Protein AF-0000000087191847 (afdb_homodimer)

Foldseek 3Di:
DPPPPPDDDPLLVLLQVLLVVLCVVQVVVLLVLLVVDPDVLSQLLCCLQQCAPPVRHGGPFDGDSLLLLSLLQLLLVFLPHDSLLSNLVSSLLVLLVSLLVLVVCVLLVPQDDRRHGRSCNVPNPVSSNVSSVRSNVSSLVSQCVSDDQSNVCVNVLVVVLSVLLVVLSVLQSVCLPPLADALVSQLSSQLSNFQSSQLSSSLSSCRSNVHDPLLSVLSSLLRSLLRSLLQLLLVLCLLPADCVPNVDDRVSCLQSSTCHNLNNQLCPQPDPLNVVLSVLSPDPDGDDPVSSVSNSVSSVVSCSNVVSLVSSVVSLVSSLVSLVVSNTDPVSNSNVNSNSCCSNVDRD/DPPPPPPPDPLLVLLQVLLVVLCVVQVVVLLVLLVVDPDVLSQLLCCLQQCAPPVRHGGPFDGDSLLLLSLLQLLLVFLPHDSVLSNLVSSLLVLLVSLLVLVVCVLLVPQDDRRHGRSCNVPNPVSSNVSSVRSNVSSLVSQCVSDDQSNVCVNVLVVVLSVLLVVLSVLQSVCLPPLADALVSQLSSQLSNFQSSQLSSSLSSCRSNVHDPLLSVLSSLLRSLLRSLLQLLLVLCLLPADCVPNVDDRVSCLQSSTCHNLNNQLCPQPDPLNVVLSVLSPDPDGDDPVSSVSNSVSSVVSCSNVVSLVSSVVSLVSSLVSLVVSNTDPVSNSNVNSNSCNSNVDRD

Solvent-accessible surface area (backbone atoms only — not comparable to full-atom values): 33910 Å² total; per-residue (Å²): 129,82,68,72,74,76,72,71,50,71,57,43,48,49,30,51,51,50,31,51,54,42,44,64,66,44,47,63,59,40,52,54,55,48,66,69,43,56,70,74,51,29,50,53,48,32,34,68,58,23,59,20,29,95,84,59,44,78,44,90,53,67,61,79,77,46,59,54,33,38,39,6,33,38,32,6,38,13,68,70,23,59,50,76,58,14,44,38,51,19,39,20,52,48,30,38,51,52,17,50,48,39,45,44,30,63,60,71,64,43,51,63,46,80,90,35,68,18,56,31,67,72,66,31,64,53,50,17,50,46,40,17,52,46,30,42,49,47,20,46,49,40,23,62,66,55,46,72,56,29,35,75,47,37,45,62,51,50,46,51,24,49,50,34,23,45,47,11,49,50,46,54,59,58,42,40,78,40,93,74,53,54,48,69,56,32,50,51,26,40,32,20,44,45,2,27,52,35,10,43,26,18,24,43,6,19,36,32,43,64,47,56,67,68,40,27,50,23,30,22,50,15,20,29,27,40,22,35,13,30,52,48,38,51,54,46,38,41,71,73,35,54,51,85,46,70,80,46,69,69,35,50,51,64,65,66,44,45,53,46,59,45,53,15,42,1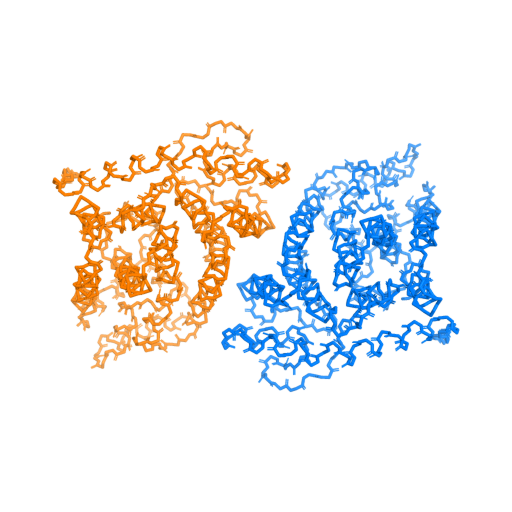6,55,66,38,96,45,73,38,13,53,50,40,45,57,60,69,65,50,89,62,84,69,51,71,66,52,48,53,48,43,53,52,28,30,50,73,55,39,17,58,60,48,46,52,51,51,29,48,50,28,41,53,52,14,51,52,26,46,60,70,36,63,42,40,65,71,34,47,51,49,52,51,30,41,50,48,46,54,53,64,55,82,90,132,81,68,72,77,75,73,71,50,70,59,42,47,50,31,51,50,51,31,49,53,42,44,65,66,45,46,63,59,38,54,55,56,47,66,69,43,57,68,75,50,30,51,52,49,33,33,68,58,23,60,21,29,93,84,60,43,78,43,89,53,67,61,80,76,47,58,54,32,36,39,6,32,37,32,7,39,13,69,69,24,59,50,76,57,13,43,37,52,19,38,21,51,46,30,39,51,51,16,51,48,38,44,44,30,62,61,70,63,44,52,63,46,79,90,34,66,17,57,31,66,73,64,32,64,53,49,16,50,46,40,18,51,46,29,42,49,46,20,46,49,39,22,60,68,55,47,73,57,30,34,74,46,36,45,62,51,50,49,53,24,50,51,35,22,45,45,12,48,50,46,53,59,58,43,40,77,40,92,73,54,56,48,68,58,33,49,52,26,42,32,20,44,45,2,28,53,36,9,42,25,18,23,44,5,18,37,33,43,64,48,56,67,68,39,28,50,23,31,22,48,17,19,30,27,39,24,35,14,31,52,48,37,52,56,45,38,40,72,74,36,54,50,82,46,69,79,47,67,70,34,50,50,63,64,65,44,44,53,46,58,46,52,16,43,15,56,65,38,96,44,74,39,12,52,50,40,46,57,60,70,65,50,89,62,84,68,49,73,68,53,49,53,48,44,52,52,30,29,52,73,56,39,16,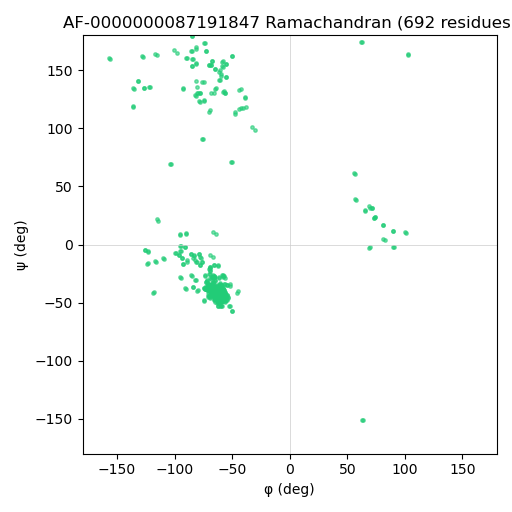57,61,49,45,54,51,50,29,48,50,29,40,53,53,14,52,52,26,46,60,71,37,63,43,41,65,70,32,46,51,50,52,49,28,40,50,46,50,57,53,63,55,80,90

Nearest PDB structures (foldseek):
  3nf2-assembly1_A-2  TM=9.540E-01  e=8.654E-23  Streptomyces coelicolor
  3mzv-assembly1_B  TM=9.055E-01  e=4.100E-15  Rhodobacter capsulatus
  3oyr-assembly1_B  TM=8.962E-01  e=5.807E-15  Caulobacter vibrioides
  5h9d-assembly2_B  TM=8.944E-01  e=5.611E-13  Staphylococcus aureus
  3aqb-assembly2_D  TM=8.766E-01  e=4.137E-13  Micrococcus luteus

Sequence (696 aa):
MDGPAALPSAPQERAQDILEQVGVLVTPSLREAVERLPSRIRHLAGCHFGWWEADGTRPAGKQGKGLRPALVVLSCQGVGGDHMAALPAAVAVELVHNASLLHDDIIDGDRIRRGRPALWAAFGIPAGILAGDALFFLAAEVLLDAGGPLADTGPAELNKAVQNLIEGEYADVVFQDHPVVSVPDTSAMAQSKTGALTATSCALGALAAGAHQARVEHLRAFGAHLGAAFQLTDDLLDVWGHPEATGKPRWSDLAARKKTGPIAYALNTESPAGRALGRLLSSPLPLDQRQLERAVRLMEETGARTWALSEARRLTDTALRHLRAATLRPAAAAALTSLTRLATERDQMDGPAALPSAPQERAQDILEQVGVLVTPSLREAVERLPSRIRHLAGCHFGWWEADGTRPAGKQGKGLRPALVVLSCQGVGGDHMAALPAAVAVELVHNASLLHDDIIDGDRIRRGRPALWAAFGIPAGILAGDALFFLAAEVLLDAGGPLADTGPAELNKAVQNLIEGEYADVVFQDHPVVSVPDTSAMAQSKTGALTATSCALGALAAGAHQARVEHLRAFGAHLGAAFQLTDDLLDVWGHPEATGKPRWSDLAARKKTGPIAYALNTESPAGRALGRLLSSPLPLDQRQLERAVRLMEETGARTWALSEARRLTDTALRHLRAATLRPAAAAALTSLTRLATERDQ

Structure (mmCIF, N/CA/C/O backbone):
data_AF-0000000087191847-model_v1
#
loop_
_entity.id
_entity.type
_entity.pdbx_description
1 polymer 'Polyprenyl synthetase family protein'
#
loop_
_atom_site.group_PDB
_atom_site.id
_atom_site.type_symbol
_atom_site.label_atom_id
_atom_site.label_alt_id
_atom_site.label_comp_id
_atom_site.label_asym_id
_atom_site.label_entity_id
_atom_site.label_seq_id
_atom_site.pdbx_PDB_ins_code
_atom_site.Cartn_x
_atom_site.Cartn_y
_atom_site.Cartn_z
_atom_site.occupancy
_atom_site.B_iso_or_equiv
_atom_site.auth_seq_id
_atom_site.auth_comp_id
_atom_site.auth_asym_id
_atom_site.auth_atom_id
_atom_site.pdbx_PDB_model_num
ATOM 1 N N . MET A 1 1 ? 20.547 -20.062 -37.094 1 28.34 1 MET A N 1
ATOM 2 C CA . MET A 1 1 ? 19.312 -20.594 -37.656 1 28.34 1 MET A CA 1
ATOM 3 C C . MET A 1 1 ? 18.141 -20.422 -36.719 1 28.34 1 MET A C 1
ATOM 5 O O . MET A 1 1 ? 18.078 -21.047 -35.656 1 28.34 1 MET A O 1
ATOM 9 N N . ASP A 1 2 ? 17.656 -19.203 -36.625 1 33.44 2 ASP A N 1
ATOM 10 C CA . ASP A 1 2 ? 16.547 -18.719 -35.812 1 33.44 2 ASP A CA 1
ATOM 11 C C . ASP A 1 2 ? 15.297 -19.578 -36 1 33.44 2 ASP A C 1
ATOM 13 O O . ASP A 1 2 ? 14.773 -19.688 -37.125 1 33.44 2 ASP A O 1
ATOM 17 N N . GLY A 1 3 ? 15.305 -20.766 -35.5 1 34.25 3 GLY A N 1
ATOM 18 C CA . GLY A 1 3 ? 14.133 -21.609 -35.719 1 34.25 3 GLY A CA 1
ATOM 19 C C . GLY A 1 3 ? 12.828 -20.844 -35.625 1 34.25 3 GLY A C 1
ATOM 20 O O . GLY A 1 3 ? 12.719 -19.875 -34.875 1 34.25 3 GLY A O 1
ATOM 21 N N . PRO A 1 4 ? 12.047 -20.938 -36.594 1 39.03 4 PRO A N 1
ATOM 22 C CA . PRO A 1 4 ? 10.766 -20.234 -36.688 1 39.03 4 PRO A CA 1
ATOM 23 C C . PRO A 1 4 ? 9.938 -20.359 -35.406 1 39.03 4 PRO A C 1
ATOM 25 O O . PRO A 1 4 ? 10.086 -21.344 -34.656 1 39.03 4 PRO A O 1
ATOM 28 N N . ALA A 1 5 ? 9.727 -19.359 -34.688 1 47.12 5 ALA A N 1
ATOM 29 C CA . ALA A 1 5 ? 8.719 -19.375 -33.656 1 47.12 5 ALA A CA 1
ATOM 30 C C . ALA A 1 5 ? 7.551 -20.297 -34 1 47.12 5 ALA A C 1
ATOM 32 O O . ALA A 1 5 ? 6.953 -20.141 -35.094 1 47.12 5 ALA A O 1
ATOM 33 N N . ALA A 1 6 ? 7.488 -21.469 -33.531 1 49.03 6 ALA A N 1
ATOM 34 C CA . ALA A 1 6 ? 6.387 -22.391 -33.812 1 49.03 6 ALA A CA 1
ATOM 35 C C . ALA A 1 6 ? 5.043 -21.672 -33.75 1 49.03 6 ALA A C 1
ATOM 37 O O . ALA A 1 6 ? 4.816 -20.828 -32.875 1 49.03 6 ALA A O 1
ATOM 38 N N . LEU A 1 7 ? 4.281 -21.594 -34.844 1 47.31 7 LEU A N 1
ATOM 39 C CA . LEU A 1 7 ? 2.91 -21.109 -34.938 1 47.31 7 LEU A CA 1
ATOM 40 C C . LEU A 1 7 ? 2.078 -21.594 -33.75 1 47.31 7 LEU A C 1
ATOM 42 O O . LEU A 1 7 ? 2.189 -22.75 -33.344 1 47.31 7 LEU A O 1
ATOM 46 N N . PRO A 1 8 ? 1.596 -20.562 -32.969 1 55.38 8 PRO A N 1
ATOM 47 C CA . PRO A 1 8 ? 0.726 -21.031 -31.906 1 55.38 8 PRO A CA 1
ATOM 48 C C . PRO A 1 8 ? -0.248 -22.125 -32.375 1 55.38 8 PRO A C 1
ATOM 50 O O . PRO A 1 8 ? -0.724 -22.078 -33.5 1 55.38 8 PRO A O 1
ATOM 53 N N . SER A 1 9 ? -0.336 -23.172 -31.578 1 63.41 9 SER A N 1
ATOM 54 C CA . SER A 1 9 ? -1.336 -24.219 -31.812 1 63.41 9 SER A CA 1
ATOM 55 C C . SER A 1 9 ? -2.746 -23.641 -31.797 1 63.41 9 SER A C 1
ATOM 57 O O . SER A 1 9 ? -2.951 -22.5 -31.359 1 63.41 9 SER A O 1
ATOM 59 N N . ALA A 1 10 ? -3.654 -24.203 -32.438 1 62.59 10 ALA A N 1
ATOM 60 C CA . ALA A 1 10 ? -5.047 -23.781 -32.5 1 62.59 10 ALA A CA 1
ATOM 61 C C . ALA A 1 10 ? -5.594 -23.438 -31.125 1 62.59 10 ALA A C 1
ATOM 63 O O . ALA A 1 10 ? -6.211 -22.375 -30.938 1 62.59 10 ALA A O 1
ATOM 64 N N . PRO A 1 11 ? -5.238 -24.25 -30.188 1 69.94 11 PRO A N 1
ATOM 65 C CA . PRO A 1 11 ? -5.715 -23.875 -28.844 1 69.94 11 PRO A CA 1
ATOM 66 C C . PRO A 1 11 ? -5.055 -22.609 -28.312 1 69.94 11 PRO A C 1
ATOM 68 O O . PRO A 1 11 ? -5.703 -21.812 -27.625 1 69.94 11 PRO A O 1
ATOM 71 N N . GLN A 1 12 ? -3.887 -22.375 -28.719 1 77.75 12 GLN A N 1
ATOM 72 C CA . GLN A 1 12 ? -3.184 -21.172 -28.281 1 77.75 12 GLN A CA 1
ATOM 73 C C . GLN A 1 12 ? -3.75 -19.922 -28.953 1 77.75 12 GLN A C 1
ATOM 75 O O . GLN A 1 12 ? -3.883 -18.875 -28.312 1 77.75 12 GLN A O 1
ATOM 80 N N . GLU A 1 13 ? -4.078 -20.125 -30.156 1 81.31 13 GLU A N 1
ATOM 81 C CA . GLU A 1 13 ? -4.676 -19.016 -30.906 1 81.31 13 GLU A CA 1
ATOM 82 C C . GLU A 1 13 ? -6.027 -18.625 -30.312 1 81.31 13 GLU A C 1
ATOM 84 O O . GLU A 1 13 ? -6.336 -17.438 -30.188 1 81.31 13 GLU A O 1
ATOM 89 N N . ARG A 1 14 ? -6.719 -19.609 -30 1 87.19 14 ARG A N 1
ATOM 90 C CA . ARG A 1 14 ? -8.016 -19.359 -29.375 1 87.19 14 ARG A CA 1
ATOM 91 C C . ARG A 1 14 ? -7.859 -18.625 -28.047 1 87.19 14 ARG A C 1
ATOM 93 O O . ARG A 1 14 ? -8.609 -17.688 -27.766 1 87.19 14 ARG A O 1
ATOM 100 N N . ALA A 1 15 ? -6.969 -19.078 -27.266 1 91.06 15 ALA A N 1
ATOM 101 C CA . ALA A 1 15 ? -6.715 -18.453 -25.984 1 91.06 15 ALA A CA 1
ATOM 102 C C . ALA A 1 15 ? -6.301 -16.984 -26.156 1 91.06 15 ALA A C 1
ATOM 104 O O . ALA A 1 15 ? -6.766 -16.109 -25.422 1 91.06 15 ALA A O 1
ATOM 105 N N . GLN A 1 16 ? -5.527 -16.75 -27.125 1 90.12 16 GLN A N 1
ATOM 106 C CA . GLN A 1 16 ? -5.078 -15.383 -27.391 1 90.12 16 GLN A CA 1
ATOM 107 C C . GLN A 1 16 ? -6.238 -14.5 -27.844 1 90.12 16 GLN A C 1
ATOM 109 O O . GLN A 1 16 ? -6.324 -13.336 -27.453 1 90.12 16 GLN A O 1
ATOM 114 N N . ASP A 1 17 ? -7.074 -15.102 -28.641 1 92.5 17 ASP A N 1
ATOM 115 C CA . ASP A 1 17 ? -8.258 -14.367 -29.094 1 92.5 17 ASP A CA 1
ATOM 116 C C . ASP A 1 17 ? -9.156 -14 -27.906 1 92.5 17 ASP A C 1
ATOM 118 O O . ASP A 1 17 ? -9.711 -12.898 -27.875 1 92.5 17 ASP A O 1
ATOM 122 N N . ILE A 1 18 ? -9.289 -14.898 -27.047 1 94.25 18 ILE A N 1
ATOM 123 C CA . ILE A 1 18 ? -10.102 -14.68 -25.844 1 94.25 18 ILE A CA 1
ATOM 124 C C . ILE A 1 18 ? -9.523 -13.531 -25.031 1 94.25 18 ILE A C 1
ATOM 126 O O . ILE A 1 18 ? -10.25 -12.641 -24.594 1 94.25 18 ILE A O 1
ATOM 130 N N . LEU A 1 19 ? -8.266 -13.539 -24.859 1 95.06 19 LEU A N 1
ATOM 131 C CA . LEU A 1 19 ? -7.594 -12.492 -24.094 1 95.06 19 LEU A CA 1
ATOM 132 C C . LEU A 1 19 ? -7.758 -11.133 -24.766 1 95.06 19 LEU A C 1
ATOM 134 O O . LEU A 1 19 ? -7.992 -10.125 -24.078 1 95.06 19 LEU A O 1
ATOM 138 N N . GLU A 1 20 ? -7.688 -11.125 -26.031 1 92.75 20 GLU A N 1
ATOM 139 C CA . GLU A 1 20 ? -7.859 -9.883 -26.766 1 92.75 20 GLU A CA 1
ATOM 140 C C . GLU A 1 20 ? -9.281 -9.344 -26.625 1 92.75 20 GLU A C 1
ATOM 142 O O . GLU A 1 20 ? -9.484 -8.148 -26.422 1 92.75 20 GLU A O 1
ATOM 147 N N . GLN A 1 21 ? -10.195 -10.219 -26.75 1 94.12 21 GLN A N 1
ATOM 148 C CA . GLN A 1 21 ? -11.594 -9.82 -26.656 1 94.12 21 GLN A CA 1
ATOM 149 C C . GLN A 1 21 ? -11.914 -9.273 -25.266 1 94.12 21 GLN A C 1
ATOM 151 O O . GLN A 1 21 ? -12.594 -8.25 -25.125 1 94.12 21 GLN A O 1
ATOM 156 N N . VAL A 1 22 ? -11.445 -9.938 -24.281 1 95.38 22 VAL A N 1
ATOM 157 C CA . VAL A 1 22 ? -11.695 -9.492 -22.906 1 95.38 22 VAL A CA 1
ATOM 158 C C . VAL A 1 22 ? -10.961 -8.18 -22.656 1 95.38 22 VAL A C 1
ATOM 160 O O . VAL A 1 22 ? -11.469 -7.297 -21.953 1 95.38 22 VAL A O 1
ATOM 163 N N . GLY A 1 23 ? -9.773 -8.07 -23.234 1 94.69 23 GLY A N 1
ATOM 164 C CA . GLY A 1 23 ? -9.047 -6.816 -23.141 1 94.69 23 GLY A CA 1
ATOM 165 C C . GLY A 1 23 ? -9.828 -5.629 -23.656 1 94.69 23 GLY A C 1
ATOM 166 O O . GLY A 1 23 ? -9.875 -4.578 -23.031 1 94.69 23 GLY A O 1
ATOM 167 N N . VAL A 1 24 ? -10.406 -5.82 -24.766 1 94.06 24 VAL A N 1
ATOM 168 C CA . VAL A 1 24 ? -11.211 -4.773 -25.391 1 94.06 24 VAL A CA 1
ATOM 169 C C . VAL A 1 24 ? -12.391 -4.426 -24.5 1 94.06 24 VAL A C 1
ATOM 171 O O . VAL A 1 24 ? -12.773 -3.258 -24.375 1 94.06 24 VAL A O 1
ATOM 174 N N . LEU A 1 25 ? -12.914 -5.387 -23.891 1 95.56 25 LEU A N 1
ATOM 175 C CA . LEU A 1 25 ? -14.086 -5.227 -23.031 1 95.56 25 LEU A CA 1
ATOM 176 C C . LEU A 1 25 ? -13.727 -4.492 -21.75 1 95.56 25 LEU A C 1
ATOM 178 O O . LEU A 1 25 ? -14.477 -3.635 -21.281 1 95.56 25 LEU A O 1
ATOM 182 N N . VAL A 1 26 ? -12.617 -4.73 -21.172 1 96.81 26 VAL A N 1
ATOM 183 C CA . VAL A 1 26 ? -12.281 -4.312 -19.812 1 96.81 26 VAL A CA 1
ATOM 184 C C . VAL A 1 26 ? -11.531 -2.984 -19.844 1 96.81 26 VAL A C 1
ATOM 186 O O . VAL A 1 26 ? -11.664 -2.164 -18.938 1 96.81 26 VAL A O 1
ATOM 189 N N . THR A 1 27 ? -10.805 -2.67 -20.891 1 95.31 27 THR A N 1
ATOM 190 C CA . THR A 1 27 ? -9.852 -1.565 -20.953 1 95.31 27 THR A CA 1
ATOM 191 C C . THR A 1 27 ? -10.562 -0.229 -20.75 1 95.31 27 THR A C 1
ATOM 193 O O . THR A 1 27 ? -10.078 0.627 -20 1 95.31 27 THR A O 1
ATOM 196 N N . PRO A 1 28 ? -11.719 0.013 -21.391 1 96.5 28 PRO A N 1
ATOM 197 C CA . PRO A 1 28 ? -12.383 1.3 -21.156 1 96.5 28 PRO A CA 1
ATOM 198 C C . PRO A 1 28 ? -12.727 1.54 -19.688 1 96.5 28 PRO A C 1
ATOM 200 O O . PRO A 1 28 ? -12.539 2.648 -19.188 1 96.5 28 PRO A O 1
ATOM 203 N N . SER A 1 29 ? -13.188 0.5 -19.016 1 97.56 29 SER A N 1
ATOM 204 C CA . SER A 1 29 ? -13.523 0.627 -17.594 1 97.56 29 SER A CA 1
ATOM 205 C C . SER A 1 29 ? -12.266 0.81 -16.75 1 97.56 29 SER A C 1
ATOM 207 O O . SER A 1 29 ? -12.289 1.524 -15.742 1 97.56 29 SER A O 1
ATOM 209 N N . LEU A 1 30 ? -11.242 0.16 -17.141 1 97.44 30 LEU A N 1
ATOM 210 C CA . LEU A 1 30 ? -9.969 0.327 -16.453 1 97.44 30 LEU A CA 1
ATOM 211 C C . LEU A 1 30 ? -9.461 1.758 -16.578 1 97.44 30 LEU A C 1
ATOM 213 O O . LEU A 1 30 ? -9.016 2.359 -15.602 1 97.44 30 LEU A O 1
ATOM 217 N N . ARG A 1 31 ? -9.516 2.311 -17.734 1 96.56 31 ARG A N 1
ATOM 218 C CA . ARG A 1 31 ? -9.094 3.684 -17.984 1 96.56 31 ARG A CA 1
ATOM 219 C C . ARG A 1 31 ? -9.953 4.672 -17.203 1 96.56 31 ARG A C 1
ATOM 221 O O . ARG A 1 31 ? -9.438 5.641 -16.625 1 96.56 31 ARG A O 1
ATOM 228 N N . GLU A 1 32 ? -11.188 4.402 -17.188 1 97.88 32 GLU A N 1
ATOM 229 C CA . GLU A 1 32 ? -12.102 5.25 -16.438 1 97.88 32 GLU A CA 1
ATOM 230 C C . GLU A 1 32 ? -11.758 5.234 -14.945 1 97.88 32 GLU A C 1
ATOM 232 O O . GLU A 1 32 ? -11.797 6.273 -14.281 1 97.88 32 GLU A O 1
ATOM 237 N N . ALA A 1 33 ? -11.477 4.098 -14.438 1 98.19 33 ALA A N 1
ATOM 238 C CA . ALA A 1 33 ? -11.086 3.996 -13.031 1 98.19 33 ALA A CA 1
ATOM 239 C C . ALA A 1 33 ? -9.82 4.801 -12.75 1 98.19 33 ALA A C 1
ATOM 241 O O . ALA A 1 33 ? -9.758 5.559 -11.781 1 98.19 33 ALA A O 1
ATOM 242 N N . VAL A 1 34 ? -8.836 4.711 -13.586 1 97.88 34 VAL A N 1
ATOM 243 C CA . VAL A 1 34 ? -7.547 5.363 -13.391 1 97.88 34 VAL A CA 1
ATOM 244 C C . VAL A 1 34 ? -7.723 6.879 -13.453 1 97.88 34 VAL A C 1
ATOM 246 O O . VAL A 1 34 ? -7.004 7.621 -12.781 1 97.88 34 VAL A O 1
ATOM 249 N N . GLU A 1 35 ? -8.695 7.336 -14.156 1 97.12 35 GLU A N 1
ATOM 250 C CA . GLU A 1 35 ? -8.984 8.766 -14.266 1 97.12 35 GLU A CA 1
ATOM 251 C C . GLU A 1 35 ? -9.422 9.336 -12.922 1 97.12 35 GLU A C 1
ATOM 253 O O . GLU A 1 35 ? -9.391 10.555 -12.719 1 97.12 35 GLU A O 1
ATOM 258 N N . ARG A 1 36 ? -9.797 8.469 -12.062 1 97.12 36 ARG A N 1
ATOM 259 C CA . ARG A 1 36 ? -10.258 8.914 -10.75 1 97.12 36 ARG A CA 1
ATOM 260 C C . ARG A 1 36 ? -9.078 9.281 -9.859 1 97.12 36 ARG A C 1
ATOM 262 O O . ARG A 1 36 ? -9.258 9.922 -8.82 1 97.12 36 ARG A O 1
ATOM 269 N N . LEU A 1 37 ? -7.91 8.852 -10.172 1 98.06 37 LEU A N 1
ATOM 270 C CA . LEU A 1 37 ? -6.727 9.094 -9.352 1 98.06 37 LEU A CA 1
ATOM 271 C C . LEU A 1 37 ? -6.324 10.562 -9.398 1 98.06 37 LEU A C 1
ATOM 273 O O . LEU A 1 37 ? -6.613 11.258 -10.375 1 98.06 37 LEU A O 1
ATOM 277 N N . PRO A 1 38 ? -5.637 11.023 -8.32 1 96.38 38 PRO A N 1
ATOM 278 C CA . PRO A 1 38 ? -5.074 12.375 -8.398 1 96.38 38 PRO A CA 1
ATOM 279 C C . PRO A 1 38 ? -4.102 12.539 -9.562 1 96.38 38 PRO A C 1
ATOM 281 O O . PRO A 1 38 ? -3.451 11.57 -9.969 1 96.38 38 PRO A O 1
ATOM 284 N N . SER A 1 39 ? -3.887 13.695 -10.008 1 94.25 39 SER A N 1
ATOM 285 C CA . SER A 1 39 ? -3.275 14 -11.297 1 94.25 39 SER A CA 1
ATOM 286 C C . SER A 1 39 ? -1.871 13.406 -11.398 1 94.25 39 SER A C 1
ATOM 288 O O . SER A 1 39 ? -1.542 12.734 -12.375 1 94.25 39 SER A O 1
ATOM 290 N N . ARG A 1 40 ? -1.001 13.664 -10.453 1 94.81 40 ARG A N 1
ATOM 291 C CA . ARG A 1 40 ? 0.375 13.18 -10.531 1 94.81 40 ARG A CA 1
ATOM 292 C C . ARG A 1 40 ? 0.427 11.656 -10.484 1 94.81 40 ARG A C 1
ATOM 294 O O . ARG A 1 40 ? 1.225 11.039 -11.188 1 94.81 40 ARG A O 1
ATOM 301 N N . ILE A 1 41 ? -0.442 11.094 -9.672 1 97.69 41 ILE A N 1
ATOM 302 C CA . ILE A 1 41 ? -0.475 9.641 -9.516 1 97.69 41 ILE A CA 1
ATOM 303 C C . ILE A 1 41 ? -1.062 9 -10.766 1 97.69 41 ILE A C 1
ATOM 305 O O . ILE A 1 41 ? -0.62 7.926 -11.188 1 97.69 41 ILE A O 1
ATOM 309 N N . ARG A 1 42 ? -2.07 9.664 -11.344 1 96.94 42 ARG A N 1
ATOM 310 C CA . ARG A 1 42 ? -2.674 9.203 -12.586 1 96.94 42 ARG A CA 1
ATOM 311 C C . ARG A 1 42 ? -1.63 9.094 -13.695 1 96.94 42 ARG A C 1
ATOM 313 O O . ARG A 1 42 ? -1.637 8.125 -14.461 1 96.94 42 ARG A O 1
ATOM 320 N N . HIS A 1 43 ? -0.767 10.031 -13.734 1 95 43 HIS A N 1
ATOM 321 C CA . HIS A 1 43 ? 0.303 10.008 -14.727 1 95 43 HIS A CA 1
ATOM 322 C C . HIS A 1 43 ? 1.216 8.805 -14.523 1 95 43 HIS A C 1
ATOM 324 O O . HIS A 1 43 ? 1.572 8.117 -15.484 1 95 43 HIS A O 1
ATOM 330 N N . LEU A 1 44 ? 1.625 8.562 -13.297 1 96.62 44 LEU A N 1
ATOM 331 C CA . LEU A 1 44 ? 2.465 7.414 -12.984 1 96.62 44 LEU A CA 1
ATOM 332 C C . LEU A 1 44 ? 1.785 6.113 -13.398 1 96.62 44 LEU A C 1
ATOM 334 O O . LEU A 1 44 ? 2.414 5.246 -14.016 1 96.62 44 LEU A O 1
ATOM 338 N N . ALA A 1 45 ? 0.471 6.004 -13.086 1 96.56 45 ALA A N 1
ATOM 339 C CA . ALA A 1 45 ? -0.291 4.809 -13.438 1 96.56 45 ALA A CA 1
ATOM 340 C C . ALA A 1 45 ? -0.35 4.613 -14.945 1 96.56 45 ALA A C 1
ATOM 342 O O . ALA A 1 45 ? -0.152 3.502 -15.445 1 96.56 45 ALA A O 1
ATOM 343 N N . GLY A 1 46 ? -0.624 5.707 -15.625 1 94.25 46 GLY A N 1
ATOM 344 C CA . GLY A 1 46 ? -0.664 5.625 -17.078 1 94.25 46 GLY A CA 1
ATOM 345 C C . GLY A 1 46 ? 0.653 5.188 -17.688 1 94.25 46 GLY A C 1
ATOM 346 O O . GLY A 1 46 ? 0.671 4.426 -18.656 1 94.25 46 GLY A O 1
ATOM 347 N N . CYS A 1 47 ? 1.764 5.668 -17.156 1 93.5 47 CYS A N 1
ATOM 348 C CA . CYS A 1 47 ? 3.084 5.254 -17.609 1 93.5 47 CYS A CA 1
ATOM 349 C C . CYS A 1 47 ? 3.307 3.768 -17.359 1 93.5 47 CYS A C 1
ATOM 351 O O . CYS A 1 47 ? 3.814 3.055 -18.219 1 93.5 47 CYS A O 1
ATOM 353 N N . HIS A 1 48 ? 2.893 3.299 -16.234 1 94.75 48 HIS A N 1
ATOM 354 C CA . HIS A 1 48 ? 3.047 1.89 -15.891 1 94.75 48 HIS A CA 1
ATOM 355 C C . HIS A 1 48 ? 2.248 1.001 -16.844 1 94.75 48 HIS A C 1
ATOM 357 O O . HIS A 1 48 ? 2.729 -0.052 -17.266 1 94.75 48 HIS A O 1
ATOM 363 N N . PHE A 1 49 ? 1.037 1.453 -17.219 1 93.06 49 PHE A N 1
ATOM 364 C CA . PHE A 1 49 ? 0.171 0.676 -18.094 1 93.06 49 PHE A CA 1
ATOM 365 C C . PHE A 1 49 ? 0.619 0.802 -19.547 1 93.06 49 PHE A C 1
ATOM 367 O O . PHE A 1 49 ? 0.082 0.128 -20.438 1 93.06 49 PHE A O 1
ATOM 374 N N . GLY A 1 50 ? 1.547 1.67 -19.781 1 90.06 50 GLY A N 1
ATOM 375 C CA . GLY A 1 50 ? 2.033 1.892 -21.141 1 90.06 50 GLY A CA 1
ATOM 376 C C . GLY A 1 50 ? 1.138 2.807 -21.953 1 90.06 50 GLY A C 1
ATOM 377 O O . GLY A 1 50 ? 1.175 2.787 -23.172 1 90.06 50 GLY A O 1
ATOM 378 N N . TRP A 1 51 ? 0.292 3.518 -21.281 1 88.75 51 TRP A N 1
ATOM 379 C CA . TRP A 1 51 ? -0.627 4.43 -21.953 1 88.75 51 TRP A CA 1
ATOM 380 C C . TRP A 1 51 ? 0.057 5.75 -22.281 1 88.75 51 TRP A C 1
ATOM 382 O O . TRP A 1 51 ? -0.291 6.41 -23.266 1 88.75 51 TRP A O 1
ATOM 392 N N . TRP A 1 52 ? 1.008 6.082 -21.406 1 82.75 52 TRP A N 1
ATOM 393 C CA . TRP A 1 52 ? 1.757 7.324 -21.562 1 82.75 52 TRP A CA 1
ATOM 394 C C . TRP A 1 52 ? 3.256 7.074 -21.438 1 82.75 52 TRP A C 1
ATOM 396 O O . TRP A 1 52 ? 3.682 6.121 -20.781 1 82.75 52 TRP A O 1
ATOM 406 N N . GLU A 1 53 ? 4.059 7.746 -22.25 1 74.06 53 GLU A N 1
ATOM 407 C CA . GLU A 1 53 ? 5.5 7.777 -22.016 1 74.06 53 GLU A CA 1
ATOM 408 C C . GLU A 1 53 ? 5.844 8.656 -20.812 1 74.06 53 GLU A C 1
ATOM 410 O O . GLU A 1 53 ? 4.996 9.414 -20.328 1 74.06 53 GLU A O 1
ATOM 415 N N . ALA A 1 54 ? 7.129 8.422 -20.453 1 68.81 54 ALA A N 1
ATOM 416 C CA . ALA A 1 54 ? 7.574 9.227 -19.328 1 68.81 54 ALA A CA 1
ATOM 417 C C . ALA A 1 54 ? 7.344 10.711 -19.594 1 68.81 54 ALA A C 1
ATOM 419 O O . ALA A 1 54 ? 7.012 11.469 -18.672 1 68.81 54 ALA A O 1
ATOM 420 N N . ASP A 1 55 ? 7.527 10.914 -20.766 1 65.69 55 ASP A N 1
ATOM 421 C CA . ASP A 1 55 ? 7.363 12.32 -21.125 1 65.69 55 ASP A CA 1
ATOM 422 C C . ASP A 1 55 ? 5.918 12.625 -21.516 1 65.69 55 ASP A C 1
ATOM 424 O O . ASP A 1 55 ? 5.602 13.734 -21.922 1 65.69 55 ASP A O 1
ATOM 428 N N . GLY A 1 56 ? 5.148 11.734 -21.281 1 59.31 56 GLY A N 1
ATOM 429 C CA . GLY A 1 56 ? 3.723 11.914 -21.5 1 59.31 56 GLY A CA 1
ATOM 430 C C . GLY A 1 56 ? 3.275 11.531 -22.891 1 59.31 56 GLY A C 1
ATOM 431 O O . GLY A 1 56 ? 2.084 11.578 -23.203 1 59.31 56 GLY A O 1
ATOM 432 N N . THR A 1 57 ? 4.289 11.156 -23.641 1 62.5 57 THR A N 1
ATOM 433 C CA . THR A 1 57 ? 3.906 10.805 -25 1 62.5 57 THR A CA 1
ATOM 434 C C . THR A 1 57 ? 3.369 9.375 -25.062 1 62.5 57 THR A C 1
ATOM 436 O O . THR A 1 57 ? 3.51 8.617 -24.109 1 62.5 57 THR A O 1
ATOM 439 N N . ARG A 1 58 ? 2.549 9.117 -26.094 1 57.5 58 ARG A N 1
ATOM 440 C CA . ARG A 1 58 ? 1.812 7.867 -26.25 1 57.5 58 ARG A CA 1
ATOM 441 C C . ARG A 1 58 ? 2.756 6.715 -26.578 1 57.5 58 ARG A C 1
ATOM 443 O O . ARG A 1 58 ? 3.531 6.789 -27.531 1 57.5 58 ARG A O 1
ATOM 450 N N . PRO A 1 59 ? 2.838 5.672 -25.5 1 57.16 59 PRO A N 1
ATOM 451 C CA . PRO A 1 59 ? 3.771 4.566 -25.719 1 57.16 59 PRO A CA 1
ATOM 452 C C . PRO A 1 59 ? 3.193 3.477 -26.625 1 57.16 59 PRO A C 1
ATOM 454 O O . PRO A 1 59 ? 1.972 3.314 -26.688 1 57.16 59 PRO A O 1
ATOM 457 N N . ALA A 1 60 ? 3.977 2.875 -27.531 1 54.91 60 ALA A N 1
ATOM 458 C CA . ALA A 1 60 ? 3.855 1.678 -28.359 1 54.91 60 ALA A CA 1
ATOM 459 C C . ALA A 1 60 ? 3.848 0.416 -27.516 1 54.91 60 ALA A C 1
ATOM 461 O O . ALA A 1 60 ? 3.857 -0.7 -28.031 1 54.91 60 ALA A O 1
ATOM 462 N N . GLY A 1 61 ? 3.73 0.485 -26.234 1 56.25 61 GLY A N 1
ATOM 463 C CA . GLY A 1 61 ? 4.281 -0.728 -25.641 1 56.25 61 GLY A CA 1
ATOM 464 C C . GLY A 1 61 ? 3.219 -1.758 -25.297 1 56.25 61 GLY A C 1
ATOM 465 O O . GLY A 1 61 ? 2.023 -1.473 -25.375 1 56.25 61 GLY A O 1
ATOM 466 N N . LYS A 1 62 ? 3.654 -2.912 -25.062 1 62.84 62 LYS A N 1
ATOM 467 C CA . LYS A 1 62 ? 2.875 -4.102 -24.734 1 62.84 62 LYS A CA 1
ATOM 468 C C . LYS A 1 62 ? 2.188 -3.961 -23.391 1 62.84 62 LYS A C 1
ATOM 470 O O . LYS A 1 62 ? 2.736 -3.348 -22.469 1 62.84 62 LYS A O 1
ATOM 475 N N . GLN A 1 63 ? 0.932 -4.246 -23.406 1 66.31 63 GLN A N 1
ATOM 476 C CA . GLN A 1 63 ? 0.154 -4.301 -22.172 1 66.31 63 GLN A CA 1
ATOM 477 C C . GLN A 1 63 ? 0.173 -5.699 -21.578 1 66.31 63 GLN A C 1
ATOM 479 O O . GLN A 1 63 ? 0.731 -6.629 -22.172 1 66.31 63 GLN A O 1
ATOM 484 N N . GLY A 1 64 ? -0.131 -5.867 -20.328 1 69.06 64 GLY A N 1
ATOM 485 C CA . GLY A 1 64 ? -0.215 -7.152 -19.656 1 69.06 64 GLY A CA 1
ATOM 486 C C . GLY A 1 64 ? -1.073 -8.164 -20.391 1 69.06 64 GLY A C 1
ATOM 487 O O . GLY A 1 64 ? -1.847 -7.793 -21.281 1 69.06 64 GLY A O 1
ATOM 488 N N . LYS A 1 65 ? -0.917 -9.391 -20.062 1 76.44 65 LYS A N 1
ATOM 489 C CA . LYS A 1 65 ? -1.543 -10.523 -20.734 1 76.44 65 LYS A CA 1
ATOM 490 C C . LYS A 1 65 ? -3.051 -10.539 -20.484 1 76.44 65 LYS A C 1
ATOM 492 O O . LYS A 1 65 ? -3.795 -11.188 -21.234 1 76.44 65 LYS A O 1
ATOM 497 N N . GLY A 1 66 ? -3.494 -9.922 -19.453 1 90.88 66 GLY A N 1
ATOM 498 C CA . GLY A 1 66 ? -4.918 -9.781 -19.203 1 90.88 66 GLY A CA 1
ATOM 499 C C . GLY A 1 66 ? -5.574 -11.07 -18.75 1 90.88 66 GLY A C 1
ATOM 500 O O . GLY A 1 66 ? -6.773 -11.273 -18.953 1 90.88 66 GLY A O 1
ATOM 501 N N . LEU A 1 67 ? -4.828 -11.969 -18.219 1 95 67 LEU A N 1
ATOM 502 C CA . LEU A 1 67 ? -5.324 -13.289 -17.828 1 95 67 LEU A CA 1
ATOM 503 C C . LEU A 1 67 ? -6.348 -13.164 -16.703 1 95 67 LEU A C 1
ATOM 505 O O . LEU A 1 67 ? -7.434 -13.742 -16.781 1 95 67 LEU A O 1
ATOM 509 N N . ARG A 1 68 ? -6.098 -12.391 -15.742 1 97.69 68 ARG A N 1
ATOM 510 C CA . ARG A 1 68 ? -6.93 -12.352 -14.547 1 97.69 68 ARG A CA 1
ATOM 511 C C . ARG A 1 68 ? -8.289 -11.719 -14.844 1 97.69 68 ARG A C 1
ATOM 513 O O . ARG A 1 68 ? -9.328 -12.273 -14.477 1 97.69 68 ARG A O 1
ATOM 520 N N . PRO A 1 69 ? -8.297 -10.625 -15.586 1 98.25 69 PRO A N 1
ATOM 521 C CA . PRO A 1 69 ? -9.617 -10.125 -15.984 1 98.25 69 PRO A CA 1
ATOM 522 C C . PRO A 1 69 ? -10.414 -11.148 -16.797 1 98.25 69 PRO A C 1
ATOM 524 O O . PRO A 1 69 ? -11.633 -11.25 -16.641 1 98.25 69 PRO A O 1
ATOM 527 N N . ALA A 1 70 ? -9.727 -11.891 -17.609 1 98.25 70 ALA A N 1
ATOM 528 C CA . ALA A 1 70 ? -10.406 -12.914 -18.406 1 98.25 70 ALA A CA 1
ATOM 529 C C . ALA A 1 70 ? -11.008 -13.992 -17.516 1 98.25 70 ALA A C 1
ATOM 531 O O . ALA A 1 70 ? -12.125 -14.453 -17.734 1 98.25 70 ALA A O 1
ATOM 532 N N . LEU A 1 71 ? -10.297 -14.383 -16.531 1 98.75 71 LEU A N 1
ATOM 533 C CA . LEU A 1 71 ? -10.805 -15.375 -15.586 1 98.75 71 LEU A CA 1
ATOM 534 C C . LEU A 1 71 ? -12.062 -14.875 -14.883 1 98.75 71 LEU A C 1
ATOM 536 O O . LEU A 1 71 ? -13.016 -15.633 -14.695 1 98.75 71 LEU A O 1
ATOM 540 N N . VAL A 1 72 ? -12.07 -13.609 -14.531 1 98.81 72 VAL A N 1
ATOM 541 C CA . VAL A 1 72 ? -13.234 -13.016 -13.875 1 98.81 72 VAL A CA 1
ATOM 542 C C . VAL A 1 72 ? -14.445 -13.07 -14.805 1 98.81 72 VAL A C 1
ATOM 544 O O . VAL A 1 72 ? -15.492 -13.602 -14.438 1 98.81 72 VAL A O 1
ATOM 547 N N . VAL A 1 73 ? -14.25 -12.57 -15.992 1 98.62 73 VAL A N 1
ATOM 548 C CA . VAL A 1 73 ? -15.344 -12.422 -16.938 1 98.62 73 VAL A CA 1
ATOM 549 C C . VAL A 1 73 ? -15.891 -13.797 -17.312 1 98.62 73 VAL A C 1
ATOM 551 O O . VAL A 1 73 ? -17.109 -14.016 -17.297 1 98.62 73 VAL A O 1
ATOM 554 N N . LEU A 1 74 ? -15.031 -14.727 -17.594 1 98.62 74 LEU A N 1
ATOM 555 C CA . LEU A 1 74 ? -15.445 -16.047 -18.047 1 98.62 74 LEU A CA 1
ATOM 556 C C . LEU A 1 74 ? -16.078 -16.844 -16.922 1 98.62 74 LEU A C 1
ATOM 558 O O . LEU A 1 74 ? -17 -17.641 -17.141 1 98.62 74 LEU A O 1
ATOM 562 N N . SER A 1 75 ? -15.578 -16.672 -15.664 1 98.88 75 SER A N 1
ATOM 563 C CA . SER A 1 75 ? -16.219 -17.297 -14.516 1 98.88 75 SER A CA 1
ATOM 564 C C . SER A 1 75 ? -17.641 -16.797 -14.328 1 98.88 75 SER A C 1
ATOM 566 O O . SER A 1 75 ? -18.562 -17.578 -14.055 1 98.88 75 SER A O 1
ATOM 568 N N . CYS A 1 76 ? -17.844 -15.508 -14.484 1 98.56 76 CYS A N 1
ATOM 569 C CA . CYS A 1 76 ? -19.172 -14.914 -14.391 1 98.56 76 CYS A CA 1
ATOM 570 C C . CYS A 1 76 ? -20.094 -15.477 -15.469 1 98.56 76 CYS A C 1
ATOM 572 O O . CYS A 1 76 ? -21.172 -15.977 -15.156 1 98.56 76 CYS A O 1
ATOM 574 N N . GLN A 1 77 ? -19.625 -15.484 -16.703 1 98.38 77 GLN A N 1
ATOM 575 C CA . GLN A 1 77 ? -20.422 -16 -17.812 1 98.38 77 GLN A CA 1
ATOM 576 C C . GLN A 1 77 ? -20.703 -17.5 -17.641 1 98.38 77 GLN A C 1
ATOM 578 O O . GLN A 1 77 ? -21.797 -17.969 -17.969 1 98.38 77 GLN A O 1
ATOM 583 N N . GLY A 1 78 ? -19.781 -18.172 -17.141 1 98.62 78 GLY A N 1
ATOM 584 C CA . GLY A 1 78 ? -19.891 -19.609 -16.969 1 98.62 78 GLY A CA 1
ATOM 585 C C . GLY A 1 78 ? -21.031 -20.016 -16.047 1 98.62 78 GLY A C 1
ATOM 586 O O . GLY A 1 78 ? -21.672 -21.031 -16.266 1 98.62 78 GLY A O 1
ATOM 587 N N . VAL A 1 79 ? -21.234 -19.203 -15.078 1 98.38 79 VAL A N 1
ATOM 588 C CA . VAL A 1 79 ? -22.266 -19.547 -14.125 1 98.38 79 VAL A CA 1
ATOM 589 C C . VAL A 1 79 ? -23.578 -18.844 -14.508 1 98.38 79 VAL A C 1
ATOM 591 O O . VAL A 1 79 ? -24.531 -18.828 -13.727 1 98.38 79 VAL A O 1
ATOM 594 N N . GLY A 1 80 ? -23.594 -18.25 -15.656 1 97.69 80 GLY A N 1
ATOM 595 C CA . GLY A 1 80 ? -24.844 -17.75 -16.234 1 97.69 80 GLY A CA 1
ATOM 596 C C . GLY A 1 80 ? -25.031 -16.25 -16.031 1 97.69 80 GLY A C 1
ATOM 597 O O . GLY A 1 80 ? -26.125 -15.727 -16.281 1 97.69 80 GLY A O 1
ATOM 598 N N . GLY A 1 81 ? -24.016 -15.562 -15.586 1 97 81 GLY A N 1
ATOM 599 C CA . GLY A 1 81 ? -24.125 -14.133 -15.352 1 97 81 GLY A CA 1
ATOM 600 C C . GLY A 1 81 ? -23.859 -13.305 -16.594 1 97 81 GLY A C 1
ATOM 601 O O . GLY A 1 81 ? -23.344 -13.812 -17.594 1 97 81 GLY A O 1
ATOM 602 N N . ASP A 1 82 ? -24.219 -12.047 -16.484 1 95.94 82 ASP A N 1
ATOM 603 C CA . ASP A 1 82 ? -23.859 -11.039 -17.484 1 95.94 82 ASP A CA 1
ATOM 604 C C . ASP A 1 82 ? -22.438 -10.531 -17.266 1 95.94 82 ASP A C 1
ATOM 606 O O . ASP A 1 82 ? -22.078 -10.117 -16.156 1 95.94 82 ASP A O 1
ATOM 610 N N . HIS A 1 83 ? -21.672 -10.586 -18.375 1 94.62 83 HIS A N 1
ATOM 611 C CA . HIS A 1 83 ? -20.281 -10.172 -18.25 1 94.62 83 HIS A CA 1
ATOM 612 C C . HIS A 1 83 ? -20.172 -8.734 -17.75 1 94.62 83 HIS A C 1
ATOM 614 O O . HIS A 1 83 ? -19.188 -8.359 -17.125 1 94.62 83 HIS A O 1
ATOM 620 N N . MET A 1 84 ? -21.156 -7.887 -17.969 1 95.69 84 MET A N 1
ATOM 621 C CA . MET A 1 84 ? -21.125 -6.5 -17.516 1 95.69 84 MET A CA 1
ATOM 622 C C . MET A 1 84 ? -21.125 -6.422 -16 1 95.69 84 MET A C 1
ATOM 624 O O . MET A 1 84 ? -20.516 -5.516 -15.422 1 95.69 84 MET A O 1
ATOM 628 N N . ALA A 1 85 ? -21.75 -7.387 -15.375 1 95.88 85 ALA A N 1
ATOM 629 C CA . ALA A 1 85 ? -21.797 -7.43 -13.914 1 95.88 85 ALA A CA 1
ATOM 630 C C . ALA A 1 85 ? -20.422 -7.738 -13.32 1 95.88 85 ALA A C 1
ATOM 632 O O . ALA A 1 85 ? -20.172 -7.449 -12.156 1 95.88 85 ALA A O 1
ATOM 633 N N . ALA A 1 86 ? -19.531 -8.289 -14.141 1 97.19 86 ALA A N 1
ATOM 634 C CA . ALA A 1 86 ? -18.219 -8.719 -13.664 1 97.19 86 ALA A CA 1
ATOM 635 C C . ALA A 1 86 ? -17.172 -7.648 -13.906 1 97.19 86 ALA A C 1
ATOM 637 O O . ALA A 1 86 ? -16.047 -7.746 -13.406 1 97.19 86 ALA A O 1
ATOM 638 N N . LEU A 1 87 ? -17.5 -6.613 -14.625 1 97.81 87 LEU A N 1
ATOM 639 C CA . LEU A 1 87 ? -16.5 -5.648 -15.086 1 97.81 87 LEU A CA 1
ATOM 640 C C . LEU A 1 87 ? -15.805 -4.984 -13.906 1 97.81 87 LEU A C 1
ATOM 642 O O . LEU A 1 87 ? -14.578 -4.855 -13.891 1 97.81 87 LEU A O 1
ATOM 646 N N . PRO A 1 88 ? -16.531 -4.582 -12.836 1 98.38 88 PRO A N 1
ATOM 647 C CA . PRO A 1 88 ? -15.812 -3.99 -11.703 1 98.38 88 PRO A CA 1
ATOM 648 C C . PRO A 1 88 ? -14.797 -4.945 -11.078 1 98.38 88 PRO A C 1
ATOM 650 O O . PRO A 1 88 ? -13.695 -4.527 -10.711 1 98.38 88 PRO A O 1
ATOM 653 N N . ALA A 1 89 ? -15.18 -6.188 -11.023 1 98.62 89 ALA A N 1
ATOM 654 C CA . ALA A 1 89 ? -14.258 -7.18 -10.469 1 98.62 89 ALA A CA 1
ATOM 655 C C . ALA A 1 89 ? -13.047 -7.371 -11.383 1 98.62 89 ALA A C 1
ATOM 657 O O . ALA A 1 89 ? -11.922 -7.488 -10.906 1 98.62 89 ALA A O 1
ATOM 658 N N . ALA A 1 90 ? -13.297 -7.418 -12.656 1 98.62 90 ALA A N 1
ATOM 659 C CA . ALA A 1 90 ? -12.211 -7.559 -13.625 1 98.62 90 ALA A CA 1
ATOM 660 C C . ALA A 1 90 ? -11.234 -6.395 -13.516 1 98.62 90 ALA A C 1
ATOM 662 O O . ALA A 1 90 ? -10.016 -6.598 -13.508 1 98.62 90 ALA A O 1
ATOM 663 N N . VAL A 1 91 ? -11.773 -5.203 -13.391 1 98.56 91 VAL A N 1
ATOM 664 C CA . VAL A 1 91 ? -10.953 -4.004 -13.242 1 98.56 91 VAL A CA 1
ATOM 665 C C . VAL A 1 91 ? -10.188 -4.07 -11.922 1 98.56 91 VAL A C 1
ATOM 667 O O . VAL A 1 91 ? -8.984 -3.812 -11.883 1 98.56 91 VAL A O 1
ATOM 670 N N . ALA A 1 92 ? -10.828 -4.461 -10.891 1 98.75 92 ALA A N 1
ATOM 671 C CA . ALA A 1 92 ? -10.227 -4.484 -9.562 1 98.75 92 ALA A CA 1
ATOM 672 C C . ALA A 1 92 ? -9.047 -5.449 -9.508 1 98.75 92 ALA A C 1
ATOM 674 O O . ALA A 1 92 ? -7.973 -5.102 -9.008 1 98.75 92 ALA A O 1
ATOM 675 N N . VAL A 1 93 ? -9.172 -6.609 -10.047 1 98.69 93 VAL A N 1
ATOM 676 C CA . VAL A 1 93 ? -8.086 -7.59 -9.961 1 98.69 93 VAL A CA 1
ATOM 677 C C . VAL A 1 93 ? -6.922 -7.145 -10.844 1 98.69 93 VAL A C 1
ATOM 679 O O . VAL A 1 93 ? -5.758 -7.391 -10.516 1 98.69 93 VAL A O 1
ATOM 682 N N . GLU A 1 94 ? -7.219 -6.539 -11.953 1 98.31 94 GLU A N 1
ATOM 683 C CA . GLU A 1 94 ? -6.152 -6.008 -12.797 1 98.31 94 GLU A CA 1
ATOM 684 C C . GLU A 1 94 ? -5.367 -4.914 -12.078 1 98.31 94 GLU A C 1
ATOM 686 O O . GLU A 1 94 ? -4.141 -4.859 -12.172 1 98.31 94 GLU A O 1
ATOM 691 N N . LEU A 1 95 ? -6.086 -4.07 -11.391 1 98.62 95 LEU A N 1
ATOM 692 C CA . LEU A 1 95 ? -5.441 -3.016 -10.617 1 98.62 95 LEU A CA 1
ATOM 693 C C . LEU A 1 95 ? -4.559 -3.611 -9.523 1 98.62 95 LEU A C 1
ATOM 695 O O . LEU A 1 95 ? -3.416 -3.184 -9.336 1 98.62 95 LEU A O 1
ATOM 699 N N . VAL A 1 96 ? -5.02 -4.613 -8.805 1 98.75 96 VAL A N 1
ATOM 700 C CA . VAL A 1 96 ? -4.25 -5.254 -7.742 1 98.75 96 VAL A CA 1
ATOM 701 C C . VAL A 1 96 ? -3.01 -5.922 -8.336 1 98.75 96 VAL A C 1
ATOM 703 O O . VAL A 1 96 ? -1.915 -5.816 -7.777 1 98.75 96 VAL A O 1
ATOM 706 N N . HIS A 1 97 ? -3.213 -6.586 -9.414 1 98 97 HIS A N 1
ATOM 707 C CA . HIS A 1 97 ? -2.086 -7.238 -10.062 1 98 97 HIS A CA 1
ATOM 708 C C . HIS A 1 97 ? -0.995 -6.234 -10.422 1 98 97 HIS A C 1
ATOM 710 O O . HIS A 1 97 ? 0.184 -6.469 -10.148 1 98 97 HIS A O 1
ATOM 716 N N . ASN A 1 98 ? -1.385 -5.176 -11 1 97.75 98 ASN A N 1
ATOM 717 C CA . ASN A 1 98 ? -0.404 -4.176 -11.414 1 97.75 98 ASN A CA 1
ATOM 718 C C . ASN A 1 98 ? 0.207 -3.461 -10.219 1 97.75 98 ASN A C 1
ATOM 720 O O . ASN A 1 98 ? 1.39 -3.113 -10.234 1 97.75 98 ASN A O 1
ATOM 724 N N . ALA A 1 99 ? -0.562 -3.23 -9.18 1 98.69 99 ALA A N 1
ATOM 725 C CA . ALA A 1 99 ? 0.004 -2.719 -7.934 1 98.69 99 ALA A CA 1
ATOM 726 C C . ALA A 1 99 ? 1.089 -3.65 -7.402 1 98.69 99 ALA A C 1
ATOM 728 O O . ALA A 1 99 ? 2.158 -3.195 -6.984 1 98.69 99 ALA A O 1
ATOM 729 N N . SER A 1 100 ? 0.774 -4.922 -7.414 1 98.25 100 SER A N 1
ATOM 730 C CA . SER A 1 100 ? 1.732 -5.906 -6.918 1 98.25 100 SER A CA 1
ATOM 731 C C . SER A 1 100 ? 3 -5.918 -7.762 1 98.25 100 SER A C 1
ATOM 733 O O . SER A 1 100 ? 4.102 -6.109 -7.242 1 98.25 100 SER A O 1
ATOM 735 N N . LEU A 1 101 ? 2.908 -5.703 -9.094 1 96.5 101 LEU A N 1
ATOM 736 C CA . LEU A 1 101 ? 4.074 -5.637 -9.969 1 96.5 101 LEU A CA 1
ATOM 737 C C . LEU A 1 101 ? 4.941 -4.43 -9.633 1 96.5 101 LEU A C 1
ATOM 739 O O . LEU A 1 101 ? 6.168 -4.523 -9.617 1 96.5 101 LEU A O 1
ATOM 743 N N . LEU A 1 102 ? 4.297 -3.336 -9.398 1 98.38 102 LEU A N 1
ATOM 744 C CA . LEU A 1 102 ? 5.016 -2.115 -9.055 1 98.38 102 LEU A CA 1
ATOM 745 C C . LEU A 1 102 ? 5.875 -2.318 -7.812 1 98.38 102 LEU A C 1
ATOM 747 O O . LEU A 1 102 ? 7.051 -1.952 -7.793 1 98.38 102 LEU A O 1
ATOM 751 N N . HIS A 1 103 ? 5.305 -2.896 -6.805 1 98.75 103 HIS A N 1
ATOM 752 C CA . HIS A 1 103 ? 6.039 -3.135 -5.566 1 98.75 103 HIS A CA 1
ATOM 753 C C . HIS A 1 103 ? 7.051 -4.262 -5.734 1 98.75 103 HIS A C 1
ATOM 755 O O . HIS A 1 103 ? 8.18 -4.172 -5.238 1 98.75 103 HIS A O 1
ATOM 761 N N . ASP A 1 104 ? 6.676 -5.262 -6.469 1 96.5 104 ASP A N 1
ATOM 762 C CA . ASP A 1 104 ? 7.562 -6.395 -6.723 1 96.5 104 ASP A CA 1
ATOM 763 C C . ASP A 1 104 ? 8.828 -5.945 -7.445 1 96.5 104 ASP A C 1
ATOM 765 O O . ASP A 1 104 ? 9.922 -6.441 -7.164 1 96.5 104 ASP A O 1
ATOM 769 N N . ASP A 1 105 ? 8.68 -5.082 -8.422 1 95.88 105 ASP A N 1
ATOM 770 C CA . ASP A 1 105 ? 9.836 -4.582 -9.156 1 95.88 105 ASP A CA 1
ATOM 771 C C . ASP A 1 105 ? 10.852 -3.93 -8.227 1 95.88 105 ASP A C 1
ATOM 773 O O . ASP A 1 105 ? 12.062 -4.082 -8.406 1 95.88 105 ASP A O 1
ATOM 777 N N . ILE A 1 106 ? 10.406 -3.209 -7.234 1 98.19 106 ILE A N 1
ATOM 778 C CA . ILE A 1 106 ? 11.289 -2.594 -6.246 1 98.19 106 ILE A CA 1
ATOM 779 C C . ILE A 1 106 ? 11.914 -3.676 -5.367 1 98.19 106 ILE A C 1
ATOM 781 O O . ILE A 1 106 ? 13.125 -3.672 -5.137 1 98.19 106 ILE A O 1
ATOM 785 N N . ILE A 1 107 ? 11.109 -4.594 -4.922 1 97.25 107 ILE A N 1
ATOM 786 C CA . ILE A 1 107 ? 11.508 -5.633 -3.982 1 97.25 107 ILE A CA 1
ATOM 787 C C . ILE A 1 107 ? 12.594 -6.508 -4.609 1 97.25 107 ILE A C 1
ATOM 789 O O . ILE A 1 107 ? 13.586 -6.84 -3.961 1 97.25 107 ILE A O 1
ATOM 793 N N . ASP A 1 108 ? 12.438 -6.75 -5.906 1 92.25 108 ASP A N 1
ATOM 794 C CA . ASP A 1 108 ? 13.359 -7.641 -6.598 1 92.25 108 ASP A CA 1
ATOM 795 C C . ASP A 1 108 ? 14.5 -6.855 -7.246 1 92.25 108 ASP A C 1
ATOM 797 O O . ASP A 1 108 ? 15.477 -7.445 -7.719 1 92.25 108 ASP A O 1
ATOM 801 N N . GLY A 1 109 ? 14.336 -5.598 -7.277 1 93.44 109 GLY A N 1
ATOM 802 C CA . GLY A 1 109 ? 15.328 -4.777 -7.953 1 93.44 109 GLY A CA 1
ATOM 803 C C . GLY A 1 109 ? 15.258 -4.879 -9.461 1 93.44 109 GLY A C 1
ATOM 804 O O . GLY A 1 109 ? 16.266 -4.691 -10.148 1 93.44 109 GLY A O 1
ATOM 805 N N . ASP A 1 110 ? 14.117 -5.254 -9.969 1 90.31 110 ASP A N 1
ATOM 806 C CA . ASP A 1 110 ? 13.938 -5.367 -11.414 1 90.31 110 ASP A CA 1
ATOM 807 C C . ASP A 1 110 ? 13.82 -3.988 -12.062 1 90.31 110 ASP A C 1
ATOM 809 O O . ASP A 1 110 ? 12.852 -3.266 -11.82 1 90.31 110 ASP A O 1
ATOM 813 N N . ARG A 1 111 ? 14.656 -3.688 -13 1 93.38 111 ARG A N 1
ATOM 814 C CA . ARG A 1 111 ? 14.695 -2.346 -13.57 1 93.38 111 ARG A CA 1
ATOM 815 C C . ARG A 1 111 ? 13.93 -2.283 -14.891 1 93.38 111 ARG A C 1
ATOM 817 O O . ARG A 1 111 ? 13.711 -1.201 -15.438 1 93.38 111 ARG A O 1
ATOM 824 N N . ILE A 1 112 ? 13.469 -3.498 -15.414 1 88.06 112 ILE A N 1
ATOM 825 C CA . ILE A 1 112 ? 12.742 -3.564 -16.672 1 88.06 112 ILE A CA 1
ATOM 826 C C . ILE A 1 112 ? 11.422 -4.301 -16.484 1 88.06 112 ILE A C 1
ATOM 828 O O . ILE A 1 112 ? 11.367 -5.324 -15.797 1 88.06 112 ILE A O 1
ATOM 832 N N . ARG A 1 113 ? 10.344 -3.754 -17.031 1 85.19 113 ARG A N 1
ATOM 833 C CA . ARG A 1 113 ? 9.008 -4.34 -17.047 1 85.19 113 ARG A CA 1
ATOM 834 C C . ARG A 1 113 ? 8.359 -4.191 -18.422 1 85.19 113 ARG A C 1
ATOM 836 O O . ARG A 1 113 ? 8.18 -3.076 -18.906 1 85.19 113 ARG A O 1
ATOM 843 N N . ARG A 1 114 ? 8.086 -5.352 -18.984 1 83.44 114 ARG A N 1
ATOM 844 C CA . ARG A 1 114 ? 7.426 -5.391 -20.281 1 83.44 114 ARG A CA 1
ATOM 845 C C . ARG A 1 114 ? 8.227 -4.621 -21.328 1 83.44 114 ARG A C 1
ATOM 847 O O . ARG A 1 114 ? 7.664 -3.842 -22.094 1 83.44 114 ARG A O 1
ATOM 854 N N . GLY A 1 115 ? 9.516 -4.781 -21.203 1 79.62 115 GLY A N 1
ATOM 855 C CA . GLY A 1 115 ? 10.414 -4.242 -22.219 1 79.62 115 GLY A CA 1
ATOM 856 C C . GLY A 1 115 ? 10.719 -2.77 -22.016 1 79.62 115 GLY A C 1
ATOM 857 O O . GLY A 1 115 ? 11.414 -2.16 -22.828 1 79.62 115 GLY A O 1
ATOM 858 N N . ARG A 1 116 ? 10.234 -2.189 -20.969 1 84.69 116 ARG A N 1
ATOM 859 C CA . ARG A 1 116 ? 10.477 -0.787 -20.656 1 84.69 116 ARG A CA 1
ATOM 860 C C . ARG A 1 116 ? 10.992 -0.632 -19.234 1 84.69 116 ARG A C 1
ATOM 862 O O . ARG A 1 116 ? 10.883 -1.554 -18.422 1 84.69 11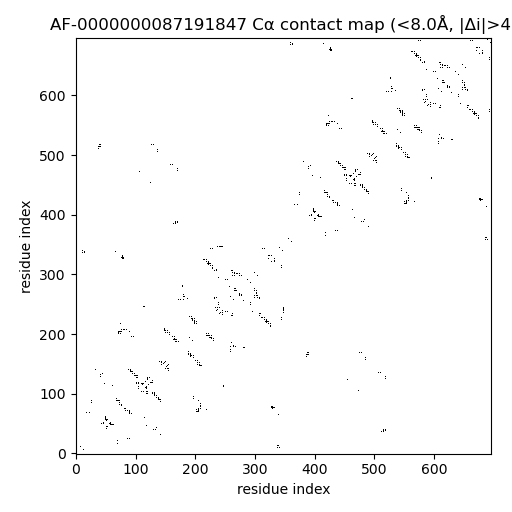6 ARG A O 1
ATOM 869 N N . PRO A 1 117 ? 11.586 0.513 -18.969 1 90.94 117 PRO A N 1
ATOM 870 C CA . PRO A 1 117 ? 11.992 0.714 -17.578 1 90.94 117 PRO A CA 1
ATOM 871 C C . PRO A 1 117 ? 10.828 0.575 -16.594 1 90.94 117 PRO A C 1
ATOM 873 O O . PRO A 1 117 ? 9.734 1.096 -16.859 1 90.94 117 PRO A O 1
ATOM 876 N N . ALA A 1 118 ? 11.086 -0.23 -15.586 1 94 118 ALA A N 1
ATOM 877 C CA . ALA A 1 118 ? 10.094 -0.27 -14.516 1 94 118 ALA A CA 1
ATOM 878 C C . ALA A 1 118 ? 9.828 1.127 -13.961 1 94 118 ALA A C 1
ATOM 880 O O . ALA A 1 118 ? 10.695 2.004 -14.039 1 94 118 ALA A O 1
ATOM 881 N N . LEU A 1 119 ? 8.719 1.337 -13.406 1 96.56 119 LEU A N 1
ATOM 882 C CA . LEU A 1 119 ? 8.328 2.678 -12.984 1 96.56 119 LEU A CA 1
ATOM 883 C C . LEU A 1 119 ? 9.336 3.256 -12 1 96.56 119 LEU A C 1
ATOM 885 O O . LEU A 1 119 ? 9.727 4.418 -12.117 1 96.56 119 LEU A O 1
ATOM 889 N N . TRP A 1 120 ? 9.781 2.443 -11.023 1 97.56 120 TRP A N 1
ATOM 890 C CA . TRP A 1 120 ? 10.711 2.945 -10.016 1 97.56 120 TRP A CA 1
ATOM 891 C C . TRP A 1 120 ? 12.062 3.289 -10.648 1 97.56 120 TRP A C 1
ATOM 893 O O . TRP A 1 120 ? 12.781 4.156 -10.148 1 97.56 120 TRP A O 1
ATOM 903 N N . ALA A 1 121 ? 12.453 2.57 -11.664 1 96.19 121 ALA A N 1
ATOM 904 C CA . ALA A 1 121 ? 13.703 2.854 -12.367 1 96.19 121 ALA A CA 1
ATOM 905 C C . ALA A 1 121 ? 13.625 4.184 -13.109 1 96.19 121 ALA A C 1
ATOM 907 O O . ALA A 1 121 ? 14.625 4.902 -13.211 1 96.19 121 ALA A O 1
ATOM 908 N N . ALA A 1 122 ? 12.492 4.465 -13.594 1 94.69 122 ALA A N 1
ATOM 909 C CA . ALA A 1 122 ? 12.305 5.68 -14.375 1 94.69 122 ALA A CA 1
ATOM 910 C C . ALA A 1 122 ? 12.039 6.883 -13.469 1 94.69 122 ALA A C 1
ATOM 912 O O . ALA A 1 122 ? 12.484 7.996 -13.766 1 94.69 122 ALA A O 1
ATOM 913 N N . PHE A 1 123 ? 11.297 6.664 -12.352 1 96.06 123 PHE A N 1
ATOM 914 C CA . PHE A 1 123 ? 10.789 7.805 -11.594 1 96.06 123 PHE A CA 1
ATOM 915 C C . PHE A 1 123 ? 11.25 7.742 -10.141 1 96.06 123 PHE A C 1
ATOM 917 O O . PHE A 1 123 ? 11.008 8.664 -9.367 1 96.06 123 PHE A O 1
ATOM 924 N N . GLY A 1 124 ? 11.891 6.676 -9.758 1 97.25 124 GLY A N 1
ATOM 925 C CA . GLY A 1 124 ? 12.391 6.527 -8.398 1 97.25 124 GLY A CA 1
ATOM 926 C C . GLY A 1 124 ? 11.531 5.605 -7.551 1 97.25 124 GLY A C 1
ATOM 927 O O . GLY A 1 124 ? 10.383 5.332 -7.891 1 97.25 124 GLY A O 1
ATOM 928 N N . ILE A 1 125 ? 12.094 5.148 -6.418 1 98.31 125 ILE A N 1
ATOM 929 C CA . ILE A 1 125 ? 11.453 4.219 -5.496 1 98.31 125 ILE A CA 1
ATOM 930 C C . ILE A 1 125 ? 10.172 4.836 -4.945 1 98.31 125 ILE A C 1
ATOM 932 O O . ILE A 1 125 ? 9.125 4.184 -4.91 1 98.31 125 ILE A O 1
ATOM 936 N N . PRO A 1 126 ? 10.164 6.156 -4.574 1 98.5 126 PRO A N 1
ATOM 937 C CA . PRO A 1 126 ? 8.93 6.742 -4.051 1 98.5 126 PRO A CA 1
ATOM 938 C C . PRO A 1 126 ? 7.762 6.645 -5.031 1 98.5 126 PRO A C 1
ATOM 940 O O . PRO A 1 126 ? 6.645 6.301 -4.637 1 98.5 126 PRO A O 1
ATOM 943 N N . ALA A 1 127 ? 8.055 6.895 -6.277 1 98.25 127 ALA A N 1
ATOM 944 C CA . ALA A 1 127 ? 7.016 6.809 -7.301 1 98.25 127 ALA A CA 1
ATOM 945 C C . ALA A 1 127 ? 6.441 5.398 -7.379 1 98.25 127 ALA A C 1
ATOM 947 O O . ALA A 1 127 ? 5.223 5.223 -7.477 1 98.25 127 ALA A O 1
ATOM 948 N N . GLY A 1 128 ? 7.324 4.438 -7.367 1 98.69 128 GLY A N 1
ATOM 949 C CA . GLY A 1 128 ? 6.875 3.053 -7.418 1 98.69 128 GLY A CA 1
ATOM 950 C C . GLY A 1 128 ? 6.004 2.666 -6.238 1 98.69 128 GLY A C 1
ATOM 951 O O . GLY A 1 128 ? 4.965 2.025 -6.41 1 98.69 128 GLY A O 1
ATOM 952 N N . ILE A 1 129 ? 6.395 3.027 -5.016 1 98.88 129 ILE A N 1
ATOM 953 C CA . ILE A 1 129 ? 5.66 2.693 -3.801 1 98.88 129 ILE A CA 1
ATOM 954 C C . ILE A 1 129 ? 4.273 3.33 -3.844 1 98.88 129 ILE A C 1
ATOM 956 O O . ILE A 1 129 ? 3.266 2.648 -3.66 1 98.88 129 ILE A O 1
ATOM 960 N N . LEU A 1 130 ? 4.234 4.578 -4.137 1 98.88 130 LEU A N 1
ATOM 961 C CA . LEU A 1 130 ? 2.996 5.344 -4.027 1 98.88 130 LEU A CA 1
ATOM 962 C C . LEU A 1 130 ? 2.031 4.98 -5.148 1 98.88 130 LEU A C 1
ATOM 964 O O . LEU A 1 130 ? 0.815 4.953 -4.941 1 98.88 130 LEU A O 1
ATOM 968 N N . ALA A 1 131 ? 2.568 4.762 -6.332 1 98.75 131 ALA A N 1
ATOM 969 C CA . ALA A 1 131 ? 1.703 4.297 -7.414 1 98.75 131 ALA A CA 1
ATOM 970 C C . ALA A 1 131 ? 1.064 2.955 -7.074 1 98.75 131 ALA A C 1
ATOM 972 O O . ALA A 1 131 ? -0.123 2.742 -7.328 1 98.75 131 ALA A O 1
ATOM 973 N N . GLY A 1 132 ? 1.866 2.037 -6.555 1 98.81 132 GLY A N 1
ATOM 974 C CA . GLY A 1 132 ? 1.317 0.766 -6.109 1 98.81 132 GLY A CA 1
ATOM 975 C C . GLY A 1 132 ? 0.233 0.918 -5.062 1 98.81 132 GLY A C 1
ATOM 976 O O . GLY A 1 132 ? -0.833 0.307 -5.168 1 98.81 132 GLY A O 1
ATOM 977 N N . ASP A 1 133 ? 0.486 1.751 -4.059 1 98.88 133 ASP A N 1
ATOM 978 C CA . ASP A 1 133 ? -0.508 2.02 -3.025 1 98.88 133 ASP A CA 1
ATOM 979 C C . ASP A 1 133 ? -1.804 2.551 -3.633 1 98.88 133 ASP A C 1
ATOM 981 O O . ASP A 1 133 ? -2.895 2.105 -3.268 1 98.88 133 ASP A O 1
ATOM 985 N N . ALA A 1 134 ? -1.669 3.498 -4.508 1 98.88 134 ALA A N 1
ATOM 986 C CA . ALA A 1 134 ? -2.838 4.125 -5.117 1 98.88 134 ALA A CA 1
ATOM 987 C C . ALA A 1 134 ? -3.674 3.105 -5.883 1 98.88 134 ALA A C 1
ATOM 989 O O . ALA A 1 134 ? -4.902 3.115 -5.801 1 98.88 134 ALA A O 1
ATOM 990 N N . LEU A 1 135 ? -2.996 2.277 -6.633 1 98.88 135 LEU A N 1
ATOM 991 C CA . LEU A 1 135 ? -3.717 1.272 -7.41 1 98.88 135 LEU A CA 1
ATOM 992 C C . LEU A 1 135 ? -4.422 0.281 -6.488 1 98.88 135 LEU A C 1
ATOM 994 O O . LEU A 1 135 ? -5.531 -0.165 -6.789 1 98.88 135 LEU A O 1
ATOM 998 N N . PHE A 1 136 ? -3.824 -0.122 -5.379 1 98.75 136 PHE A N 1
ATOM 999 C CA . PHE A 1 136 ? -4.465 -0.985 -4.391 1 98.75 136 PHE A CA 1
ATOM 1000 C C . PHE A 1 136 ? -5.766 -0.366 -3.896 1 98.75 136 PHE A C 1
ATOM 1002 O O . PHE A 1 136 ? -6.812 -1.019 -3.9 1 98.75 136 PHE A O 1
ATOM 1009 N N . PHE A 1 137 ? -5.723 0.87 -3.52 1 98.44 137 PHE A N 1
ATOM 1010 C CA . PHE A 1 137 ? -6.906 1.515 -2.961 1 98.44 137 PHE A CA 1
ATOM 1011 C C . PHE A 1 137 ? -7.941 1.778 -4.047 1 98.44 137 PHE A C 1
ATOM 1013 O O . PHE A 1 137 ? -9.148 1.728 -3.789 1 98.44 137 PHE A O 1
ATOM 1020 N N . LEU A 1 138 ? -7.449 2.035 -5.262 1 98.69 138 LEU A N 1
ATOM 1021 C CA . LEU A 1 138 ? -8.383 2.197 -6.371 1 98.69 138 LEU A CA 1
ATOM 1022 C C . LEU A 1 138 ? -9.164 0.912 -6.617 1 98.69 138 LEU A C 1
ATOM 1024 O O . LEU A 1 138 ? -10.359 0.955 -6.91 1 98.69 138 LEU A O 1
ATOM 1028 N N . ALA A 1 139 ? -8.484 -0.192 -6.531 1 98.62 139 ALA A N 1
ATOM 1029 C CA . ALA A 1 139 ? -9.156 -1.48 -6.684 1 98.62 139 ALA A CA 1
ATOM 1030 C C . ALA A 1 139 ? -10.273 -1.643 -5.656 1 98.62 139 ALA A C 1
ATOM 1032 O O . ALA A 1 139 ? -11.383 -2.064 -5.996 1 98.62 139 ALA A O 1
ATOM 1033 N N . ALA A 1 140 ? -10.008 -1.325 -4.426 1 96.81 140 ALA A N 1
ATOM 1034 C CA . ALA A 1 140 ? -11.016 -1.388 -3.375 1 96.81 140 ALA A CA 1
ATOM 1035 C C . ALA A 1 140 ? -12.188 -0.463 -3.686 1 96.81 140 ALA A C 1
ATOM 1037 O O . ALA A 1 140 ? -13.352 -0.843 -3.514 1 96.81 140 ALA A O 1
ATOM 1038 N N . GLU A 1 141 ? -11.883 0.702 -4.156 1 96.88 141 GLU A N 1
ATOM 1039 C CA . GLU A 1 141 ? -12.906 1.688 -4.488 1 96.88 141 GLU A CA 1
ATOM 1040 C C . GLU A 1 141 ? -13.828 1.176 -5.586 1 96.88 141 GLU A C 1
ATOM 1042 O O . GLU A 1 141 ? -15.047 1.345 -5.508 1 96.88 141 GLU A O 1
ATOM 1047 N N . VAL A 1 142 ? -13.266 0.585 -6.574 1 98 142 VAL A N 1
ATOM 1048 C CA . VAL A 1 142 ? -14.031 0.08 -7.711 1 98 142 VAL A CA 1
ATOM 1049 C C . VAL A 1 142 ? -15.039 -0.958 -7.234 1 98 142 VAL A C 1
ATOM 1051 O O . VAL A 1 142 ? -16.188 -0.96 -7.68 1 98 142 VAL A O 1
ATOM 1054 N N . LEU A 1 143 ? -14.672 -1.817 -6.32 1 97.19 143 LEU A N 1
ATOM 1055 C CA . LEU A 1 143 ? -15.57 -2.854 -5.832 1 97.19 143 LEU A CA 1
ATOM 1056 C C . LEU A 1 143 ? -16.625 -2.264 -4.902 1 97.19 143 LEU A C 1
ATOM 1058 O O . LEU A 1 143 ? -17.781 -2.691 -4.914 1 97.19 143 LEU A O 1
ATOM 1062 N N . LEU A 1 144 ? -16.203 -1.299 -4.109 1 94.25 144 LEU A N 1
ATOM 1063 C CA . LEU A 1 144 ? -17.156 -0.641 -3.223 1 94.25 144 LEU A CA 1
ATOM 1064 C C . LEU A 1 144 ? -18.266 0.05 -4.02 1 94.25 144 LEU A C 1
ATOM 1066 O O . LEU A 1 144 ? -19.406 0.107 -3.578 1 94.25 144 LEU A O 1
ATOM 1070 N N . ASP A 1 145 ? -17.938 0.462 -5.238 1 94.5 145 ASP A N 1
ATOM 1071 C CA . ASP A 1 145 ? -18.859 1.224 -6.074 1 94.5 145 ASP A CA 1
ATOM 1072 C C . ASP A 1 145 ? -19.672 0.299 -6.977 1 94.5 145 ASP A C 1
ATOM 1074 O O . ASP A 1 145 ? -20.594 0.749 -7.672 1 94.5 145 ASP A O 1
ATOM 1078 N N . ALA A 1 146 ? -19.328 -1.019 -7.246 1 92.69 146 ALA A N 1
ATOM 1079 C CA . ALA A 1 146 ? -19.875 -1.946 -8.234 1 92.69 146 ALA A CA 1
ATOM 1080 C C . ALA A 1 146 ? -21.359 -2.219 -7.969 1 92.69 146 ALA A C 1
ATOM 1082 O O . ALA A 1 146 ? -22.109 -2.51 -8.898 1 92.69 146 ALA A O 1
ATOM 1083 N N . GLY A 1 147 ? -21.984 -1.991 -6.863 1 85.56 147 GLY A N 1
ATOM 1084 C CA . GLY A 1 147 ? -23.359 -2.365 -6.527 1 85.56 147 GLY A CA 1
ATOM 1085 C C . GLY A 1 147 ? -23.578 -3.865 -6.543 1 85.56 147 GLY A C 1
ATOM 1086 O O . GLY A 1 147 ? -22.672 -4.633 -6.867 1 85.56 147 GLY A O 1
ATOM 1087 N N . GLY A 1 148 ? -24.734 -4.324 -6.148 1 86.75 148 GLY A N 1
ATOM 1088 C CA . GLY A 1 148 ? -25.141 -5.723 -6.191 1 86.75 148 GLY A CA 1
ATOM 1089 C C . GLY A 1 148 ? -24.297 -6.609 -5.293 1 86.75 148 GLY A C 1
ATOM 1090 O O . GLY A 1 148 ? -23.812 -6.164 -4.25 1 86.75 148 GLY A O 1
ATOM 1091 N N . PRO A 1 149 ? -24.203 -7.91 -5.762 1 88.81 149 PRO A N 1
ATOM 1092 C CA . PRO A 1 149 ? -23.531 -8.898 -4.922 1 88.81 149 PRO A CA 1
ATOM 1093 C C . PRO A 1 149 ? -22.031 -8.602 -4.766 1 88.81 149 PRO A C 1
ATOM 1095 O O . PRO A 1 149 ? -21.438 -8.953 -3.746 1 88.81 149 PRO A O 1
ATOM 1098 N N . LEU A 1 150 ? -21.484 -7.977 -5.727 1 91.19 150 LEU A N 1
ATOM 1099 C CA . LEU A 1 150 ? -20.062 -7.668 -5.648 1 91.19 150 LEU A CA 1
ATOM 1100 C C . LEU A 1 150 ? -19.781 -6.66 -4.539 1 91.19 150 LEU A C 1
ATOM 1102 O O . LEU A 1 150 ? -18.766 -6.758 -3.844 1 91.19 150 LEU A O 1
ATOM 1106 N N . ALA A 1 151 ? -20.656 -5.707 -4.359 1 86.94 151 ALA A N 1
ATOM 1107 C CA . ALA A 1 151 ? -20.422 -4.672 -3.354 1 86.94 151 ALA A CA 1
ATOM 1108 C C . ALA A 1 151 ? -20.469 -5.254 -1.944 1 86.94 151 ALA A C 1
ATOM 1110 O O . ALA A 1 151 ? -19.766 -4.797 -1.05 1 86.94 151 ALA A O 1
ATOM 1111 N N . ASP A 1 152 ? -21.219 -6.316 -1.815 1 87.5 152 ASP A N 1
ATOM 1112 C CA . ASP A 1 152 ? -21.453 -6.883 -0.49 1 87.5 152 ASP A CA 1
ATOM 1113 C C . ASP A 1 152 ? -20.266 -7.738 -0.04 1 87.5 152 ASP A C 1
ATOM 1115 O O . ASP A 1 152 ? -19.844 -7.668 1.117 1 87.5 152 ASP A O 1
ATOM 1119 N N . THR A 1 153 ? -19.719 -8.469 -0.981 1 92.06 153 THR A N 1
ATOM 1120 C CA . THR A 1 153 ? -18.734 -9.461 -0.55 1 92.06 153 THR A CA 1
ATOM 1121 C C . THR A 1 153 ? -17.406 -9.242 -1.267 1 92.06 153 THR A C 1
ATOM 1123 O O . THR A 1 153 ? -16.375 -9.758 -0.833 1 92.06 153 THR A O 1
ATOM 1126 N N . GLY A 1 154 ? -17.406 -8.508 -2.326 1 95.19 154 GLY A N 1
ATOM 1127 C CA . GLY A 1 154 ? -16.25 -8.344 -3.191 1 95.19 154 GLY A CA 1
ATOM 1128 C C . GLY A 1 154 ? -15.062 -7.719 -2.486 1 95.19 154 GLY A C 1
ATOM 1129 O O . GLY A 1 154 ? -13.953 -8.258 -2.531 1 95.19 154 GLY A O 1
ATOM 1130 N N . PRO A 1 155 ? -15.32 -6.637 -1.772 1 95.19 155 PRO A N 1
ATOM 1131 C CA . PRO A 1 155 ? -14.203 -5.977 -1.093 1 95.19 155 PRO A CA 1
ATOM 1132 C C . PRO A 1 155 ? -13.523 -6.879 -0.065 1 95.19 155 PRO A C 1
ATOM 1134 O O . PRO A 1 155 ? -12.289 -6.914 0.009 1 95.19 155 PRO A O 1
ATOM 1137 N N . ALA A 1 156 ? -14.273 -7.613 0.676 1 94.81 156 ALA A N 1
ATOM 1138 C CA . ALA A 1 156 ? -13.703 -8.523 1.662 1 94.81 156 ALA A CA 1
ATOM 1139 C C . ALA A 1 156 ? -12.906 -9.641 0.985 1 94.81 156 ALA A C 1
ATOM 1141 O O . ALA A 1 156 ? -11.836 -10.016 1.457 1 94.81 156 ALA A O 1
ATOM 1142 N N . GLU A 1 157 ? -13.43 -10.156 -0.092 1 96.69 157 GLU A N 1
ATOM 1143 C CA . GLU A 1 157 ? -12.758 -11.195 -0.871 1 96.69 157 GLU A CA 1
ATOM 1144 C C . GLU A 1 157 ? -11.422 -10.695 -1.415 1 96.69 157 GLU A C 1
ATOM 1146 O O . GLU A 1 157 ? -10.414 -11.398 -1.329 1 96.69 157 GLU A O 1
ATOM 1151 N N . LEU A 1 158 ? -11.445 -9.531 -1.931 1 97.75 158 LEU A N 1
ATOM 1152 C CA . LEU A 1 158 ? -10.234 -8.945 -2.488 1 97.75 158 LEU A CA 1
ATOM 1153 C C . LEU A 1 158 ? -9.203 -8.688 -1.394 1 97.75 158 LEU A C 1
ATOM 1155 O O . LEU A 1 158 ? -8.008 -8.93 -1.586 1 97.75 158 LEU A O 1
ATOM 1159 N N . ASN A 1 159 ? -9.633 -8.172 -0.311 1 97.44 159 ASN A N 1
ATOM 1160 C CA . ASN A 1 159 ? -8.75 -7.883 0.812 1 97.44 159 ASN A CA 1
ATOM 1161 C C . ASN A 1 159 ? -8.031 -9.141 1.292 1 97.44 159 ASN A C 1
ATOM 1163 O O . ASN A 1 159 ? -6.824 -9.102 1.552 1 97.44 159 ASN A O 1
ATOM 1167 N N . LYS A 1 160 ? -8.75 -10.18 1.408 1 96.94 160 LYS A N 1
ATOM 1168 C CA . LYS A 1 160 ? -8.156 -11.445 1.828 1 96.94 160 LYS A CA 1
ATOM 1169 C C . LYS A 1 160 ? -7.086 -11.906 0.838 1 96.94 160 LYS A C 1
ATOM 1171 O O . LYS A 1 160 ? -6.012 -12.359 1.241 1 96.94 160 LYS A O 1
ATOM 1176 N N . ALA A 1 161 ? -7.402 -11.82 -0.372 1 97.94 161 ALA A N 1
ATOM 1177 C CA . ALA A 1 161 ? -6.449 -12.203 -1.411 1 97.94 161 ALA A CA 1
ATOM 1178 C C . ALA A 1 161 ? -5.172 -11.375 -1.322 1 97.94 161 ALA A C 1
ATOM 1180 O O . ALA A 1 161 ? -4.07 -11.906 -1.457 1 97.94 161 ALA A O 1
ATOM 1181 N N . VAL A 1 162 ? -5.297 -10.094 -1.099 1 98.44 162 VAL A N 1
ATOM 1182 C CA . VAL A 1 162 ? -4.141 -9.203 -1.06 1 98.44 162 VAL A CA 1
ATOM 1183 C C . VAL A 1 162 ? -3.289 -9.516 0.171 1 98.44 162 VAL A C 1
ATOM 1185 O O . VAL A 1 162 ? -2.059 -9.508 0.101 1 98.44 162 VAL A O 1
ATOM 1188 N N . GLN A 1 163 ? -3.912 -9.773 1.297 1 98.44 163 GLN A N 1
ATOM 1189 C CA . GLN A 1 163 ? -3.16 -10.156 2.488 1 98.44 163 GLN A CA 1
ATOM 1190 C C . GLN A 1 163 ? -2.346 -11.422 2.244 1 98.44 163 GLN A C 1
ATOM 1192 O O . GLN A 1 163 ? -1.189 -11.508 2.66 1 98.44 163 GLN A O 1
ATOM 1197 N N . ASN A 1 164 ? -2.967 -12.375 1.561 1 97.75 164 ASN A N 1
ATOM 1198 C CA . ASN A 1 164 ? -2.246 -13.602 1.212 1 97.75 164 ASN A CA 1
ATOM 1199 C C . ASN A 1 164 ? -1.089 -13.312 0.259 1 97.75 164 ASN A C 1
ATOM 1201 O O . ASN A 1 164 ? 0.002 -13.859 0.419 1 97.75 164 ASN A O 1
ATOM 1205 N N . LEU A 1 165 ? -1.412 -12.5 -0.694 1 98.12 165 LEU A N 1
ATOM 1206 C CA . LEU A 1 165 ? -0.394 -12.102 -1.657 1 98.12 165 LEU A CA 1
ATOM 1207 C C . LEU A 1 165 ? 0.797 -11.461 -0.953 1 98.12 165 LEU A C 1
ATOM 1209 O O . LEU A 1 165 ? 1.949 -11.773 -1.26 1 98.12 165 LEU A O 1
ATOM 1213 N N . ILE A 1 166 ? 0.547 -10.609 -0.003 1 98.5 166 ILE A N 1
ATOM 1214 C CA . ILE A 1 166 ? 1.578 -9.914 0.765 1 98.5 166 ILE A CA 1
ATOM 1215 C C . ILE A 1 166 ? 2.398 -10.93 1.557 1 98.5 166 ILE A C 1
ATOM 1217 O O . ILE A 1 166 ? 3.631 -10.875 1.565 1 98.5 166 ILE A O 1
ATOM 1221 N N . GLU A 1 167 ? 1.732 -11.828 2.156 1 97.69 167 GLU A N 1
ATOM 1222 C CA . GLU A 1 167 ? 2.408 -12.883 2.914 1 97.69 167 GLU A CA 1
ATOM 1223 C C . GLU A 1 167 ? 3.305 -13.719 2.01 1 97.69 167 GLU A C 1
ATOM 1225 O O . GLU A 1 167 ? 4.434 -14.047 2.377 1 97.69 167 GLU A O 1
ATOM 1230 N N . GLY A 1 168 ? 2.77 -14.133 0.899 1 97.69 168 GLY A N 1
ATOM 1231 C CA . GLY A 1 168 ? 3.549 -14.898 -0.055 1 97.69 168 GLY A CA 1
ATOM 1232 C C . GLY A 1 168 ? 4.777 -14.164 -0.555 1 97.69 168 GLY A C 1
ATOM 1233 O O . GLY A 1 168 ? 5.855 -14.75 -0.668 1 97.69 168 GLY A O 1
ATOM 1234 N N . GLU A 1 169 ? 4.633 -12.898 -0.852 1 97.69 169 GLU A N 1
ATOM 1235 C CA . GLU A 1 169 ? 5.758 -12.086 -1.31 1 97.69 169 GLU A CA 1
ATOM 1236 C C . GLU A 1 169 ? 6.84 -11.984 -0.239 1 97.69 169 GLU A C 1
ATOM 1238 O O . GLU A 1 169 ? 8.031 -12.102 -0.541 1 97.69 169 GLU A O 1
ATOM 1243 N N . TYR A 1 170 ? 6.41 -11.766 0.98 1 98.19 170 TYR A N 1
ATOM 1244 C CA . TYR A 1 170 ? 7.402 -11.641 2.041 1 98.19 170 TYR A CA 1
ATOM 1245 C C . TYR A 1 170 ? 8.094 -12.977 2.305 1 98.19 170 TYR A C 1
ATOM 1247 O O . TYR A 1 170 ? 9.289 -13.016 2.6 1 98.19 170 TYR A O 1
ATOM 1255 N N . ALA A 1 171 ? 7.34 -14.055 2.262 1 97.44 171 ALA A N 1
ATOM 1256 C CA . ALA A 1 171 ? 7.965 -15.367 2.363 1 97.44 171 ALA A CA 1
ATOM 1257 C C . ALA A 1 171 ? 9.039 -15.547 1.298 1 97.44 171 ALA A C 1
ATOM 1259 O O . ALA A 1 171 ? 10.125 -16.062 1.582 1 97.44 171 ALA A O 1
ATOM 1260 N N . ASP A 1 172 ? 8.688 -15.148 0.101 1 96.38 172 ASP A N 1
ATOM 1261 C CA . ASP A 1 172 ? 9.648 -15.219 -0.995 1 96.38 172 ASP A CA 1
ATOM 1262 C C . ASP A 1 172 ? 10.93 -14.453 -0.658 1 96.38 172 ASP A C 1
ATOM 1264 O O . ASP A 1 172 ? 12.031 -14.93 -0.917 1 96.38 172 ASP A O 1
ATOM 1268 N N . VAL A 1 173 ? 10.812 -13.312 -0.072 1 96.12 173 VAL A N 1
ATOM 1269 C CA . VAL A 1 173 ? 11.93 -12.469 0.328 1 96.12 173 VAL A CA 1
ATOM 1270 C C . VAL A 1 173 ? 12.742 -13.172 1.412 1 96.12 173 VAL A C 1
ATOM 1272 O O . VAL A 1 173 ? 13.969 -13.297 1.298 1 96.12 173 VAL A O 1
ATOM 1275 N N . VAL A 1 174 ? 12.094 -13.727 2.428 1 96.25 174 VAL A N 1
ATOM 1276 C CA . VAL A 1 174 ? 12.742 -14.312 3.594 1 96.25 174 VAL A CA 1
ATOM 1277 C C . VAL A 1 174 ? 13.438 -15.617 3.193 1 96.25 174 VAL A C 1
ATOM 1279 O O . VAL A 1 174 ? 14.516 -15.93 3.703 1 96.25 174 VAL A O 1
ATOM 1282 N N . PHE A 1 175 ? 12.867 -16.344 2.322 1 95.81 175 PHE A N 1
ATOM 1283 C CA . PHE A 1 175 ? 13.391 -17.641 1.914 1 95.81 175 PHE A CA 1
ATOM 1284 C C . PHE A 1 175 ? 14.734 -17.484 1.21 1 95.81 175 PHE A C 1
ATOM 1286 O O . PHE A 1 175 ? 15.555 -18.422 1.207 1 95.81 175 PHE A O 1
ATOM 1293 N N . GLN A 1 176 ? 14.953 -16.375 0.6 1 91.75 176 GLN A N 1
ATOM 1294 C CA . GLN A 1 176 ? 16.219 -16.141 -0.099 1 91.75 176 GLN A CA 1
ATOM 1295 C C . GLN A 1 176 ? 17.406 -16.281 0.848 1 91.75 176 GLN A C 1
ATOM 1297 O O . GLN A 1 176 ? 18.484 -16.703 0.432 1 91.75 176 GLN A O 1
ATOM 1302 N N . ASP A 1 177 ? 17.156 -16.016 2.084 1 91.06 177 ASP A N 1
ATOM 1303 C CA . ASP A 1 177 ? 18.25 -16.031 3.055 1 91.06 177 ASP A CA 1
ATOM 1304 C C . ASP A 1 177 ? 18.344 -17.391 3.754 1 91.06 177 ASP A C 1
ATOM 1306 O O . ASP A 1 177 ? 19.25 -17.609 4.562 1 91.06 177 ASP A O 1
ATOM 1310 N N . HIS A 1 178 ? 17.5 -18.281 3.441 1 93 178 HIS A N 1
ATOM 1311 C CA . HIS A 1 178 ? 17.547 -19.641 3.994 1 93 178 HIS A CA 1
ATOM 1312 C C . HIS A 1 178 ? 18.344 -20.562 3.082 1 93 178 HIS A C 1
ATOM 1314 O O . HIS A 1 178 ? 18.109 -20.594 1.871 1 93 178 HIS A O 1
ATOM 1320 N N . PRO A 1 179 ? 19.203 -21.297 3.721 1 91.88 179 PRO A N 1
ATOM 1321 C CA . PRO A 1 179 ? 19.969 -22.219 2.871 1 91.88 179 PRO A CA 1
ATOM 1322 C C . PRO A 1 179 ? 19.062 -23.25 2.188 1 91.88 179 PRO A C 1
ATOM 1324 O O . PRO A 1 179 ? 19.297 -23.594 1.023 1 91.88 179 PRO A O 1
ATOM 1327 N N . VAL A 1 180 ? 18.141 -23.734 2.969 1 92.81 180 VAL A N 1
ATOM 1328 C CA . VAL A 1 180 ? 17.203 -24.719 2.418 1 92.81 180 VAL A CA 1
ATOM 1329 C C . VAL A 1 180 ? 15.781 -24.375 2.855 1 92.81 180 VAL A C 1
ATOM 1331 O O . VAL A 1 180 ? 15.555 -23.969 3.996 1 92.81 180 VAL A O 1
ATOM 1334 N N . VAL A 1 181 ? 14.906 -24.438 1.86 1 96.38 181 VAL A N 1
ATOM 1335 C CA . VAL A 1 181 ? 13.469 -24.312 2.092 1 96.38 181 VAL A CA 1
ATOM 1336 C C . VAL A 1 181 ? 12.75 -25.562 1.585 1 96.38 181 VAL A C 1
ATOM 1338 O O . VAL A 1 181 ? 13.055 -26.062 0.504 1 96.38 181 VAL A O 1
ATOM 1341 N N . SER A 1 182 ? 11.836 -26.047 2.373 1 97.38 182 SER A N 1
ATOM 1342 C CA . SER A 1 182 ? 11.141 -27.266 1.975 1 97.38 182 SER A CA 1
ATOM 1343 C C . SER A 1 182 ? 10.242 -27.016 0.769 1 97.38 182 SER A C 1
ATOM 1345 O O . SER A 1 182 ? 9.773 -25.891 0.551 1 97.38 182 SER A O 1
ATOM 1347 N N . VAL A 1 183 ? 9.969 -28.047 -0.018 1 97.25 183 VAL A N 1
ATOM 1348 C CA . VAL A 1 183 ? 9.102 -27.953 -1.188 1 97.25 183 VAL A CA 1
ATOM 1349 C C . VAL A 1 183 ? 7.695 -27.547 -0.758 1 97.25 183 VAL A C 1
ATOM 1351 O O . VAL A 1 183 ? 7.09 -26.656 -1.36 1 97.25 183 VAL A O 1
ATOM 1354 N N . PRO A 1 184 ? 7.168 -28.109 0.323 1 97.31 184 PRO A N 1
ATOM 1355 C CA . PRO A 1 184 ? 5.848 -27.656 0.767 1 97.31 184 PRO A CA 1
ATOM 1356 C C . PRO A 1 184 ? 5.82 -26.172 1.122 1 97.31 184 PRO A C 1
ATOM 1358 O O . PRO A 1 184 ? 4.84 -25.484 0.831 1 97.31 184 PRO A O 1
ATOM 1361 N N . ASP A 1 185 ? 6.875 -25.688 1.739 1 97.12 185 ASP A N 1
ATOM 1362 C CA . ASP A 1 185 ? 6.93 -24.266 2.086 1 97.12 185 ASP A CA 1
ATOM 1363 C C . ASP A 1 185 ? 6.949 -23.391 0.831 1 97.12 185 ASP A C 1
ATOM 1365 O O . ASP A 1 185 ? 6.293 -22.359 0.782 1 97.12 185 ASP A O 1
ATOM 1369 N N . THR A 1 186 ? 7.703 -23.828 -0.13 1 96.69 186 THR A N 1
ATOM 1370 C CA . THR A 1 186 ? 7.766 -23.062 -1.375 1 96.69 186 THR A CA 1
ATOM 1371 C C . THR A 1 186 ? 6.43 -23.125 -2.105 1 96.69 186 THR A C 1
ATOM 1373 O O . THR A 1 186 ? 6.031 -22.156 -2.754 1 96.69 186 THR A O 1
ATOM 1376 N N . SER A 1 187 ? 5.781 -24.234 -2.041 1 96.94 187 SER A N 1
ATOM 1377 C CA . SER A 1 187 ? 4.457 -24.359 -2.641 1 96.94 187 SER A CA 1
ATOM 1378 C C . SER A 1 187 ? 3.451 -23.422 -1.973 1 96.94 187 SER A C 1
ATOM 1380 O O . SER A 1 187 ? 2.643 -22.797 -2.648 1 96.94 187 SER A O 1
ATOM 1382 N N . ALA A 1 188 ? 3.488 -23.391 -0.67 1 96.81 188 ALA A N 1
ATOM 1383 C CA . ALA A 1 188 ? 2.604 -22.5 0.071 1 96.81 188 ALA A CA 1
ATOM 1384 C C . ALA A 1 188 ? 2.881 -21.031 -0.283 1 96.81 188 ALA A C 1
ATOM 1386 O O . ALA A 1 188 ? 1.951 -20.234 -0.429 1 96.81 188 ALA A O 1
ATOM 1387 N N . MET A 1 189 ? 4.098 -20.703 -0.373 1 96.88 189 MET A N 1
ATOM 1388 C CA . MET A 1 189 ? 4.508 -19.359 -0.774 1 96.88 189 MET A CA 1
ATOM 1389 C C . MET A 1 189 ? 3.955 -19.016 -2.15 1 96.88 189 MET A C 1
ATOM 1391 O O . MET A 1 189 ? 3.369 -17.953 -2.336 1 96.88 189 MET A O 1
ATOM 1395 N N . ALA A 1 190 ? 4.07 -19.906 -3.084 1 95.25 190 ALA A N 1
ATOM 1396 C CA . ALA A 1 190 ? 3.594 -19.672 -4.445 1 95.25 190 ALA A CA 1
ATOM 1397 C C . ALA A 1 190 ? 2.074 -19.547 -4.48 1 95.25 190 ALA A C 1
ATOM 1399 O O . ALA A 1 190 ? 1.53 -18.734 -5.23 1 95.25 190 ALA A O 1
ATOM 1400 N N . GLN A 1 191 ? 1.432 -20.375 -3.725 1 96.25 191 GLN A N 1
ATOM 1401 C CA . GLN A 1 191 ? -0.024 -20.312 -3.631 1 96.25 191 GLN A CA 1
ATOM 1402 C C . GLN A 1 191 ? -0.486 -18.953 -3.109 1 96.25 191 GLN A C 1
ATOM 1404 O O . GLN A 1 191 ? -1.492 -18.406 -3.574 1 96.25 191 GLN A O 1
ATOM 1409 N N . SER A 1 192 ? 0.205 -18.453 -2.188 1 97.19 192 SER A N 1
ATOM 1410 C CA . SER A 1 192 ? -0.135 -17.156 -1.616 1 97.19 192 SER A CA 1
ATOM 1411 C C . SER A 1 192 ? 0.242 -16.031 -2.561 1 97.19 192 SER A C 1
ATOM 1413 O O . SER A 1 192 ? -0.586 -15.164 -2.869 1 97.19 192 SER A O 1
ATOM 1415 N N . LYS A 1 193 ? 1.427 -16.062 -3.061 1 96.06 193 LYS A N 1
ATOM 1416 C CA . LYS A 1 193 ? 1.984 -14.977 -3.861 1 96.06 193 LYS A CA 1
ATOM 1417 C C . LYS A 1 193 ? 1.262 -14.852 -5.199 1 96.06 193 LYS A C 1
ATOM 1419 O O . LYS A 1 193 ? 0.957 -13.742 -5.648 1 96.06 193 LYS A O 1
ATOM 1424 N N . THR A 1 194 ? 0.958 -15.961 -5.824 1 94.31 194 THR A N 1
ATOM 1425 C CA . THR A 1 194 ? 0.398 -15.953 -7.172 1 94.31 194 THR A CA 1
ATOM 1426 C C . THR A 1 194 ? -0.994 -16.578 -7.184 1 94.31 194 THR A C 1
ATOM 1428 O O . THR A 1 194 ? -1.919 -16.031 -7.793 1 94.31 194 THR A O 1
ATOM 1431 N N . GLY A 1 195 ? -1.177 -17.594 -6.5 1 96.19 195 GLY A N 1
ATOM 1432 C CA . GLY A 1 195 ? -2.416 -18.359 -6.523 1 96.19 195 GLY A CA 1
ATOM 1433 C C . GLY A 1 195 ? -3.588 -17.609 -5.918 1 96.19 195 GLY A C 1
ATOM 1434 O O . GLY A 1 195 ? -4.719 -17.719 -6.398 1 96.19 195 GLY A O 1
ATOM 1435 N N . ALA A 1 196 ? -3.326 -16.844 -4.93 1 97.69 196 ALA A N 1
ATOM 1436 C CA . ALA A 1 196 ? -4.398 -16.188 -4.184 1 97.69 196 ALA A CA 1
ATOM 1437 C C . ALA A 1 196 ? -5.195 -15.25 -5.082 1 97.69 196 ALA A C 1
ATOM 1439 O O . ALA A 1 196 ? -6.43 -15.289 -5.09 1 97.69 196 ALA A O 1
ATOM 1440 N N . LEU A 1 197 ? -4.504 -14.414 -5.812 1 98.5 197 LEU A N 1
ATOM 1441 C CA . LEU A 1 197 ? -5.215 -13.453 -6.648 1 98.5 197 LEU A CA 1
ATOM 1442 C C . LEU A 1 197 ? -5.902 -14.156 -7.816 1 98.5 197 LEU A C 1
ATOM 1444 O O . LEU A 1 197 ? -6.992 -13.75 -8.234 1 98.5 197 LEU A O 1
ATOM 1448 N N . THR A 1 198 ? -5.309 -15.219 -8.344 1 98.5 198 THR A N 1
ATOM 1449 C CA . THR A 1 198 ? -5.934 -15.992 -9.406 1 98.5 198 THR A CA 1
ATOM 1450 C C . THR A 1 198 ? -7.211 -16.656 -8.906 1 98.5 198 THR A C 1
ATOM 1452 O O . THR A 1 198 ? -8.242 -16.625 -9.586 1 98.5 198 THR A O 1
ATOM 1455 N N . ALA A 1 199 ? -7.137 -17.234 -7.746 1 98.81 199 ALA A N 1
ATOM 1456 C CA . ALA A 1 199 ? -8.312 -17.844 -7.117 1 98.81 199 ALA A CA 1
ATOM 1457 C C . ALA A 1 199 ? -9.422 -16.797 -6.934 1 98.81 199 ALA A C 1
ATOM 1459 O O . ALA A 1 199 ? -10.578 -17.062 -7.273 1 98.81 199 ALA A O 1
ATOM 1460 N N . THR A 1 200 ? -9.039 -15.711 -6.426 1 98.75 200 THR A N 1
ATOM 1461 C CA . THR A 1 200 ? -9.992 -14.633 -6.152 1 98.75 200 THR A CA 1
ATOM 1462 C C . THR A 1 200 ? -10.586 -14.109 -7.453 1 98.75 200 THR A C 1
ATOM 1464 O O . THR A 1 200 ? -11.766 -13.75 -7.496 1 98.75 200 THR A O 1
ATOM 1467 N N . SER A 1 201 ? -9.836 -14.031 -8.5 1 98.81 201 SER A N 1
ATOM 1468 C CA . SER A 1 201 ? -10.359 -13.617 -9.797 1 98.81 201 SER A CA 1
ATOM 1469 C C . SER A 1 201 ? -11.547 -14.477 -10.219 1 98.81 201 SER A C 1
ATOM 1471 O O . SER A 1 201 ? -12.602 -13.953 -10.578 1 98.81 201 SER A O 1
ATOM 1473 N N . CYS A 1 202 ? -11.391 -15.742 -10.109 1 98.88 202 CYS A N 1
ATOM 1474 C CA . CYS A 1 202 ? -12.461 -16.656 -10.484 1 98.88 202 CYS A CA 1
ATOM 1475 C C . CYS A 1 202 ? -13.648 -16.531 -9.531 1 98.88 202 CYS A C 1
ATOM 1477 O O . CYS A 1 202 ? -14.797 -16.5 -9.969 1 98.88 202 CYS A O 1
ATOM 1479 N N . ALA A 1 203 ? -13.391 -16.453 -8.266 1 98.75 203 ALA A N 1
ATOM 1480 C CA . ALA A 1 203 ? -14.438 -16.344 -7.258 1 98.75 203 ALA A CA 1
ATOM 1481 C C . ALA A 1 203 ? -15.258 -15.078 -7.449 1 98.75 203 ALA A C 1
ATOM 1483 O O . ALA A 1 203 ? -16.484 -15.102 -7.383 1 98.75 203 ALA A O 1
ATOM 1484 N N . LEU A 1 204 ? -14.602 -13.977 -7.68 1 98.62 204 LEU A N 1
ATOM 1485 C CA . LEU A 1 204 ? -15.289 -12.695 -7.848 1 98.62 204 LEU A CA 1
ATOM 1486 C C . LEU A 1 204 ? -16.188 -12.727 -9.078 1 98.62 204 LEU A C 1
ATOM 1488 O O . LEU A 1 204 ? -17.266 -12.133 -9.07 1 98.62 204 LEU A O 1
ATOM 1492 N N . GLY A 1 205 ? -15.711 -13.391 -10.148 1 98.56 205 GLY A N 1
ATOM 1493 C CA . GLY A 1 205 ? -16.578 -13.555 -11.305 1 98.56 205 GLY A CA 1
ATOM 1494 C C . GLY A 1 205 ? -17.875 -14.281 -10.984 1 98.56 205 GLY A C 1
ATOM 1495 O O . GLY A 1 205 ? -18.953 -13.836 -11.367 1 98.56 205 GLY A O 1
ATOM 1496 N N . ALA A 1 206 ? -17.75 -15.352 -10.281 1 98.44 206 ALA A N 1
ATOM 1497 C CA . ALA A 1 206 ? -18.922 -16.125 -9.891 1 98.44 206 ALA A CA 1
ATOM 1498 C C . ALA A 1 206 ? -19.812 -15.336 -8.953 1 98.44 206 ALA A C 1
ATOM 1500 O O . ALA A 1 206 ? -21.047 -15.367 -9.078 1 98.44 206 ALA A O 1
ATOM 1501 N N . LEU A 1 207 ? -19.234 -14.617 -8.031 1 97.44 207 LEU A N 1
ATOM 1502 C CA . LEU A 1 207 ? -19.984 -13.805 -7.082 1 97.44 207 LEU A CA 1
ATOM 1503 C C . LEU A 1 207 ? -20.766 -12.711 -7.801 1 97.44 207 LEU A C 1
ATOM 1505 O O . LEU A 1 207 ? -21.906 -12.406 -7.434 1 97.44 207 LEU A O 1
ATOM 1509 N N . ALA A 1 208 ? -20.156 -12.109 -8.75 1 97.31 208 ALA A N 1
ATOM 1510 C CA . ALA A 1 208 ? -20.812 -11.047 -9.516 1 97.31 208 ALA A CA 1
ATOM 1511 C C . ALA A 1 208 ? -22.109 -11.547 -10.141 1 97.31 208 ALA A C 1
ATOM 1513 O O . ALA A 1 208 ? -23.047 -10.773 -10.32 1 97.31 208 ALA A O 1
ATOM 1514 N N . ALA A 1 209 ? -22.141 -12.844 -10.414 1 96.69 209 ALA A N 1
ATOM 1515 C CA . ALA A 1 209 ? -23.312 -13.445 -11.047 1 96.69 209 ALA A CA 1
ATOM 1516 C C . ALA A 1 209 ? -24.312 -13.945 -10.008 1 96.69 209 ALA A C 1
ATOM 1518 O O . ALA A 1 209 ? -25.375 -14.461 -10.352 1 96.69 209 ALA A O 1
ATOM 1519 N N . GLY A 1 210 ? -23.953 -13.797 -8.781 1 95.5 210 GLY A N 1
ATOM 1520 C CA . GLY A 1 210 ? -24.828 -14.32 -7.73 1 95.5 210 GLY A CA 1
ATOM 1521 C C . GLY A 1 210 ? -24.859 -15.836 -7.684 1 95.5 210 GLY A C 1
ATOM 1522 O O . GLY A 1 210 ? -25.891 -16.422 -7.355 1 95.5 210 GLY A O 1
ATOM 1523 N N . ALA A 1 211 ? -23.812 -16.438 -8.023 1 96.25 211 ALA A N 1
ATOM 1524 C CA . ALA A 1 211 ? -23.766 -17.891 -8.086 1 96.25 211 ALA A CA 1
ATOM 1525 C C . ALA A 1 211 ? -23.891 -18.516 -6.699 1 96.25 211 ALA A C 1
ATOM 1527 O O . ALA A 1 211 ? -23.547 -17.875 -5.699 1 96.25 211 ALA A O 1
ATOM 1528 N N . HIS A 1 212 ? -24.312 -19.766 -6.699 1 95.81 212 HIS A N 1
ATOM 1529 C CA . HIS A 1 212 ? -24.344 -20.547 -5.465 1 95.81 212 HIS A CA 1
ATOM 1530 C C . HIS A 1 212 ? -22.938 -20.766 -4.914 1 95.81 212 HIS A C 1
ATOM 1532 O O . HIS A 1 212 ? -21.984 -20.953 -5.68 1 95.81 212 HIS A O 1
ATOM 1538 N N . GLN A 1 213 ? -22.891 -20.891 -3.641 1 96.5 213 GLN A N 1
ATOM 1539 C CA . GLN A 1 213 ? -21.609 -20.938 -2.928 1 96.5 213 GLN A CA 1
ATOM 1540 C C . GLN A 1 213 ? -20.766 -22.125 -3.387 1 96.5 213 GLN A C 1
ATOM 1542 O O . GLN A 1 213 ? -19.531 -22.016 -3.471 1 96.5 213 GLN A O 1
ATOM 1547 N N . ALA A 1 214 ? -21.359 -23.156 -3.703 1 97.75 214 ALA A N 1
ATOM 1548 C CA . ALA A 1 214 ? -20.625 -24.344 -4.137 1 97.75 214 ALA A CA 1
ATOM 1549 C C . ALA A 1 214 ? -19.875 -24.078 -5.438 1 97.75 214 ALA A C 1
ATOM 1551 O O . ALA A 1 214 ? -18.734 -24.516 -5.609 1 97.75 214 ALA A O 1
ATOM 1552 N N . ARG A 1 215 ? -20.531 -23.406 -6.32 1 98.12 215 ARG A N 1
ATOM 1553 C CA . ARG A 1 215 ? -19.891 -23.078 -7.59 1 98.12 215 ARG A CA 1
ATOM 1554 C C . ARG A 1 215 ? -18.781 -22.047 -7.402 1 98.12 215 ARG A C 1
ATOM 1556 O O . ARG A 1 215 ? -17.734 -22.141 -8.039 1 98.12 215 ARG A O 1
ATOM 1563 N N . VAL A 1 216 ? -19.016 -21.062 -6.52 1 98.19 216 VAL A N 1
ATOM 1564 C CA . VAL A 1 216 ? -17.984 -20.078 -6.188 1 98.19 216 VAL A CA 1
ATOM 1565 C C . VAL A 1 216 ? -16.734 -20.797 -5.66 1 98.19 216 VAL A C 1
ATOM 1567 O O . VAL A 1 216 ? -15.617 -20.5 -6.082 1 98.19 216 VAL A O 1
ATOM 1570 N N . GLU A 1 217 ? -16.953 -21.797 -4.84 1 98.62 217 GLU A N 1
ATOM 1571 C CA . GLU A 1 217 ? -15.844 -22.5 -4.211 1 98.62 217 GLU A CA 1
ATOM 1572 C C . GLU A 1 217 ? -15.086 -23.359 -5.227 1 98.62 217 GLU A C 1
ATOM 1574 O O . GLU A 1 217 ? -13.859 -23.469 -5.164 1 98.62 217 GLU A O 1
ATOM 1579 N N . HIS A 1 218 ? -15.773 -23.969 -6.117 1 98.81 218 HIS A N 1
ATOM 1580 C CA . HIS A 1 218 ? -15.109 -24.734 -7.16 1 98.81 218 HIS A CA 1
ATOM 1581 C C . HIS A 1 218 ? -14.289 -23.828 -8.07 1 98.81 218 HIS A C 1
ATOM 1583 O O . HIS A 1 218 ? -13.172 -24.172 -8.461 1 98.81 218 HIS A O 1
ATOM 1589 N N . LEU A 1 219 ? -14.859 -22.703 -8.398 1 98.88 219 LEU A N 1
ATOM 1590 C CA . LEU A 1 219 ? -14.125 -21.781 -9.25 1 98.88 219 LEU A CA 1
ATOM 1591 C C . LEU A 1 219 ? -12.938 -21.172 -8.508 1 98.88 219 LEU A C 1
ATOM 1593 O O . LEU A 1 219 ? -11.883 -20.938 -9.102 1 98.88 219 LEU A O 1
ATOM 1597 N N . ARG A 1 220 ? -13.078 -20.906 -7.219 1 98.75 220 ARG A N 1
ATOM 1598 C CA . ARG A 1 220 ? -11.953 -20.484 -6.391 1 98.75 220 ARG A CA 1
ATOM 1599 C C . ARG A 1 220 ? -10.844 -21.531 -6.418 1 98.75 220 ARG A C 1
ATOM 1601 O O . ARG A 1 220 ? -9.672 -21.203 -6.621 1 98.75 220 ARG A O 1
ATOM 1608 N N . ALA A 1 221 ? -11.203 -22.781 -6.238 1 98.75 221 ALA A N 1
ATOM 1609 C CA . ALA A 1 221 ? -10.242 -23.875 -6.238 1 98.75 221 ALA A CA 1
ATOM 1610 C C . ALA A 1 221 ? -9.586 -24.016 -7.609 1 98.75 221 ALA A C 1
ATOM 1612 O O . ALA A 1 221 ? -8.375 -24.25 -7.703 1 98.75 221 ALA A O 1
ATOM 1613 N N . PHE A 1 222 ? -10.43 -23.922 -8.617 1 98.81 222 PHE A N 1
ATOM 1614 C CA . PHE A 1 222 ? -9.898 -23.906 -9.977 1 98.81 222 PHE A CA 1
ATOM 1615 C C . PHE A 1 222 ? -8.812 -22.844 -10.125 1 98.81 222 PHE A C 1
ATOM 1617 O O . PHE A 1 222 ? -7.695 -23.156 -10.547 1 98.81 222 PHE A O 1
ATOM 1624 N N . GLY A 1 223 ? -9.102 -21.625 -9.758 1 98.75 223 GLY A N 1
ATOM 1625 C CA . GLY A 1 223 ? -8.148 -20.531 -9.859 1 98.75 223 GLY A CA 1
ATOM 1626 C C . GLY A 1 223 ? -6.898 -20.75 -9.031 1 98.75 223 GLY A C 1
ATOM 1627 O O . GLY A 1 223 ? -5.793 -20.438 -9.469 1 98.75 223 GLY A O 1
ATOM 1628 N N . ALA A 1 224 ? -7.031 -21.266 -7.832 1 98.31 224 ALA A N 1
ATOM 1629 C CA . ALA A 1 224 ? -5.902 -21.5 -6.934 1 98.31 224 ALA A CA 1
ATOM 1630 C C . ALA A 1 224 ? -4.902 -22.469 -7.559 1 98.31 224 ALA A C 1
ATOM 1632 O O . ALA A 1 224 ? -3.697 -22.219 -7.559 1 98.31 224 ALA A O 1
ATOM 1633 N N . HIS A 1 225 ? -5.398 -23.562 -8.094 1 98.06 225 HIS A N 1
ATOM 1634 C CA . HIS A 1 225 ? -4.523 -24.562 -8.695 1 98.06 225 HIS A CA 1
ATOM 1635 C C . HIS A 1 225 ? -3.945 -24.078 -10.016 1 98.06 225 HIS A C 1
ATOM 1637 O O . HIS A 1 225 ? -2.791 -24.359 -10.336 1 98.06 225 HIS A O 1
ATOM 1643 N N . LEU A 1 226 ? -4.758 -23.359 -10.75 1 98.06 226 LEU A N 1
ATOM 1644 C CA . LEU A 1 226 ? -4.242 -22.75 -11.969 1 98.06 226 LEU A CA 1
ATOM 1645 C C . LEU A 1 226 ? -3.098 -21.797 -11.656 1 98.06 226 LEU A C 1
ATOM 1647 O O . LEU A 1 226 ? -2.062 -21.812 -12.328 1 98.06 226 LEU A O 1
ATOM 1651 N N . GLY A 1 227 ? -3.334 -20.953 -10.688 1 97.38 227 GLY A N 1
ATOM 1652 C CA . GLY A 1 227 ? -2.293 -20.016 -10.289 1 97.38 227 GLY A CA 1
ATOM 1653 C C . GLY A 1 227 ? -1.004 -20.703 -9.875 1 97.38 227 GLY A C 1
ATOM 1654 O O . GLY A 1 227 ? 0.087 -20.25 -10.234 1 97.38 227 GLY A O 1
ATOM 1655 N N . ALA A 1 228 ? -1.118 -21.766 -9.133 1 96.56 228 ALA A N 1
ATOM 1656 C CA . ALA A 1 228 ? 0.055 -22.516 -8.703 1 96.56 228 ALA A CA 1
ATOM 1657 C C . ALA A 1 228 ? 0.768 -23.141 -9.898 1 96.56 228 ALA A C 1
ATOM 1659 O O . ALA A 1 228 ? 1.999 -23.141 -9.969 1 96.56 228 ALA A O 1
ATOM 1660 N N . ALA A 1 229 ? 0.007 -23.688 -10.789 1 96.75 229 ALA A N 1
ATOM 1661 C CA . ALA A 1 229 ? 0.581 -24.281 -11.992 1 96.75 229 ALA A CA 1
ATOM 1662 C C . ALA A 1 229 ? 1.283 -23.219 -12.844 1 96.75 229 ALA A C 1
ATOM 1664 O O . ALA A 1 229 ? 2.357 -23.469 -13.391 1 96.75 229 ALA A O 1
ATOM 1665 N N . PHE A 1 230 ? 0.655 -22.156 -12.93 1 95.69 230 PHE A N 1
ATOM 1666 C CA . PHE A 1 230 ? 1.221 -21.031 -13.68 1 95.69 230 PHE A CA 1
ATOM 1667 C C . PHE A 1 230 ? 2.572 -20.625 -13.102 1 95.69 230 PHE A C 1
ATOM 1669 O O . PHE A 1 230 ? 3.535 -20.422 -13.844 1 95.69 230 PHE A O 1
ATOM 1676 N N . GLN A 1 231 ? 2.631 -20.469 -11.812 1 94.56 231 GLN A N 1
ATOM 1677 C CA . GLN A 1 231 ? 3.879 -20.078 -11.164 1 94.56 231 GLN A CA 1
ATOM 1678 C C . GLN A 1 231 ? 4.969 -21.125 -11.406 1 94.56 231 GLN A C 1
ATOM 1680 O O . GLN A 1 231 ? 6.109 -20.781 -11.711 1 94.56 231 GLN A O 1
ATOM 1685 N N . LEU A 1 232 ? 4.641 -22.344 -11.266 1 94.88 232 LEU A N 1
ATOM 1686 C CA . LEU A 1 232 ? 5.613 -23.422 -11.477 1 94.88 232 LEU A CA 1
ATOM 1687 C C . LEU A 1 232 ? 6.109 -23.422 -12.922 1 94.88 232 LEU A C 1
ATOM 1689 O O . LEU A 1 232 ? 7.289 -23.688 -13.172 1 94.88 232 LEU A O 1
ATOM 1693 N N . THR A 1 233 ? 5.227 -23.156 -13.836 1 93.75 233 THR A N 1
ATOM 1694 C CA . THR A 1 233 ? 5.605 -23.062 -15.242 1 93.75 233 THR A CA 1
ATOM 1695 C C . THR A 1 233 ? 6.574 -21.891 -15.453 1 93.75 233 THR A C 1
ATOM 1697 O O . THR A 1 233 ? 7.562 -22.031 -16.172 1 93.75 233 THR A O 1
ATOM 1700 N N . ASP A 1 234 ? 6.277 -20.797 -14.82 1 91.06 234 ASP A N 1
ATOM 1701 C CA . ASP A 1 234 ? 7.191 -19.656 -14.883 1 91.06 234 ASP A CA 1
ATOM 1702 C C . ASP A 1 234 ? 8.562 -20.016 -14.312 1 91.06 234 ASP A C 1
ATOM 1704 O O . ASP A 1 234 ? 9.594 -19.609 -14.852 1 91.06 234 ASP A O 1
ATOM 1708 N N . ASP A 1 235 ? 8.578 -20.75 -13.227 1 93.06 235 ASP A N 1
ATOM 1709 C CA . ASP A 1 235 ? 9.828 -21.188 -12.617 1 93.06 235 ASP A CA 1
ATOM 1710 C C . ASP A 1 235 ? 10.625 -22.078 -13.562 1 93.06 235 ASP A C 1
ATOM 1712 O O . ASP A 1 235 ? 11.852 -21.984 -13.633 1 93.06 235 ASP A O 1
ATOM 1716 N N . LEU A 1 236 ? 9.906 -22.953 -14.273 1 93.94 236 LEU A N 1
ATOM 1717 C CA . LEU A 1 236 ? 10.523 -23.844 -15.25 1 93.94 236 LEU A CA 1
ATOM 1718 C C . LEU A 1 236 ? 11.148 -23.047 -16.391 1 93.94 236 LEU A C 1
ATOM 1720 O O . LEU A 1 236 ? 12.289 -23.328 -16.797 1 93.94 236 LEU A O 1
ATOM 1724 N N . LEU A 1 237 ? 10.414 -22.109 -16.859 1 91.06 237 LEU A N 1
ATOM 1725 C CA . LEU A 1 237 ? 10.867 -21.312 -17.984 1 91.06 237 LEU A CA 1
ATOM 1726 C C . LEU A 1 237 ? 12.078 -20.469 -17.609 1 91.06 237 LEU A C 1
ATOM 1728 O O . LEU A 1 237 ? 12.961 -20.219 -18.438 1 91.06 237 LEU A O 1
ATOM 1732 N N . ASP A 1 238 ? 12.125 -20.047 -16.375 1 91.12 238 ASP A N 1
ATOM 1733 C CA . ASP A 1 238 ? 13.273 -19.266 -15.914 1 91.12 238 ASP A CA 1
ATOM 1734 C C . ASP A 1 238 ? 14.555 -20.094 -15.992 1 91.12 238 ASP A C 1
ATOM 1736 O O . ASP A 1 238 ? 15.609 -19.578 -16.359 1 91.12 238 ASP A O 1
ATOM 1740 N N . VAL A 1 239 ? 14.5 -21.328 -15.664 1 93 239 VAL A N 1
ATOM 1741 C CA . VAL A 1 239 ? 15.688 -22.172 -15.562 1 93 239 VAL A CA 1
ATOM 1742 C C . VAL A 1 239 ? 15.961 -22.844 -16.906 1 93 239 VAL A C 1
ATOM 1744 O O . VAL A 1 239 ? 17.109 -22.891 -17.359 1 93 239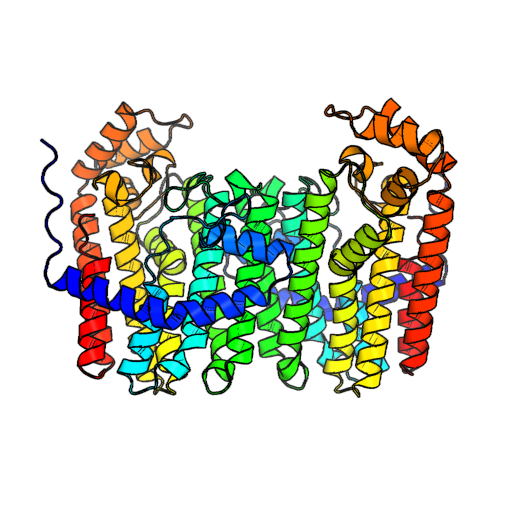 VAL A O 1
ATOM 1747 N N . TRP A 1 240 ? 14.938 -23.234 -17.594 1 92.62 240 TRP A N 1
ATOM 1748 C CA . TRP A 1 240 ? 15.172 -24.109 -18.734 1 92.62 240 TRP A CA 1
ATOM 1749 C C . TRP A 1 240 ? 14.547 -23.531 -20 1 92.62 240 TRP A C 1
ATOM 1751 O O . TRP A 1 240 ? 14.68 -24.109 -21.094 1 92.62 240 TRP A O 1
ATOM 1761 N N . GLY A 1 241 ? 13.828 -22.422 -19.828 1 86.06 241 GLY A N 1
ATOM 1762 C CA . GLY A 1 241 ? 13.188 -21.828 -20.984 1 86.06 241 GLY A CA 1
ATOM 1763 C C . GLY A 1 241 ? 14.125 -20.969 -21.812 1 86.06 241 GLY A C 1
ATOM 1764 O O . GLY A 1 241 ? 15.25 -20.688 -21.375 1 86.06 241 GLY A O 1
ATOM 1765 N N . HIS A 1 242 ? 13.602 -20.578 -23.016 1 78.06 242 HIS A N 1
ATOM 1766 C CA . HIS A 1 242 ? 14.344 -19.641 -23.844 1 78.06 242 HIS A CA 1
ATOM 1767 C C . HIS A 1 242 ? 14.227 -18.219 -23.297 1 78.06 242 HIS A C 1
ATOM 1769 O O . HIS A 1 242 ? 13.164 -17.828 -22.797 1 78.06 242 HIS A O 1
ATOM 1775 N N . PRO A 1 243 ? 15.305 -17.469 -23.328 1 67.56 243 PRO A N 1
ATOM 1776 C CA . PRO A 1 243 ? 15.312 -16.125 -22.75 1 67.56 243 PRO A CA 1
ATOM 1777 C C . PRO A 1 243 ? 14.164 -15.258 -23.266 1 67.56 243 PRO A C 1
ATOM 1779 O O . PRO A 1 243 ? 13.648 -14.422 -22.516 1 67.56 243 PRO A O 1
ATOM 1782 N N . GLU A 1 244 ? 13.805 -15.422 -24.438 1 65.56 244 GLU A N 1
ATOM 1783 C CA . GLU A 1 244 ? 12.773 -14.57 -25.016 1 65.56 244 GLU A CA 1
ATOM 1784 C C . GLU A 1 244 ? 11.414 -14.852 -24.391 1 65.56 244 GLU A C 1
ATOM 1786 O O . GLU A 1 244 ? 10.508 -14.016 -24.469 1 65.56 244 GLU A O 1
ATOM 1791 N N . ALA A 1 245 ? 11.328 -15.812 -23.656 1 63.75 245 ALA A N 1
ATOM 1792 C CA . ALA A 1 245 ? 10.031 -16.25 -23.141 1 63.75 245 ALA A CA 1
ATOM 1793 C C . ALA A 1 245 ? 9.664 -15.492 -21.875 1 63.75 245 ALA A C 1
ATOM 1795 O O . ALA A 1 245 ? 8.477 -15.297 -21.578 1 63.75 245 ALA A O 1
ATOM 1796 N N . THR A 1 246 ? 10.609 -14.992 -21.094 1 64.31 246 THR A N 1
ATOM 1797 C CA . THR A 1 246 ? 10.297 -14.484 -19.766 1 64.31 246 THR A CA 1
ATOM 1798 C C . THR A 1 246 ? 10.43 -12.969 -19.719 1 64.31 246 THR A C 1
ATOM 1800 O O . THR A 1 246 ? 9.906 -12.32 -18.812 1 64.31 246 THR A O 1
ATOM 1803 N N . GLY A 1 247 ? 10.961 -12.414 -20.672 1 64.5 247 GLY A N 1
ATOM 1804 C CA . GLY A 1 247 ? 11.203 -10.977 -20.656 1 64.5 247 GLY A CA 1
ATOM 1805 C C . GLY A 1 247 ? 12.266 -10.562 -19.656 1 64.5 247 GLY A C 1
ATOM 1806 O O . GLY A 1 247 ? 12.516 -9.367 -19.469 1 64.5 247 GLY A O 1
ATOM 1807 N N . LYS A 1 248 ? 12.797 -11.555 -18.875 1 69.31 248 LYS A N 1
ATOM 1808 C CA . LYS A 1 248 ? 13.891 -11.352 -17.938 1 69.31 248 LYS A CA 1
ATOM 1809 C C . LYS A 1 248 ? 15.133 -12.141 -18.359 1 69.31 248 LYS A C 1
ATOM 1811 O O . LYS A 1 248 ? 15.047 -13.047 -19.188 1 69.31 248 LYS A O 1
ATOM 1816 N N . PRO A 1 249 ? 16.328 -11.672 -17.688 1 72.75 249 PRO A N 1
ATOM 1817 C CA . PRO A 1 249 ? 17.531 -12.445 -17.984 1 72.75 249 PRO A CA 1
ATOM 1818 C C . PRO A 1 249 ? 17.391 -13.914 -17.578 1 72.75 249 PRO A C 1
ATOM 1820 O O . PRO A 1 249 ? 16.703 -14.234 -16.609 1 72.75 249 PRO A O 1
ATOM 1823 N N . ARG A 1 250 ? 18.016 -14.672 -18.359 1 80.06 250 ARG A N 1
ATOM 1824 C CA . ARG A 1 250 ? 18.016 -16.094 -18.094 1 80.06 250 ARG A CA 1
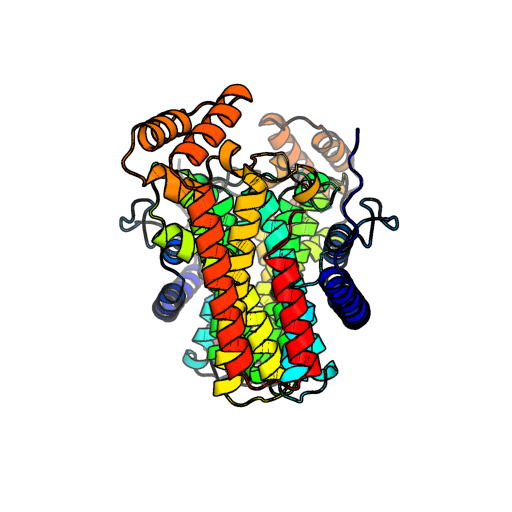ATOM 1825 C C . ARG A 1 250 ? 18.578 -16.391 -16.703 1 80.06 250 ARG A C 1
ATOM 1827 O O . ARG A 1 250 ? 19.578 -15.789 -16.281 1 80.06 250 ARG A O 1
ATOM 1834 N N . TRP A 1 251 ? 17.875 -17.203 -15.953 1 91.25 251 TRP A N 1
ATOM 1835 C CA . TRP A 1 251 ? 18.312 -17.75 -14.664 1 91.25 251 TRP A CA 1
ATOM 1836 C C . TRP A 1 251 ? 18.312 -16.656 -13.594 1 91.25 251 TRP A C 1
ATOM 1838 O O . TRP A 1 251 ? 19.172 -16.656 -12.711 1 91.25 251 TRP A O 1
ATOM 1848 N N . SER A 1 252 ? 17.359 -15.703 -13.781 1 88 252 SER A N 1
ATOM 1849 C CA . SER A 1 252 ? 17.266 -14.609 -12.82 1 88 252 SER A CA 1
ATOM 1850 C C . SER A 1 252 ? 17 -15.125 -11.406 1 88 252 SER A C 1
ATOM 1852 O O . SER A 1 252 ? 17.531 -14.594 -10.438 1 88 252 SER A O 1
ATOM 1854 N N . ASP A 1 253 ? 16.25 -16.188 -11.273 1 91.19 253 ASP A N 1
ATOM 1855 C CA . ASP A 1 253 ? 15.922 -16.734 -9.961 1 91.19 253 ASP A CA 1
ATOM 1856 C C . ASP A 1 253 ? 17.141 -17.375 -9.312 1 91.19 253 ASP A C 1
ATOM 1858 O O . ASP A 1 253 ? 17.375 -17.234 -8.109 1 91.19 253 ASP A O 1
ATOM 1862 N N . LEU A 1 254 ? 17.891 -18.062 -10.117 1 92.69 254 LEU A N 1
ATOM 1863 C CA . LEU A 1 254 ? 19.109 -18.672 -9.609 1 92.69 254 LEU A CA 1
ATOM 1864 C C . LEU A 1 254 ? 20.125 -17.609 -9.195 1 92.69 254 LEU A C 1
ATOM 1866 O O . LEU A 1 254 ? 20.766 -17.719 -8.148 1 92.69 254 LEU A O 1
ATOM 1870 N N . ALA A 1 255 ? 20.25 -16.656 -10.07 1 92.25 255 ALA A N 1
ATOM 1871 C CA . ALA A 1 255 ? 21.172 -15.578 -9.789 1 92.25 255 ALA A CA 1
ATOM 1872 C C . ALA A 1 255 ? 20.812 -14.867 -8.484 1 92.25 255 ALA A C 1
ATOM 1874 O O . ALA A 1 255 ? 21.703 -14.461 -7.727 1 92.25 255 ALA A O 1
ATOM 1875 N N . ALA A 1 256 ? 19.594 -14.75 -8.266 1 90.44 256 ALA A N 1
ATOM 1876 C CA . ALA A 1 256 ? 19.078 -14.078 -7.07 1 90.44 256 ALA A CA 1
ATOM 1877 C C . ALA A 1 256 ? 18.984 -15.047 -5.895 1 90.44 256 ALA A C 1
ATOM 1879 O O . ALA A 1 256 ? 18.641 -14.648 -4.781 1 90.44 256 ALA A O 1
ATOM 1880 N N . ARG A 1 257 ? 19.188 -16.328 -6.113 1 92.88 257 ARG A N 1
ATOM 1881 C CA . ARG A 1 257 ? 19.156 -17.391 -5.117 1 92.88 257 ARG A CA 1
ATOM 1882 C C . ARG A 1 257 ? 17.766 -17.562 -4.539 1 92.88 257 ARG A C 1
ATOM 1884 O O . ARG A 1 257 ? 17.609 -17.844 -3.35 1 92.88 257 ARG A O 1
ATOM 1891 N N . LYS A 1 258 ? 16.812 -17.25 -5.332 1 93.31 258 LYS A N 1
ATOM 1892 C CA . LYS A 1 258 ? 15.445 -17.547 -4.934 1 93.31 258 LYS A CA 1
ATOM 1893 C C . LYS A 1 258 ? 15.242 -19.047 -4.723 1 93.31 258 LYS A C 1
ATOM 1895 O O . LYS A 1 258 ? 15.93 -19.859 -5.332 1 93.31 258 LYS A O 1
ATOM 1900 N N . LYS A 1 259 ? 14.32 -19.344 -3.811 1 96 259 LYS A N 1
ATOM 1901 C CA . LYS A 1 259 ? 13.984 -20.75 -3.566 1 96 259 LYS A CA 1
ATOM 1902 C C . LYS A 1 259 ? 12.648 -21.109 -4.203 1 96 259 LYS A C 1
ATOM 1904 O O . LYS A 1 259 ? 11.695 -21.453 -3.504 1 96 259 LYS A O 1
ATOM 1909 N N . THR A 1 260 ? 12.68 -21.125 -5.566 1 96.06 260 THR A N 1
ATOM 1910 C CA . THR A 1 260 ? 11.484 -21.516 -6.301 1 96.06 260 THR A CA 1
ATOM 1911 C C . THR A 1 260 ? 11.273 -23.031 -6.215 1 96.06 260 THR A C 1
ATOM 1913 O O . THR A 1 260 ? 12.133 -23.75 -5.711 1 96.06 260 THR A O 1
ATOM 1916 N N . GLY A 1 261 ? 10.188 -23.5 -6.703 1 97 261 GLY A N 1
ATOM 1917 C CA . GLY A 1 261 ? 9.836 -24.906 -6.609 1 97 261 GLY A CA 1
ATOM 1918 C C . GLY A 1 261 ? 10.953 -25.844 -7.055 1 97 261 GLY A C 1
ATOM 1919 O O . GLY A 1 261 ? 11.445 -26.656 -6.273 1 97 261 GLY A O 1
ATOM 1920 N N . PRO A 1 262 ? 11.406 -25.672 -8.305 1 97.56 262 PRO A N 1
ATOM 1921 C CA . PRO A 1 262 ? 12.453 -26.578 -8.797 1 97.56 262 PRO A CA 1
ATOM 1922 C C . PRO A 1 262 ? 13.766 -26.422 -8.023 1 97.56 262 PRO A C 1
ATOM 1924 O O . PRO A 1 262 ? 14.461 -27.422 -7.789 1 97.56 262 PRO A O 1
ATOM 1927 N N . ILE A 1 263 ? 14.109 -25.25 -7.66 1 97.62 263 ILE A N 1
ATOM 1928 C CA . ILE A 1 263 ? 15.328 -25.031 -6.898 1 97.62 263 ILE A CA 1
ATOM 1929 C C . ILE A 1 263 ? 15.211 -25.688 -5.527 1 97.62 263 ILE A C 1
ATOM 1931 O O . ILE A 1 263 ? 16.141 -26.359 -5.078 1 97.62 263 ILE A O 1
ATOM 1935 N N . ALA A 1 264 ? 14.094 -25.469 -4.836 1 98 264 ALA A N 1
ATOM 1936 C CA . ALA A 1 264 ? 13.859 -26.078 -3.531 1 98 264 ALA A CA 1
ATOM 1937 C C . ALA A 1 264 ? 13.906 -27.609 -3.619 1 98 264 ALA A C 1
ATOM 1939 O O . ALA A 1 264 ? 14.484 -28.266 -2.756 1 98 264 ALA A O 1
ATOM 1940 N N . TYR A 1 265 ? 13.289 -28.125 -4.656 1 98.44 265 TYR A N 1
ATOM 1941 C CA . TYR A 1 265 ? 13.312 -29.578 -4.852 1 98.44 265 TYR A CA 1
ATOM 1942 C C . TYR A 1 265 ? 14.75 -30.078 -4.969 1 98.44 265 TYR A C 1
ATOM 1944 O O . TYR A 1 265 ? 15.125 -31.047 -4.312 1 98.44 265 TYR A O 1
ATOM 1952 N N . ALA A 1 266 ? 15.523 -29.438 -5.781 1 98.5 266 ALA A N 1
ATOM 1953 C CA . ALA A 1 266 ? 16.906 -29.844 -6.004 1 98.5 266 ALA A CA 1
ATOM 1954 C C . ALA A 1 266 ? 17.719 -29.781 -4.707 1 98.5 266 ALA A C 1
ATOM 1956 O O . ALA A 1 266 ? 18.469 -30.719 -4.395 1 98.5 266 ALA A O 1
ATOM 1957 N N . LEU A 1 267 ? 17.531 -28.75 -3.953 1 97.81 267 LEU A N 1
ATOM 1958 C CA . LEU A 1 267 ? 18.281 -28.531 -2.727 1 97.81 267 LEU A CA 1
ATOM 1959 C C . LEU A 1 267 ? 17.891 -29.531 -1.652 1 97.81 267 LEU A C 1
ATOM 1961 O O . LEU A 1 267 ? 18.672 -29.812 -0.741 1 97.81 267 LEU A O 1
ATOM 1965 N N . ASN A 1 268 ? 16.672 -30.031 -1.774 1 97.88 268 ASN A N 1
ATOM 1966 C CA . ASN A 1 268 ? 16.188 -30.969 -0.771 1 97.88 268 ASN A CA 1
ATOM 1967 C C . ASN A 1 268 ? 16.422 -32.406 -1.194 1 97.88 268 ASN A C 1
ATOM 1969 O O . ASN A 1 268 ? 16.141 -33.344 -0.432 1 97.88 268 ASN A O 1
ATOM 1973 N N . THR A 1 269 ? 16.891 -32.625 -2.375 1 97.31 269 THR A N 1
ATOM 1974 C CA . THR A 1 269 ? 17.172 -33.969 -2.85 1 97.31 269 THR A CA 1
ATOM 1975 C C . THR A 1 269 ? 18.5 -34.469 -2.266 1 97.31 269 THR A C 1
ATOM 1977 O O . THR A 1 269 ? 19.547 -33.844 -2.441 1 97.31 269 THR A O 1
ATOM 1980 N N . GLU A 1 270 ? 18.406 -35.656 -1.555 1 96.44 270 GLU A N 1
ATOM 1981 C CA . GLU A 1 270 ? 19.609 -36.25 -0.98 1 96.44 270 GLU A CA 1
ATOM 1982 C C . GLU A 1 270 ? 20.453 -36.938 -2.051 1 96.44 270 GLU A C 1
ATOM 1984 O O . GLU A 1 270 ? 20.375 -38.156 -2.227 1 96.44 270 GLU A O 1
ATOM 1989 N N . SER A 1 271 ? 21.391 -36.219 -2.67 1 97.5 271 SER A N 1
ATOM 1990 C CA . SER A 1 271 ? 22.297 -36.656 -3.725 1 97.5 271 SER A CA 1
ATOM 1991 C C . SER A 1 271 ? 23.547 -35.812 -3.789 1 97.5 271 SER A C 1
ATOM 1993 O O . SER A 1 271 ? 23.578 -34.688 -3.24 1 97.5 271 SER A O 1
ATOM 1995 N N . PRO A 1 272 ? 24.594 -36.312 -4.387 1 98.12 272 PRO A N 1
ATOM 1996 C CA . PRO A 1 272 ? 25.781 -35.5 -4.57 1 98.12 272 PRO A CA 1
ATOM 1997 C C . PRO A 1 272 ? 25.5 -34.188 -5.316 1 98.12 272 PRO A C 1
ATOM 1999 O O . PRO A 1 272 ? 26.047 -33.156 -4.977 1 98.12 272 PRO A O 1
ATOM 2002 N N . ALA A 1 273 ? 24.578 -34.25 -6.211 1 98.38 273 ALA A N 1
ATOM 2003 C CA . ALA A 1 273 ? 24.234 -33.062 -6.988 1 98.38 273 ALA A CA 1
ATOM 2004 C C . ALA A 1 273 ? 23.516 -32.031 -6.121 1 98.38 273 ALA A C 1
ATOM 2006 O O . ALA A 1 273 ? 23.781 -30.828 -6.211 1 98.38 273 ALA A O 1
ATOM 2007 N N . GLY A 1 274 ? 22.562 -32.531 -5.312 1 98 274 GLY A N 1
ATOM 2008 C CA . GLY A 1 274 ? 21.875 -31.625 -4.406 1 98 274 GLY A CA 1
ATOM 2009 C C . GLY A 1 274 ? 22.797 -30.938 -3.422 1 98 274 GLY A C 1
ATOM 2010 O O . GLY A 1 274 ? 22.672 -29.734 -3.191 1 98 274 GLY A O 1
ATOM 2011 N N . ARG A 1 275 ? 23.75 -31.688 -2.898 1 97.81 275 ARG A N 1
ATOM 2012 C CA . ARG A 1 275 ? 24.734 -31.125 -1.963 1 97.81 275 ARG A CA 1
ATOM 2013 C C . ARG A 1 275 ? 25.641 -30.125 -2.654 1 97.81 275 ARG A C 1
ATOM 2015 O O . ARG A 1 275 ? 25.953 -29.078 -2.084 1 97.81 275 ARG A O 1
ATOM 2022 N N . ALA A 1 276 ? 26.016 -30.469 -3.84 1 97.94 276 ALA A N 1
ATOM 2023 C CA . ALA A 1 276 ? 26.875 -29.578 -4.609 1 97.94 276 ALA A CA 1
ATOM 2024 C C . ALA A 1 276 ? 26.172 -28.266 -4.926 1 97.94 276 ALA A C 1
ATOM 2026 O O . ALA A 1 276 ? 26.766 -27.188 -4.887 1 97.94 276 ALA A O 1
ATOM 2027 N N . LEU A 1 277 ? 24.922 -28.344 -5.289 1 98 277 LEU A N 1
ATOM 2028 C CA . LEU A 1 277 ? 24.125 -27.156 -5.551 1 98 277 LEU A CA 1
ATOM 2029 C C . LEU A 1 277 ? 24.031 -26.281 -4.305 1 98 277 LEU A C 1
ATOM 2031 O O . LEU A 1 277 ? 24.172 -25.047 -4.391 1 98 277 LEU A O 1
ATOM 2035 N N . GLY A 1 278 ? 23.734 -26.938 -3.154 1 97.19 278 GLY A N 1
ATOM 2036 C CA . GLY A 1 278 ? 23.703 -26.203 -1.897 1 97.19 278 GLY A CA 1
ATOM 2037 C C . GLY A 1 278 ? 24.969 -25.438 -1.605 1 97.19 278 GLY A C 1
ATOM 2038 O O . GLY A 1 278 ? 24.922 -24.281 -1.195 1 97.19 278 GLY A O 1
ATOM 2039 N N . ARG A 1 279 ? 26.109 -26.078 -1.847 1 96.31 279 ARG A N 1
ATOM 2040 C CA . ARG A 1 279 ? 27.391 -25.422 -1.644 1 96.31 279 ARG A CA 1
ATOM 2041 C C . ARG A 1 279 ? 27.578 -24.25 -2.598 1 96.31 279 ARG A C 1
ATOM 2043 O O . ARG A 1 279 ? 28.062 -23.188 -2.203 1 96.31 279 ARG A O 1
ATOM 2050 N N . LEU A 1 280 ? 27.172 -24.469 -3.768 1 96.19 280 LEU A N 1
ATOM 2051 C CA . LEU A 1 280 ? 27.312 -23.453 -4.797 1 96.19 280 LEU A CA 1
ATOM 2052 C C . LEU A 1 280 ? 26.484 -22.219 -4.449 1 96.19 280 LEU A C 1
ATOM 2054 O O . LEU A 1 280 ? 26.969 -21.078 -4.566 1 96.19 280 LEU A O 1
ATOM 2058 N N . LEU A 1 281 ? 25.266 -22.406 -3.979 1 95.38 281 LEU A N 1
ATOM 2059 C CA . LEU A 1 281 ? 24.328 -21.312 -3.738 1 95.38 281 LEU A CA 1
ATOM 2060 C C . LEU A 1 281 ? 24.578 -20.672 -2.377 1 95.38 281 LEU A C 1
ATOM 2062 O O . LEU A 1 281 ? 24.016 -19.625 -2.062 1 95.38 281 LEU A O 1
ATOM 2066 N N . SER A 1 282 ? 25.422 -21.266 -1.568 1 93.44 282 SER A N 1
ATOM 2067 C CA . SER A 1 282 ? 25.719 -20.719 -0.247 1 93.44 282 SER A CA 1
ATOM 2068 C C . SER A 1 282 ? 26.797 -19.641 -0.325 1 93.44 282 SER A C 1
ATOM 2070 O O . SER A 1 282 ? 27.016 -18.906 0.638 1 93.44 282 SER A O 1
ATOM 2072 N N . SER A 1 283 ? 27.422 -19.562 -1.448 1 89.62 283 SER A N 1
ATOM 2073 C CA . SER A 1 283 ? 28.453 -18.547 -1.621 1 89.62 283 SER A CA 1
ATOM 2074 C C . SER A 1 283 ? 27.844 -17.141 -1.559 1 89.62 283 SER A C 1
ATOM 2076 O O . SER A 1 283 ? 26.797 -16.891 -2.168 1 89.62 283 SER A O 1
ATOM 2078 N N . PRO A 1 284 ? 28.469 -16.25 -0.815 1 88.25 284 PRO A N 1
ATOM 2079 C CA . PRO A 1 284 ? 27.922 -14.891 -0.716 1 88.25 284 PRO A CA 1
ATOM 2080 C C . PRO A 1 284 ? 28.219 -14.047 -1.948 1 88.25 284 PRO A C 1
ATOM 2082 O O . PRO A 1 284 ? 27.641 -12.969 -2.119 1 88.25 284 PRO A O 1
ATOM 2085 N N . LEU A 1 285 ? 29.062 -14.484 -2.812 1 91.62 285 LEU A N 1
ATOM 2086 C CA . LEU A 1 285 ? 29.453 -13.734 -4.004 1 91.62 285 LEU A CA 1
ATOM 2087 C C . LEU A 1 285 ? 28.453 -13.969 -5.137 1 91.62 285 LEU A C 1
ATOM 2089 O O . LEU A 1 285 ? 27.812 -15.016 -5.203 1 91.62 285 LEU A O 1
ATOM 2093 N N . PRO A 1 286 ? 28.359 -12.992 -6.031 1 93.38 286 PRO A N 1
ATOM 2094 C CA . PRO A 1 286 ? 27.5 -13.203 -7.199 1 93.38 286 PRO A CA 1
ATOM 2095 C C . PRO A 1 286 ? 27.953 -14.383 -8.055 1 93.38 286 PRO A C 1
ATOM 2097 O O . PRO A 1 286 ? 29.156 -14.617 -8.219 1 93.38 286 PRO A O 1
ATOM 2100 N N . LEU A 1 287 ? 26.984 -15.07 -8.531 1 94.81 287 LEU A N 1
ATOM 2101 C CA . LEU A 1 287 ? 27.266 -16.219 -9.383 1 94.81 287 LEU A CA 1
ATOM 2102 C C . LEU A 1 287 ? 27.625 -15.758 -10.797 1 94.81 287 LEU A C 1
ATOM 2104 O O . LEU A 1 287 ? 26.922 -14.922 -11.375 1 94.81 287 LEU A O 1
ATOM 2108 N N . ASP A 1 288 ? 28.688 -16.25 -11.312 1 94.38 288 ASP A N 1
ATOM 2109 C CA . ASP A 1 288 ? 29.031 -15.953 -12.703 1 94.38 288 ASP A CA 1
ATOM 2110 C C . ASP A 1 288 ? 28.312 -16.922 -13.656 1 94.38 288 ASP A C 1
ATOM 2112 O O . ASP A 1 288 ? 27.562 -17.797 -13.219 1 94.38 288 ASP A O 1
ATOM 2116 N N . GLN A 1 289 ? 28.547 -16.734 -14.953 1 94 289 GLN A N 1
ATOM 2117 C CA . GLN A 1 289 ? 27.844 -17.5 -15.977 1 94 289 GLN A CA 1
ATOM 2118 C C . GLN A 1 289 ? 28.141 -18.984 -15.859 1 94 289 GLN A C 1
ATOM 2120 O O . GLN A 1 289 ? 27.25 -19.828 -16 1 94 289 GLN A O 1
ATOM 2125 N N . ARG A 1 290 ? 29.344 -19.266 -15.586 1 96.12 290 ARG A N 1
ATOM 2126 C CA . ARG A 1 290 ? 29.75 -20.656 -15.469 1 96.12 290 ARG A CA 1
ATOM 2127 C C . ARG A 1 290 ? 29.094 -21.312 -14.258 1 96.12 290 ARG A C 1
ATOM 2129 O O . ARG A 1 290 ? 28.688 -22.484 -14.32 1 96.12 290 ARG A O 1
ATOM 2136 N N . GLN A 1 291 ? 29.047 -20.625 -13.242 1 96.75 291 GLN A N 1
ATOM 2137 C CA . GLN A 1 291 ? 28.422 -21.141 -12.023 1 96.75 291 GLN A CA 1
ATOM 2138 C C . GLN A 1 291 ? 26.922 -21.344 -12.211 1 96.75 291 GLN A C 1
ATOM 2140 O O . GLN A 1 291 ? 26.359 -22.297 -11.695 1 96.75 291 GLN A O 1
ATOM 2145 N N . LEU A 1 292 ? 26.344 -20.484 -12.914 1 96.31 292 LEU A N 1
ATOM 2146 C CA . LEU A 1 292 ? 24.922 -20.609 -13.203 1 96.31 292 LEU A CA 1
ATOM 2147 C C . LEU A 1 292 ? 24.641 -21.828 -14.078 1 96.31 292 LEU A C 1
ATOM 2149 O O . LEU A 1 292 ? 23.688 -22.562 -13.828 1 96.31 292 LEU A O 1
ATOM 2153 N N . GLU A 1 293 ? 25.453 -21.984 -15.031 1 96.31 293 GLU A N 1
ATOM 2154 C CA . GLU A 1 293 ? 25.344 -23.156 -15.883 1 96.31 293 GLU A CA 1
ATOM 2155 C C . GLU A 1 293 ? 25.5 -24.438 -15.07 1 96.31 293 GLU A C 1
ATOM 2157 O O . GLU A 1 293 ? 24.781 -25.422 -15.289 1 96.31 293 GLU A O 1
ATOM 2162 N N . ARG A 1 294 ? 26.469 -24.359 -14.242 1 97.56 294 ARG A N 1
ATOM 2163 C CA . ARG A 1 294 ? 26.688 -25.516 -13.375 1 97.56 294 ARG A CA 1
ATOM 2164 C C . ARG A 1 294 ? 25.469 -25.766 -12.492 1 97.56 294 ARG A C 1
ATOM 2166 O O . ARG A 1 294 ? 25.078 -26.922 -12.289 1 97.56 294 ARG A O 1
ATOM 2173 N N . ALA A 1 295 ? 24.906 -24.766 -11.953 1 98 295 ALA A N 1
ATOM 2174 C CA . ALA A 1 295 ? 23.719 -24.906 -11.125 1 98 295 ALA A CA 1
ATOM 2175 C C . ALA A 1 295 ? 22.594 -25.594 -11.883 1 98 295 ALA A C 1
ATOM 2177 O O . ALA A 1 295 ? 21.922 -26.484 -11.344 1 98 295 ALA A O 1
ATOM 2178 N N . VAL A 1 296 ? 22.391 -25.203 -13.086 1 97.56 296 VAL A N 1
ATOM 2179 C CA . VAL A 1 296 ? 21.328 -25.766 -13.914 1 97.56 296 VAL A CA 1
ATOM 2180 C C . VAL A 1 296 ? 21.578 -27.25 -14.141 1 97.56 296 VAL A C 1
ATOM 2182 O O . VAL A 1 296 ? 20.656 -28.062 -14.07 1 97.56 296 VAL A O 1
ATOM 2185 N N . ARG A 1 297 ? 22.828 -27.531 -14.422 1 98.12 297 ARG A N 1
ATOM 2186 C CA . ARG A 1 297 ? 23.172 -28.938 -14.633 1 98.12 297 ARG A CA 1
ATOM 2187 C C . ARG A 1 297 ? 22.938 -29.766 -13.375 1 98.12 297 ARG A C 1
ATOM 2189 O O . ARG A 1 297 ? 22.406 -30.875 -13.445 1 98.12 297 ARG A O 1
ATOM 2196 N N . LEU A 1 298 ? 23.344 -29.219 -12.289 1 98.31 298 LEU A N 1
ATOM 2197 C CA . LEU A 1 298 ? 23.141 -29.906 -11.016 1 98.31 298 LEU A CA 1
ATOM 2198 C C . LEU A 1 298 ? 21.641 -30.109 -10.75 1 98.31 298 LEU A C 1
ATOM 2200 O O . LEU A 1 298 ? 21.234 -31.188 -10.281 1 98.31 298 LEU A O 1
ATOM 2204 N N . MET A 1 299 ? 20.844 -29.156 -11.078 1 98.31 299 MET A N 1
ATOM 2205 C CA . MET A 1 299 ? 19.406 -29.281 -10.906 1 98.31 299 MET A CA 1
ATOM 2206 C C . MET A 1 299 ? 18.844 -30.391 -11.789 1 98.31 299 MET A C 1
ATOM 2208 O O . MET A 1 299 ? 17.984 -31.156 -11.352 1 98.31 299 MET A O 1
ATOM 2212 N N . GLU A 1 300 ? 19.344 -30.469 -12.953 1 97.75 300 GLU A N 1
ATOM 2213 C CA . GLU A 1 300 ? 18.922 -31.531 -13.867 1 97.75 300 GLU A CA 1
ATOM 2214 C C . GLU A 1 300 ? 19.234 -32.906 -13.305 1 97.75 300 GLU A C 1
ATOM 2216 O O . GLU A 1 300 ? 18.422 -33.812 -13.383 1 97.75 300 GLU A O 1
ATOM 2221 N N . GLU A 1 301 ? 20.359 -33 -12.766 1 98.25 301 GLU A N 1
ATOM 2222 C CA . GLU A 1 301 ? 20.828 -34.281 -12.234 1 98.25 301 GLU A CA 1
ATOM 2223 C C . GLU A 1 301 ? 19.984 -34.719 -11.039 1 98.25 301 GLU A C 1
ATOM 2225 O O . GLU A 1 301 ? 19.828 -35.906 -10.781 1 98.25 301 GLU A O 1
ATOM 2230 N N . THR A 1 302 ? 19.406 -33.781 -10.359 1 98.31 302 THR A N 1
ATOM 2231 C CA . THR A 1 302 ? 18.594 -34.125 -9.195 1 98.31 302 THR A CA 1
ATOM 2232 C C . THR A 1 302 ? 17.203 -34.562 -9.617 1 98.31 302 THR A C 1
ATOM 2234 O O . THR A 1 302 ? 16.438 -35.094 -8.805 1 98.31 302 THR A O 1
ATOM 2237 N N . GLY A 1 303 ? 16.812 -34.281 -10.906 1 98.19 303 GLY A N 1
ATOM 2238 C CA . GLY A 1 303 ? 15.461 -34.594 -11.375 1 98.19 303 GLY A CA 1
ATOM 2239 C C . GLY A 1 303 ? 14.492 -33.438 -11.148 1 98.19 303 GLY A C 1
ATOM 2240 O O . GLY A 1 303 ? 13.273 -33.625 -11.289 1 98.19 303 GLY A O 1
ATOM 2241 N N . ALA A 1 304 ? 15.023 -32.312 -10.812 1 98.44 304 ALA A N 1
ATOM 2242 C CA . ALA A 1 304 ? 14.188 -31.172 -10.492 1 98.44 304 ALA A CA 1
ATOM 2243 C C . ALA A 1 304 ? 13.273 -30.812 -11.656 1 98.44 304 ALA A C 1
ATOM 2245 O O . ALA A 1 304 ? 12.102 -30.469 -11.461 1 98.44 304 ALA A O 1
ATOM 2246 N N . ARG A 1 305 ? 13.766 -30.875 -12.828 1 97.38 305 ARG A N 1
ATOM 2247 C CA . ARG A 1 305 ? 12.969 -30.547 -14.008 1 97.38 305 ARG A CA 1
ATOM 2248 C C . ARG A 1 305 ? 11.805 -31.516 -14.164 1 97.38 305 ARG A C 1
ATOM 2250 O O . ARG A 1 305 ? 10.664 -31.094 -14.359 1 97.38 305 ARG A O 1
ATOM 2257 N N . THR A 1 306 ? 12.094 -32.781 -14.102 1 97.62 306 THR A N 1
ATOM 2258 C CA . THR A 1 306 ? 11.078 -33.812 -14.242 1 97.62 306 THR A CA 1
ATOM 2259 C C . THR A 1 306 ? 10.008 -33.656 -13.164 1 97.62 306 THR A C 1
ATOM 2261 O O . THR A 1 306 ? 8.812 -33.75 -13.445 1 97.62 306 THR A O 1
ATOM 2264 N N . TRP A 1 307 ? 10.453 -33.438 -12.016 1 98 307 TRP A N 1
ATOM 2265 C CA . TRP A 1 307 ? 9.516 -33.219 -10.914 1 98 307 TRP A CA 1
ATOM 2266 C C . TRP A 1 307 ? 8.602 -32.031 -11.188 1 98 307 TRP A C 1
ATOM 2268 O O . TRP A 1 307 ? 7.383 -32.125 -11.031 1 98 307 TRP A O 1
ATOM 2278 N N . ALA A 1 308 ? 9.211 -30.891 -11.5 1 97.25 308 ALA A N 1
ATOM 2279 C CA . ALA A 1 308 ? 8.453 -29.672 -11.711 1 97.25 308 ALA A CA 1
ATOM 2280 C C . ALA A 1 308 ? 7.43 -29.828 -12.828 1 97.25 308 ALA A C 1
ATOM 2282 O O . ALA A 1 308 ? 6.297 -29.344 -12.727 1 97.25 308 ALA A O 1
ATOM 2283 N N . LEU A 1 309 ? 7.82 -30.531 -13.891 1 96.44 309 LEU A N 1
ATOM 2284 C CA . LEU A 1 309 ? 6.906 -30.797 -14.992 1 96.44 309 LEU A CA 1
ATOM 2285 C C . LEU A 1 309 ? 5.738 -31.656 -14.539 1 96.44 309 LEU A C 1
ATOM 2287 O O . LEU A 1 309 ? 4.586 -31.375 -14.867 1 96.44 309 LEU A O 1
ATOM 2291 N N . SER A 1 310 ? 6.066 -32.656 -13.82 1 97.5 310 SER A N 1
ATOM 2292 C CA . SER A 1 310 ? 5.035 -33.531 -13.305 1 97.5 310 SER A CA 1
ATOM 2293 C C . SER A 1 310 ? 4.094 -32.812 -12.352 1 97.5 310 SER A C 1
ATOM 2295 O O . SER A 1 310 ? 2.879 -33 -12.406 1 97.5 310 SER A O 1
ATOM 2297 N N . GLU A 1 311 ? 4.68 -32.031 -11.477 1 97.5 311 GLU A N 1
ATOM 2298 C CA . GLU A 1 311 ? 3.877 -31.297 -10.516 1 97.5 311 GLU A CA 1
ATOM 2299 C C . GLU A 1 311 ? 2.99 -30.266 -11.219 1 97.5 311 GLU A C 1
ATOM 2301 O O . GLU A 1 311 ? 1.832 -30.078 -10.844 1 97.5 311 GLU A O 1
ATOM 2306 N N . ALA A 1 312 ? 3.508 -29.531 -12.203 1 96.75 312 ALA A N 1
ATOM 2307 C CA . ALA A 1 312 ? 2.711 -28.578 -12.984 1 96.75 312 ALA A CA 1
ATOM 2308 C C . ALA A 1 312 ? 1.522 -29.281 -13.641 1 96.75 312 ALA A C 1
ATOM 2310 O O . ALA A 1 312 ? 0.412 -28.734 -13.656 1 96.75 312 ALA A O 1
ATOM 2311 N N . ARG A 1 313 ? 1.746 -30.453 -14.164 1 96.69 313 ARG A N 1
ATOM 2312 C CA . ARG A 1 313 ? 0.68 -31.234 -14.789 1 96.69 313 ARG A CA 1
ATOM 2313 C C . ARG A 1 313 ? -0.371 -31.641 -13.758 1 96.69 313 ARG A C 1
ATOM 2315 O O . ARG A 1 313 ? -1.572 -31.562 -14.023 1 96.69 313 ARG A O 1
ATOM 2322 N N . ARG A 1 314 ? 0.108 -32.094 -12.672 1 97.81 314 ARG A N 1
ATOM 2323 C CA . ARG A 1 314 ? -0.809 -32.5 -11.609 1 97.81 314 ARG A CA 1
ATOM 2324 C C . ARG A 1 314 ? -1.693 -31.328 -11.188 1 97.81 314 ARG A C 1
ATOM 2326 O O . ARG A 1 314 ? -2.906 -31.484 -11.031 1 97.81 314 ARG A O 1
ATOM 2333 N N . LEU A 1 315 ? -1.106 -30.188 -10.938 1 97.69 315 LEU A N 1
ATOM 2334 C CA . LEU A 1 315 ? -1.842 -28.984 -10.555 1 97.69 315 LEU A CA 1
ATOM 2335 C C . LEU A 1 315 ? -2.838 -28.594 -11.633 1 97.69 315 LEU A C 1
ATOM 2337 O O . LEU A 1 315 ? -3.979 -28.234 -11.336 1 97.69 315 LEU A O 1
ATOM 2341 N N . THR A 1 316 ? -2.439 -28.672 -12.875 1 97.81 316 THR A N 1
ATOM 2342 C CA . THR A 1 316 ? -3.314 -28.344 -14 1 97.81 316 THR A CA 1
ATOM 2343 C C . THR A 1 316 ? -4.516 -29.281 -14.031 1 97.81 316 THR A C 1
ATOM 2345 O O . THR A 1 316 ? -5.656 -28.844 -14.195 1 97.81 316 THR A O 1
ATOM 2348 N N . ASP A 1 317 ? -4.242 -30.562 -13.883 1 98.12 317 ASP A N 1
ATOM 2349 C CA . ASP A 1 317 ? -5.312 -31.547 -13.883 1 98.12 317 ASP A CA 1
ATOM 2350 C C . ASP A 1 317 ? -6.297 -31.297 -12.742 1 98.12 317 ASP A C 1
ATOM 2352 O O . ASP A 1 317 ? -7.508 -31.422 -12.922 1 98.12 317 ASP A O 1
ATOM 2356 N N . THR A 1 318 ? -5.762 -30.984 -11.594 1 98.38 318 THR A N 1
ATOM 2357 C CA . THR A 1 318 ? -6.609 -30.672 -10.445 1 98.38 318 THR A CA 1
ATOM 2358 C C . THR A 1 318 ? -7.465 -29.438 -10.727 1 98.38 318 THR A C 1
ATOM 2360 O O . THR A 1 318 ? -8.656 -29.422 -10.391 1 98.38 318 THR A O 1
ATOM 2363 N N . ALA A 1 319 ? -6.859 -28.375 -11.289 1 98.56 319 ALA A N 1
ATOM 2364 C CA . ALA A 1 319 ? -7.605 -27.172 -11.68 1 98.56 319 ALA A CA 1
ATOM 2365 C C . ALA A 1 319 ? -8.773 -27.531 -12.602 1 98.56 319 ALA A C 1
ATOM 2367 O O . ALA A 1 319 ? -9.906 -27.125 -12.359 1 98.56 319 ALA A O 1
ATOM 2368 N N . LEU A 1 320 ? -8.531 -28.391 -13.594 1 98.25 320 LEU A N 1
ATOM 2369 C CA . LEU A 1 320 ? -9.539 -28.734 -14.586 1 98.25 320 LEU A CA 1
ATOM 2370 C C . LEU A 1 320 ? -10.633 -29.609 -13.977 1 98.25 320 LEU A C 1
ATOM 2372 O O . LEU A 1 320 ? -11.797 -29.531 -14.383 1 98.25 320 LEU A O 1
ATOM 2376 N N . ARG A 1 321 ? -10.312 -30.422 -13.008 1 98.56 321 ARG A N 1
ATOM 2377 C CA . ARG A 1 321 ? -11.32 -31.172 -12.289 1 98.56 321 ARG A CA 1
ATOM 2378 C C . ARG A 1 321 ? -12.297 -30.25 -11.562 1 98.56 321 ARG A C 1
ATOM 2380 O O . ARG A 1 321 ? -13.508 -30.469 -11.586 1 98.56 321 ARG A O 1
ATOM 2387 N N . HIS A 1 322 ? -11.781 -29.234 -10.875 1 98.75 322 HIS A N 1
ATOM 2388 C CA . HIS A 1 322 ? -12.641 -28.266 -10.211 1 98.75 322 HIS A CA 1
ATOM 2389 C C . HIS A 1 322 ? -13.477 -27.484 -11.211 1 98.75 322 HIS A C 1
ATOM 2391 O O . HIS A 1 322 ? -14.633 -27.156 -10.945 1 98.75 322 HIS A O 1
ATOM 2397 N N . LEU A 1 323 ? -12.859 -27.203 -12.344 1 98.75 323 LEU A N 1
ATOM 2398 C CA . LEU A 1 323 ? -13.594 -26.484 -13.383 1 98.75 323 LEU A CA 1
ATOM 2399 C C . LEU A 1 323 ? -14.805 -27.297 -13.844 1 98.75 323 LEU A C 1
ATOM 2401 O O . LEU A 1 323 ? -15.898 -26.766 -14 1 98.75 323 LEU A O 1
ATOM 2405 N N . ARG A 1 324 ? -14.656 -28.578 -14.062 1 98.19 324 ARG A N 1
ATOM 2406 C CA . ARG A 1 324 ? -15.75 -29.453 -14.461 1 98.19 324 ARG A CA 1
ATOM 2407 C C . ARG A 1 324 ? -16.828 -29.516 -13.383 1 98.19 324 ARG A C 1
ATOM 2409 O O . ARG A 1 324 ? -18.016 -29.484 -13.695 1 98.19 324 ARG A O 1
ATOM 2416 N N . ALA A 1 325 ? -16.391 -29.531 -12.156 1 98.25 325 ALA A N 1
ATOM 2417 C CA . ALA A 1 325 ? -17.312 -29.641 -11.023 1 98.25 325 ALA A CA 1
ATOM 2418 C C . ALA A 1 325 ? -18.141 -28.375 -10.867 1 98.25 325 ALA A C 1
ATOM 2420 O O . ALA A 1 325 ? -19.234 -28.406 -10.289 1 98.25 325 ALA A O 1
ATOM 2421 N N . ALA A 1 326 ? -17.688 -27.297 -11.414 1 98.25 326 ALA A N 1
ATOM 2422 C CA . ALA A 1 326 ? -18.406 -26.031 -11.305 1 98.25 326 ALA A CA 1
ATOM 2423 C C . ALA A 1 326 ? -19.609 -26 -12.242 1 98.25 326 ALA A C 1
ATOM 2425 O O . ALA A 1 326 ? -20.484 -25.125 -12.117 1 98.25 326 ALA A O 1
ATOM 2426 N N . THR A 1 327 ? -19.672 -26.906 -13.188 1 97.88 327 THR A N 1
ATOM 2427 C CA . THR A 1 327 ? -20.797 -27.078 -14.102 1 97.88 327 THR A CA 1
ATOM 2428 C C . THR A 1 327 ? -21.109 -25.781 -14.844 1 97.88 327 THR A C 1
ATOM 2430 O O . THR A 1 327 ? -22.234 -25.297 -14.828 1 97.88 327 THR A O 1
ATOM 2433 N N . LEU A 1 328 ? -20.172 -25.344 -15.57 1 98.44 328 LEU A N 1
ATOM 2434 C CA . LEU A 1 328 ? -20.281 -24.078 -16.297 1 98.44 328 LEU A CA 1
ATOM 2435 C C . LEU A 1 328 ? -20.984 -24.281 -17.641 1 98.44 328 LEU A C 1
ATOM 2437 O O . LEU A 1 328 ? -21.094 -25.406 -18.109 1 98.44 328 LEU A O 1
ATOM 2441 N N . ARG A 1 329 ? -21.5 -23.203 -18.156 1 97.94 329 ARG A N 1
ATOM 2442 C CA . ARG A 1 329 ? -21.922 -23.203 -19.547 1 97.94 329 ARG A CA 1
ATOM 2443 C C . ARG A 1 329 ? -20.781 -23.625 -20.469 1 97.94 329 ARG A C 1
ATOM 2445 O O . ARG A 1 329 ? -19.625 -23.25 -20.234 1 97.94 329 ARG A O 1
ATOM 2452 N N . PRO A 1 330 ? -21.047 -24.297 -21.469 1 97.12 330 PRO A N 1
ATOM 2453 C CA . PRO A 1 330 ? -20.031 -24.969 -22.281 1 97.12 330 PRO A CA 1
ATOM 2454 C C . PRO A 1 330 ? -19.031 -23.984 -22.891 1 97.12 330 PRO A C 1
ATOM 2456 O O . PRO A 1 330 ? -17.828 -24.25 -22.891 1 97.12 330 PRO A O 1
ATOM 2459 N N . ALA A 1 331 ? -19.5 -22.891 -23.406 1 96.06 331 ALA A N 1
ATOM 2460 C CA . ALA A 1 331 ? -18.609 -21.938 -24.062 1 96.06 331 ALA A CA 1
ATOM 2461 C C . ALA A 1 331 ? -17.578 -21.375 -23.094 1 96.06 331 ALA A C 1
ATOM 2463 O O . ALA A 1 331 ? -16.391 -21.266 -23.422 1 96.06 331 ALA A O 1
ATOM 2464 N N . ALA A 1 332 ? -18.047 -21.016 -21.938 1 97.5 332 ALA A N 1
ATOM 2465 C CA . ALA A 1 332 ? -17.156 -20.469 -20.922 1 97.5 332 ALA A CA 1
ATOM 2466 C C . ALA A 1 332 ? -16.188 -21.547 -20.422 1 97.5 332 ALA A C 1
ATOM 2468 O O . ALA A 1 332 ? -15.016 -21.266 -20.188 1 97.5 332 ALA A O 1
ATOM 2469 N N . ALA A 1 333 ? -16.672 -22.734 -20.234 1 97.88 333 ALA A N 1
ATOM 2470 C CA . ALA A 1 333 ? -15.828 -23.844 -19.797 1 97.88 333 ALA A CA 1
ATOM 2471 C C . ALA A 1 333 ? -14.711 -24.109 -20.812 1 97.88 333 ALA A C 1
ATOM 2473 O O . ALA A 1 333 ? -13.555 -24.312 -20.422 1 97.88 333 ALA A O 1
ATOM 2474 N N . ALA A 1 334 ? -15.055 -24.078 -22.031 1 96.88 334 ALA A N 1
ATOM 2475 C CA . ALA A 1 334 ? -14.07 -24.297 -23.094 1 96.88 334 ALA A CA 1
ATOM 2476 C C . ALA A 1 334 ? -13.039 -23.172 -23.109 1 96.88 334 ALA A C 1
ATOM 2478 O O . ALA A 1 334 ? -11.844 -23.422 -23.297 1 96.88 334 ALA A O 1
ATOM 2479 N N . ALA A 1 335 ? -13.5 -21.984 -22.969 1 96.81 335 ALA A N 1
ATOM 2480 C CA . ALA A 1 335 ? -12.602 -20.844 -22.953 1 96.81 335 ALA A CA 1
ATOM 2481 C C . ALA A 1 335 ? -11.625 -20.906 -21.781 1 96.81 335 ALA A C 1
ATOM 2483 O O . ALA A 1 335 ? -10.414 -20.719 -21.969 1 96.81 335 ALA A O 1
ATOM 2484 N N . LEU A 1 336 ? -12.125 -21.234 -20.609 1 98.12 336 LEU A N 1
ATOM 2485 C CA . LEU A 1 336 ? -11.273 -21.344 -19.438 1 98.12 336 LEU A CA 1
ATOM 2486 C C . LEU A 1 336 ? -10.281 -22.5 -19.578 1 98.12 336 LEU A C 1
ATOM 2488 O O . LEU A 1 336 ? -9.141 -22.391 -19.141 1 98.12 336 LEU A O 1
ATOM 2492 N N . THR A 1 337 ? -10.711 -23.5 -20.172 1 97.25 337 THR A N 1
ATOM 2493 C CA . THR A 1 337 ? -9.812 -24.625 -20.453 1 97.25 337 THR A CA 1
ATOM 2494 C C . THR A 1 337 ? -8.688 -24.203 -21.391 1 97.25 337 THR A C 1
ATOM 2496 O O . THR A 1 337 ? -7.52 -24.531 -21.156 1 97.25 337 THR A O 1
ATOM 2499 N N . SER A 1 338 ? -9.047 -23.5 -22.406 1 95.62 338 SER A N 1
ATOM 2500 C CA . SER A 1 338 ? -8.047 -23 -23.359 1 95.62 338 SER A CA 1
ATOM 2501 C C . SER A 1 338 ? -7.047 -22.078 -22.672 1 95.62 338 SER A C 1
ATOM 2503 O O . SER A 1 338 ? -5.844 -22.172 -22.938 1 95.62 338 SER A O 1
ATOM 2505 N N . LEU A 1 339 ? -7.496 -21.219 -21.844 1 96 339 LEU A N 1
ATOM 2506 C CA . LEU A 1 339 ? -6.613 -20.312 -21.109 1 96 339 LEU A CA 1
ATOM 2507 C C . LEU A 1 339 ? -5.695 -21.078 -20.172 1 96 339 LEU A C 1
ATOM 2509 O O . LEU A 1 339 ? -4.527 -20.719 -20 1 96 339 LEU A O 1
ATOM 2513 N N . THR A 1 340 ? -6.266 -22.094 -19.531 1 96.12 340 THR A N 1
ATOM 2514 C CA . THR A 1 340 ? -5.484 -22.922 -18.625 1 96.12 340 THR A CA 1
ATOM 2515 C C . THR A 1 340 ? -4.316 -23.578 -19.359 1 96.12 340 THR A C 1
ATOM 2517 O O . THR A 1 340 ? -3.184 -23.562 -18.875 1 96.12 340 THR A O 1
ATOM 2520 N N . ARG A 1 341 ? -4.566 -24.078 -20.516 1 92.12 341 ARG A N 1
ATOM 2521 C CA . ARG A 1 341 ? -3.533 -24.734 -21.312 1 92.12 341 ARG A CA 1
ATOM 2522 C C . ARG A 1 341 ? -2.486 -23.734 -21.781 1 92.12 341 ARG A C 1
ATOM 2524 O O . ARG A 1 341 ? -1.29 -24.031 -21.781 1 92.12 341 ARG A O 1
ATOM 2531 N N . LEU A 1 342 ? -2.92 -22.594 -22.188 1 89.75 342 LEU A N 1
ATOM 2532 C CA . LEU A 1 342 ? -1.989 -21.547 -22.578 1 89.75 342 LEU A CA 1
ATOM 2533 C C . LEU A 1 342 ? -1.072 -21.172 -21.422 1 89.75 342 LEU A C 1
ATOM 2535 O O . LEU A 1 342 ? 0.132 -20.984 -21.609 1 89.75 342 LEU A O 1
ATOM 2539 N N . ALA A 1 343 ? -1.626 -21.062 -20.266 1 89.62 343 ALA A N 1
ATOM 2540 C CA . ALA A 1 343 ? -0.906 -20.578 -19.094 1 89.62 343 ALA A CA 1
ATOM 2541 C C . ALA A 1 343 ? 0.062 -21.625 -18.578 1 89.62 343 ALA A C 1
ATOM 2543 O O . ALA A 1 343 ? 1.092 -21.297 -17.984 1 89.62 343 ALA A O 1
ATOM 2544 N N . THR A 1 344 ? -0.215 -22.938 -18.812 1 89.12 344 THR A N 1
ATOM 2545 C CA . THR A 1 344 ? 0.519 -23.984 -18.094 1 89.12 344 THR A CA 1
ATOM 2546 C C . THR A 1 344 ? 1.336 -24.828 -19.062 1 89.12 344 THR A C 1
ATOM 2548 O O . THR A 1 344 ? 2.18 -25.625 -18.625 1 89.12 344 THR A O 1
ATOM 2551 N N . GLU A 1 345 ? 1.07 -24.75 -20.359 1 80.25 345 GLU A N 1
ATOM 2552 C CA . GLU A 1 345 ? 1.787 -25.578 -21.344 1 80.25 345 GLU A CA 1
ATOM 2553 C C . GLU A 1 345 ? 2.629 -24.703 -22.266 1 80.25 345 GLU A C 1
ATOM 2555 O O . GLU A 1 345 ? 3.09 -25.172 -23.312 1 80.25 345 GLU A O 1
ATOM 2560 N N . ARG A 1 346 ? 2.906 -23.641 -21.906 1 69 346 ARG A N 1
ATOM 2561 C CA . ARG A 1 346 ? 3.635 -22.703 -22.766 1 69 346 ARG A CA 1
ATOM 2562 C C . ARG A 1 346 ? 5.125 -23.031 -22.766 1 69 346 ARG A C 1
ATOM 2564 O O . ARG A 1 346 ? 5.68 -23.469 -21.766 1 69 346 ARG A O 1
ATOM 2571 N N . ASP A 1 347 ? 5.617 -23.094 -24.047 1 62.59 347 ASP A N 1
ATOM 2572 C CA . ASP A 1 347 ? 7.055 -23.25 -24.234 1 62.59 347 ASP A CA 1
ATOM 2573 C C . ASP A 1 347 ? 7.746 -21.891 -24.297 1 62.59 347 ASP A C 1
ATOM 2575 O O . ASP A 1 347 ? 8.977 -21.812 -24.375 1 62.59 347 ASP A O 1
ATOM 2579 N N . GLN A 1 348 ? 6.941 -20.828 -24.484 1 53.78 348 GLN A N 1
ATOM 2580 C CA . GLN A 1 348 ? 7.449 -19.469 -24.562 1 53.78 348 GLN A CA 1
ATOM 2581 C C . GLN A 1 348 ? 6.543 -18.5 -23.828 1 53.78 348 GLN A C 1
ATOM 2583 O O . GLN A 1 348 ? 5.34 -18.734 -23.688 1 53.78 348 GLN A O 1
ATOM 2588 N N . MET B 1 1 ? 23.938 24.234 31.125 1 28.64 1 MET B N 1
ATOM 2589 C CA . MET B 1 1 ? 22.828 24.469 32.062 1 28.64 1 MET B CA 1
ATOM 2590 C C . MET B 1 1 ? 21.5 24.062 31.406 1 28.64 1 MET B C 1
ATOM 2592 O O . MET B 1 1 ? 21.062 24.688 30.453 1 28.64 1 MET B O 1
ATOM 2596 N N . ASP B 1 2 ? 21.234 22.781 31.344 1 33.94 2 ASP B N 1
ATOM 2597 C CA . ASP B 1 2 ? 20.078 22.078 30.797 1 33.94 2 ASP B CA 1
ATOM 2598 C C . ASP B 1 2 ? 18.781 22.672 31.328 1 33.94 2 ASP B C 1
ATOM 2600 O O . ASP B 1 2 ? 18.531 22.656 32.531 1 33.94 2 ASP B O 1
ATOM 2604 N N . GLY B 1 3 ? 18.422 23.828 30.922 1 34.28 3 GLY B N 1
ATOM 2605 C CA . GLY B 1 3 ? 17.203 24.406 31.453 1 34.28 3 GLY B CA 1
ATOM 2606 C C . GLY B 1 3 ? 16.094 23.391 31.641 1 34.28 3 GLY B C 1
ATOM 2607 O O . GLY B 1 3 ? 16.016 22.406 30.906 1 34.28 3 GLY B O 1
ATOM 2608 N N . PRO B 1 4 ? 15.562 23.344 32.781 1 39.22 4 PRO B N 1
ATOM 2609 C CA . PRO B 1 4 ? 14.516 22.391 33.125 1 39.22 4 PRO B CA 1
ATOM 2610 C C . PRO B 1 4 ? 13.398 22.312 32.094 1 39.22 4 PRO B C 1
ATOM 2612 O O . PRO B 1 4 ? 13.156 23.297 31.375 1 39.22 4 PRO B O 1
ATOM 2615 N N . ALA B 1 5 ? 13.227 21.281 31.438 1 47.09 5 ALA B N 1
ATOM 2616 C CA . ALA B 1 5 ? 12.023 21.062 30.625 1 47.09 5 ALA B CA 1
ATOM 2617 C C . ALA B 1 5 ? 10.812 21.734 31.281 1 47.09 5 ALA B C 1
ATOM 2619 O O . ALA B 1 5 ? 10.516 21.484 32.438 1 47.09 5 ALA B O 1
ATOM 2620 N N . ALA B 1 6 ? 10.383 22.859 30.844 1 48.31 6 ALA B N 1
ATOM 2621 C CA . ALA B 1 6 ? 9.219 23.547 31.406 1 48.31 6 ALA B CA 1
ATOM 2622 C C . ALA B 1 6 ? 8.07 22.562 31.641 1 48.31 6 ALA B C 1
ATOM 2624 O O . ALA B 1 6 ? 7.832 21.672 30.828 1 48.31 6 ALA B O 1
ATOM 2625 N N . LEU B 1 7 ? 7.621 22.328 32.875 1 47.03 7 LEU B N 1
ATOM 2626 C CA . LEU B 1 7 ? 6.438 21.578 33.281 1 47.03 7 LEU B CA 1
ATOM 2627 C C . LEU B 1 7 ? 5.277 21.844 32.312 1 47.03 7 LEU B C 1
ATOM 2629 O O . LEU B 1 7 ? 5.051 22.984 31.922 1 47.03 7 LEU B O 1
ATOM 2633 N N . PRO B 1 8 ? 4.855 20.703 31.672 1 55.88 8 PRO B N 1
ATOM 2634 C CA . PRO B 1 8 ? 3.684 20.953 30.828 1 55.88 8 PRO B CA 1
ATOM 2635 C C . PRO B 1 8 ? 2.643 21.828 31.516 1 55.88 8 PRO B C 1
ATOM 2637 O O . PRO B 1 8 ? 2.453 21.734 32.75 1 55.88 8 PRO B O 1
ATOM 2640 N N . SER B 1 9 ? 2.152 22.844 30.797 1 63.78 9 SER B N 1
ATOM 2641 C CA . SER B 1 9 ? 1.044 23.672 31.281 1 63.78 9 SER B CA 1
ATOM 2642 C C . SER B 1 9 ? -0.188 22.812 31.578 1 63.78 9 SER B C 1
ATOM 2644 O O . SER B 1 9 ? -0.254 21.656 31.172 1 63.78 9 SER B O 1
ATOM 2646 N N . ALA B 1 10 ? -1.003 23.203 32.438 1 63.38 10 ALA B N 1
ATOM 2647 C CA . ALA B 1 10 ? -2.221 22.5 32.812 1 63.38 10 ALA B CA 1
ATOM 2648 C C . ALA B 1 10 ? -2.988 22.016 31.594 1 63.38 10 ALA B C 1
ATOM 2650 O O . ALA B 1 10 ? -3.391 20.859 31.516 1 63.38 10 ALA B O 1
ATOM 2651 N N . PRO B 1 11 ? -3.039 22.844 30.562 1 70.25 11 PRO B N 1
ATOM 2652 C CA . PRO B 1 11 ? -3.725 22.344 29.359 1 70.25 11 PRO B CA 1
ATOM 2653 C C . PRO B 1 11 ? -2.961 21.234 28.672 1 70.25 11 PRO B C 1
ATOM 2655 O O . PRO B 1 11 ? -3.57 20.297 28.141 1 70.25 11 PRO B O 1
ATOM 2658 N N . GLN B 1 12 ? -1.707 21.219 28.781 1 77.62 12 GLN B N 1
ATOM 2659 C CA . GLN B 1 12 ? -0.891 20.172 28.172 1 77.62 12 GLN B CA 1
ATOM 2660 C C . GLN B 1 12 ? -1.028 18.859 28.922 1 77.62 12 GLN B C 1
ATOM 2662 O O . GLN B 1 12 ? -1.086 17.797 28.312 1 77.62 12 GLN B O 1
ATOM 2667 N N . GLU B 1 13 ? -1.102 19.031 30.188 1 81.12 13 GLU B N 1
ATOM 2668 C CA . GLU B 1 13 ? -1.279 17.844 31.016 1 81.12 13 GLU B CA 1
ATOM 2669 C C . GLU B 1 13 ? -2.621 17.172 30.734 1 81.12 13 GLU B C 1
ATOM 2671 O O . GLU B 1 13 ? -2.705 15.938 30.656 1 81.12 13 GLU B O 1
ATOM 2676 N N . ARG B 1 14 ? -3.564 17.984 30.609 1 87.19 14 ARG B N 1
ATOM 2677 C CA . ARG B 1 14 ? -4.887 17.453 30.297 1 87.19 14 ARG B CA 1
ATOM 2678 C C . ARG B 1 14 ? -4.887 16.734 28.953 1 87.19 14 ARG B C 1
ATOM 2680 O O . ARG B 1 14 ? -5.469 15.656 28.828 1 87.19 14 ARG B O 1
ATOM 2687 N N . ALA B 1 15 ? -4.293 17.344 28 1 91.06 15 ALA B N 1
ATOM 2688 C CA . ALA B 1 15 ? -4.219 16.75 26.672 1 91.06 15 ALA B CA 1
ATOM 2689 C C . ALA B 1 15 ? -3.49 15.406 26.719 1 91.06 15 ALA B C 1
ATOM 2691 O O . ALA B 1 15 ? -3.92 14.438 26.078 1 91.06 15 ALA B O 1
ATOM 2692 N N . GLN B 1 16 ? -2.484 15.336 27.484 1 90 16 GLN B N 1
ATOM 2693 C CA . GLN B 1 16 ? -1.722 14.102 27.609 1 90 16 GLN B CA 1
ATOM 2694 C C . GLN B 1 16 ? -2.549 13.008 28.281 1 90 16 GLN B C 1
ATOM 2696 O O . GLN B 1 16 ? -2.484 11.844 27.891 1 90 16 GLN B O 1
ATOM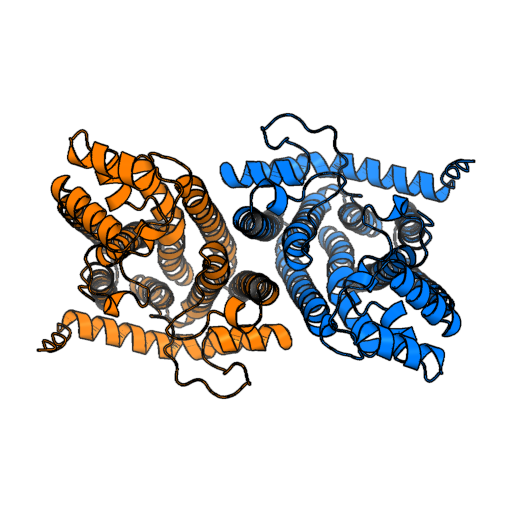 2701 N N . ASP B 1 17 ? -3.285 13.438 29.266 1 92.44 17 ASP B N 1
ATOM 2702 C CA . ASP B 1 17 ? -4.164 12.5 29.953 1 92.44 17 ASP B CA 1
ATOM 2703 C C . ASP B 1 17 ? -5.215 11.93 29 1 92.44 17 ASP B C 1
ATOM 2705 O O . ASP B 1 17 ? -5.531 10.742 29.062 1 92.44 17 ASP B O 1
ATOM 2709 N N . ILE B 1 18 ? -5.727 12.781 28.219 1 94.19 18 ILE B N 1
ATOM 2710 C CA . ILE B 1 18 ? -6.73 12.375 27.234 1 94.19 18 ILE B CA 1
ATOM 2711 C C . ILE B 1 18 ? -6.129 11.344 26.281 1 94.19 18 ILE B C 1
ATOM 2713 O O . ILE B 1 18 ? -6.742 10.312 26 1 94.19 18 ILE B O 1
ATOM 2717 N N . LEU B 1 19 ? -4.973 11.594 25.812 1 95.06 19 LEU B N 1
ATOM 2718 C CA . LEU B 1 19 ? -4.297 10.688 24.891 1 95.06 19 LEU B CA 1
ATOM 2719 C C . LEU B 1 19 ? -4.027 9.336 25.547 1 95.06 19 LEU B C 1
ATOM 2721 O O . LEU B 1 19 ? -4.199 8.289 24.922 1 95.06 19 LEU B O 1
ATOM 2725 N N . GLU B 1 20 ? -3.672 9.383 26.766 1 92.81 20 GLU B N 1
ATOM 2726 C CA . GLU B 1 20 ? -3.416 8.141 27.5 1 92.81 20 GLU B CA 1
ATOM 2727 C C . GLU B 1 20 ? -4.699 7.332 27.688 1 92.81 20 GLU B C 1
ATOM 2729 O O . GLU B 1 20 ? -4.695 6.113 27.5 1 92.81 20 GLU B O 1
ATOM 2734 N N . GLN B 1 21 ? -5.703 8 28.031 1 94.12 21 GLN B N 1
ATOM 2735 C CA . GLN B 1 21 ? -6.977 7.324 28.234 1 94.12 21 GLN B CA 1
ATOM 2736 C C . GLN B 1 21 ? -7.488 6.695 26.953 1 94.12 21 GLN B C 1
ATOM 2738 O O . GLN B 1 21 ? -7.961 5.555 26.953 1 94.12 21 GLN B O 1
ATOM 2743 N N . VAL B 1 22 ? -7.41 7.422 25.891 1 95.31 22 VAL B N 1
ATOM 2744 C CA . VAL B 1 22 ? -7.863 6.902 24.609 1 95.31 22 VAL B CA 1
ATOM 2745 C C . VAL B 1 22 ? -6.957 5.758 24.172 1 95.31 22 VAL B C 1
ATOM 2747 O O . VAL B 1 22 ? -7.426 4.781 23.578 1 95.31 22 VAL B O 1
ATOM 2750 N N . GLY B 1 23 ? -5.664 5.914 24.453 1 94.69 23 GLY B N 1
ATOM 2751 C CA . GLY B 1 23 ? -4.742 4.828 24.172 1 94.69 23 GLY B CA 1
ATOM 2752 C C . GLY B 1 23 ? -5.129 3.521 24.828 1 94.69 23 GLY B C 1
ATOM 2753 O O . GLY B 1 23 ? -5.105 2.467 24.188 1 94.69 23 GLY B O 1
ATOM 2754 N N . VAL B 1 24 ? -5.473 3.619 26.047 1 94.06 24 VAL B N 1
ATOM 2755 C CA . VAL B 1 24 ? -5.883 2.445 26.812 1 94.06 24 VAL B CA 1
ATOM 2756 C C . VAL B 1 24 ? -7.145 1.844 26.188 1 94.06 24 VAL B C 1
ATOM 2758 O O . VAL B 1 24 ? -7.297 0.621 26.141 1 94.06 24 VAL B O 1
ATOM 2761 N N . LEU B 1 25 ? -7.961 2.662 25.75 1 95.56 25 LEU B N 1
ATOM 2762 C CA . LEU B 1 25 ? -9.242 2.246 25.172 1 95.56 25 LEU B CA 1
ATOM 2763 C C . LEU B 1 25 ? -9.039 1.573 23.828 1 95.56 25 LEU B C 1
ATOM 2765 O O . LEU B 1 25 ? -9.688 0.57 23.531 1 95.56 25 LEU B O 1
ATOM 2769 N N . VAL B 1 26 ? -8.164 2.016 23.016 1 96.81 26 VAL B N 1
ATOM 2770 C CA . VAL B 1 26 ? -8.078 1.642 21.609 1 96.81 26 VAL B CA 1
ATOM 2771 C C . VAL B 1 26 ? -7.078 0.498 21.438 1 96.81 26 VAL B C 1
ATOM 2773 O O . VAL B 1 26 ? -7.242 -0.354 20.562 1 96.81 26 VAL B O 1
ATOM 2776 N N . THR B 1 27 ? -6.086 0.367 22.281 1 95.31 27 THR B N 1
ATOM 2777 C CA . THR B 1 27 ? -4.941 -0.517 22.109 1 95.31 27 THR B CA 1
ATOM 2778 C C . THR B 1 27 ? -5.387 -1.975 22.031 1 95.31 27 THR B C 1
ATOM 2780 O O . THR B 1 27 ? -4.922 -2.73 21.172 1 95.31 27 THR B O 1
ATOM 2783 N N . PRO B 1 28 ? -6.305 -2.438 22.906 1 96.5 28 PRO B N 1
ATOM 2784 C CA . PRO B 1 28 ? -6.723 -3.838 22.812 1 96.5 28 PRO B CA 1
ATOM 2785 C C . PRO B 1 28 ? -7.332 -4.18 21.453 1 96.5 28 PRO B C 1
ATOM 2787 O O . PRO B 1 28 ? -7.043 -5.238 20.891 1 96.5 28 PRO B O 1
ATOM 2790 N N . SER B 1 29 ? -8.125 -3.266 20.922 1 97.56 29 SER B N 1
ATOM 2791 C CA . SER B 1 29 ? -8.742 -3.492 19.609 1 97.56 29 SER B CA 1
ATOM 2792 C C . SER B 1 29 ? -7.703 -3.434 18.5 1 97.56 29 SER B C 1
ATOM 2794 O O . SER B 1 29 ? -7.809 -4.16 17.516 1 97.56 29 SER B O 1
ATOM 2796 N N . LEU B 1 30 ? -6.766 -2.582 18.656 1 97.44 30 LEU B N 1
ATOM 2797 C CA . LEU B 1 30 ? -5.676 -2.502 17.688 1 97.44 30 LEU B CA 1
ATOM 2798 C C . LEU B 1 30 ? -4.871 -3.795 17.672 1 97.44 30 LEU B C 1
ATOM 2800 O O . LEU B 1 30 ? -4.551 -4.316 16.609 1 97.44 30 LEU B O 1
ATOM 2804 N N . ARG B 1 31 ? -4.562 -4.316 18.797 1 96.56 31 ARG B N 1
ATOM 2805 C CA . ARG B 1 31 ? -3.82 -5.566 18.906 1 96.56 31 ARG B CA 1
ATOM 2806 C C . ARG B 1 31 ? -4.617 -6.73 18.328 1 96.56 31 ARG B C 1
ATOM 2808 O O . ARG B 1 31 ? -4.059 -7.586 17.641 1 96.56 31 ARG B O 1
ATOM 2815 N N . GLU B 1 32 ? -5.848 -6.719 18.609 1 97.88 32 GLU B N 1
ATOM 2816 C CA . GLU B 1 32 ? -6.719 -7.75 18.062 1 97.88 32 GLU B CA 1
ATOM 2817 C C . GLU B 1 32 ? -6.73 -7.703 16.531 1 97.88 32 GLU B C 1
ATOM 2819 O O . GLU B 1 32 ? -6.711 -8.742 15.875 1 97.88 32 GLU B O 1
ATOM 2824 N N . ALA B 1 33 ? -6.816 -6.547 16 1 98.19 33 ALA B N 1
ATOM 2825 C CA . ALA B 1 33 ? -6.785 -6.402 14.547 1 98.19 33 ALA B CA 1
ATOM 2826 C C . ALA B 1 33 ? -5.48 -6.941 13.969 1 98.19 33 ALA B C 1
ATOM 2828 O O . ALA B 1 33 ? -5.492 -7.695 12.992 1 98.19 33 ALA B O 1
ATOM 2829 N N . VAL B 1 34 ? -4.371 -6.629 14.555 1 97.88 34 VAL B N 1
ATOM 2830 C CA . VAL B 1 34 ? -3.053 -7.008 14.062 1 97.88 34 VAL B CA 1
ATOM 2831 C C . VAL B 1 34 ? -2.895 -8.523 14.125 1 97.88 34 VAL B C 1
ATOM 2833 O O . VAL B 1 34 ? -2.215 -9.125 13.289 1 97.88 34 VAL B O 1
ATOM 2836 N N . GLU B 1 35 ? -3.572 -9.156 15.016 1 97.12 35 GLU B N 1
ATOM 2837 C CA . GLU B 1 35 ? -3.527 -10.609 15.148 1 97.12 35 GLU B CA 1
ATOM 2838 C C . GLU B 1 35 ? -4.133 -11.289 13.93 1 97.12 35 GLU B C 1
ATOM 2840 O O . GLU B 1 35 ? -3.9 -12.477 13.695 1 97.12 35 GLU B O 1
ATOM 2845 N N . ARG B 1 36 ? -4.863 -10.547 13.203 1 97.12 36 ARG B N 1
ATOM 2846 C CA . ARG B 1 36 ? -5.508 -11.109 12.016 1 97.12 36 ARG B CA 1
ATOM 2847 C C . ARG B 1 36 ? -4.516 -11.242 10.867 1 97.12 36 ARG B C 1
ATOM 2849 O O . ARG B 1 36 ? -4.789 -11.93 9.883 1 97.12 36 ARG B O 1
ATOM 2856 N N . LEU B 1 37 ? -3.42 -10.578 10.922 1 98.06 37 LEU B N 1
ATOM 2857 C CA . LEU B 1 37 ? -2.434 -10.594 9.844 1 98.06 37 LEU B CA 1
ATOM 2858 C C . LEU B 1 37 ? -1.737 -11.945 9.766 1 98.06 37 LEU B C 1
ATOM 2860 O O . LEU B 1 37 ? -1.649 -12.664 10.766 1 98.06 37 LEU B O 1
ATOM 2864 N N . PRO B 1 38 ? -1.233 -12.281 8.547 1 96.44 38 PRO B N 1
ATOM 2865 C CA . PRO B 1 38 ? -0.402 -13.484 8.469 1 96.44 38 PRO B CA 1
ATOM 2866 C C . PRO B 1 38 ? 0.821 -13.422 9.383 1 96.44 38 PRO B C 1
ATOM 2868 O O . PRO B 1 38 ? 1.337 -12.328 9.648 1 96.44 38 PRO B O 1
ATOM 2871 N N . SER B 1 39 ? 1.366 -14.492 9.734 1 94.25 39 SER B N 1
ATOM 2872 C CA . SER B 1 39 ? 2.303 -14.633 10.844 1 94.25 39 SER B CA 1
ATOM 2873 C C . SER B 1 39 ? 3.541 -13.766 10.633 1 94.25 39 SER B C 1
ATOM 2875 O O . SER B 1 39 ? 3.932 -13.008 11.516 1 94.25 39 SER B O 1
ATOM 2877 N N . ARG B 1 40 ? 4.207 -13.867 9.508 1 94.94 40 ARG B N 1
ATOM 2878 C CA . ARG B 1 40 ? 5.438 -13.117 9.289 1 94.94 40 ARG B CA 1
ATOM 2879 C C . ARG B 1 40 ? 5.164 -11.617 9.266 1 94.94 40 ARG B C 1
ATOM 2881 O O . ARG B 1 40 ? 5.961 -10.828 9.773 1 94.94 40 ARG B O 1
ATOM 2888 N N . ILE B 1 41 ? 4.039 -11.266 8.688 1 97.75 41 ILE B N 1
ATOM 2889 C CA . ILE B 1 41 ? 3.672 -9.859 8.57 1 97.75 41 ILE B CA 1
ATOM 2890 C C . ILE B 1 41 ? 3.266 -9.32 9.945 1 97.75 41 ILE B C 1
ATOM 2892 O O . ILE B 1 41 ? 3.566 -8.172 10.273 1 97.75 41 ILE B O 1
ATOM 2896 N N . ARG B 1 42 ? 2.57 -10.156 10.711 1 96.94 42 ARG B N 1
ATOM 2897 C CA . ARG B 1 42 ? 2.186 -9.805 12.078 1 96.94 42 ARG B CA 1
ATOM 2898 C C . ARG B 1 42 ? 3.408 -9.453 12.914 1 96.94 42 ARG B C 1
ATOM 2900 O O . ARG B 1 42 ? 3.379 -8.492 13.688 1 96.94 42 ARG B O 1
ATOM 2907 N N . HIS B 1 43 ? 4.434 -10.188 12.742 1 95 43 HIS B N 1
ATOM 2908 C CA . HIS B 1 43 ? 5.672 -9.922 13.461 1 95 43 HIS B CA 1
ATOM 2909 C C . HIS B 1 43 ? 6.25 -8.562 13.078 1 95 43 HIS B C 1
ATOM 2911 O O . HIS B 1 43 ? 6.668 -7.793 13.945 1 95 43 HIS B O 1
ATOM 2917 N N . LEU B 1 44 ? 6.316 -8.273 11.797 1 96.62 44 LEU B N 1
ATOM 2918 C CA . LEU B 1 44 ? 6.805 -6.988 11.328 1 96.62 44 LEU B CA 1
ATOM 2919 C C . LEU B 1 44 ? 5.988 -5.844 11.922 1 96.62 44 LEU B C 1
ATOM 2921 O O . LEU B 1 44 ? 6.547 -4.852 12.398 1 96.62 44 LEU B O 1
ATOM 2925 N N . ALA B 1 45 ? 4.641 -6.016 11.914 1 96.56 45 ALA B N 1
ATOM 2926 C CA . ALA B 1 45 ? 3.748 -4.996 12.461 1 96.56 45 ALA B CA 1
ATOM 2927 C C . ALA B 1 45 ? 3.998 -4.781 13.945 1 96.56 45 ALA B C 1
ATOM 2929 O O . ALA B 1 45 ? 4.074 -3.643 14.414 1 96.56 45 ALA B O 1
ATOM 2930 N N . GLY B 1 46 ? 4.121 -5.887 14.648 1 94.19 46 GLY B N 1
ATOM 2931 C CA . GLY B 1 46 ? 4.398 -5.785 16.078 1 94.19 46 GLY B CA 1
ATOM 2932 C C . GLY B 1 46 ? 5.703 -5.074 16.375 1 94.19 46 GLY B C 1
ATOM 2933 O O . GLY B 1 46 ? 5.785 -4.301 17.328 1 94.19 46 GLY B O 1
ATOM 2934 N N . CYS B 1 47 ? 6.73 -5.328 15.594 1 93.44 47 CYS B N 1
ATOM 2935 C CA . CYS B 1 47 ? 8.008 -4.641 15.75 1 93.44 47 CYS B CA 1
ATOM 2936 C C . CYS B 1 47 ? 7.859 -3.145 15.484 1 93.44 47 CYS B C 1
ATOM 2938 O O . CYS B 1 47 ? 8.398 -2.324 16.234 1 93.44 47 CYS B O 1
ATOM 2940 N N . HIS B 1 48 ? 7.105 -2.809 14.5 1 94.75 48 HIS B N 1
ATOM 2941 C CA . HIS B 1 48 ? 6.887 -1.407 14.164 1 94.75 48 HIS B CA 1
ATOM 2942 C C . HIS B 1 48 ? 6.16 -0.678 15.289 1 94.75 48 HIS B C 1
ATOM 2944 O O . HIS B 1 48 ? 6.5 0.461 15.617 1 94.75 48 HIS B O 1
ATOM 2950 N N . PHE B 1 49 ? 5.184 -1.352 15.922 1 93.06 49 PHE B N 1
ATOM 2951 C CA . PHE B 1 49 ? 4.402 -0.746 16.984 1 93.06 49 PHE B CA 1
ATOM 2952 C C . PHE B 1 49 ? 5.184 -0.742 18.297 1 93.06 49 PHE B C 1
ATOM 2954 O O . PHE B 1 49 ? 4.734 -0.171 19.297 1 93.06 49 PHE B O 1
ATOM 2961 N N . GLY B 1 50 ? 6.297 -1.391 18.297 1 90 50 GLY B N 1
ATOM 2962 C CA . GLY B 1 50 ? 7.113 -1.477 19.5 1 90 50 GLY B CA 1
ATOM 2963 C C . GLY B 1 50 ? 6.633 -2.535 20.469 1 90 50 GLY B C 1
ATOM 2964 O O . GLY B 1 50 ? 6.949 -2.482 21.656 1 90 50 GLY B O 1
ATOM 2965 N N . TRP B 1 51 ? 5.82 -3.426 20 1 88.62 51 TRP B N 1
ATOM 2966 C CA . TRP B 1 51 ? 5.281 -4.488 20.844 1 88.62 51 TRP B CA 1
ATOM 2967 C C . TRP B 1 51 ? 6.281 -5.633 20.969 1 88.62 51 TRP B C 1
ATOM 2969 O O . TRP B 1 51 ? 6.305 -6.328 21.984 1 88.62 51 TRP B O 1
ATOM 2979 N N . TRP B 1 52 ? 7.055 -5.777 19.891 1 82.69 52 TRP B N 1
ATOM 2980 C CA . TRP B 1 52 ? 8.055 -6.836 19.844 1 82.69 52 TRP B CA 1
ATOM 2981 C C . TRP B 1 52 ? 9.406 -6.289 19.391 1 82.69 52 TRP B C 1
ATOM 2983 O O . TRP B 1 52 ? 9.461 -5.293 18.672 1 82.69 52 TRP B O 1
ATOM 2993 N N . GLU B 1 53 ? 10.492 -6.758 19.984 1 73.69 53 GLU B N 1
ATOM 2994 C CA . GLU B 1 53 ? 11.812 -6.496 19.422 1 73.69 53 GLU B CA 1
ATOM 2995 C C . GLU B 1 53 ? 12.047 -7.316 18.156 1 73.69 53 GLU B C 1
ATOM 2997 O O . GLU B 1 53 ? 11.289 -8.242 17.859 1 73.69 53 GLU B O 1
ATOM 3002 N N . ALA B 1 54 ? 13.141 -6.828 17.516 1 68.69 54 ALA B N 1
ATOM 3003 C CA . ALA B 1 54 ? 13.477 -7.555 16.297 1 68.69 54 ALA B CA 1
ATOM 3004 C C . ALA B 1 54 ? 13.633 -9.047 16.562 1 68.69 54 ALA B C 1
ATOM 3006 O O . ALA B 1 54 ? 13.258 -9.883 15.742 1 68.69 54 ALA B O 1
ATOM 3007 N N . ASP B 1 55 ? 14.125 -9.164 17.672 1 65.5 55 ASP B N 1
ATOM 3008 C CA . ASP B 1 55 ? 14.352 -10.562 18.031 1 65.5 55 ASP B CA 1
ATOM 3009 C C . ASP B 1 55 ? 13.133 -11.148 18.734 1 65.5 55 ASP B C 1
ATOM 3011 O O . ASP B 1 55 ? 13.164 -12.289 19.203 1 65.5 55 ASP B O 1
ATOM 3015 N N . GLY B 1 56 ? 12.164 -10.445 18.719 1 59.22 56 GLY B N 1
ATOM 3016 C CA . GLY B 1 56 ? 10.898 -10.914 19.266 1 59.22 56 GLY B CA 1
ATOM 3017 C C . GLY B 1 56 ? 10.734 -10.586 20.75 1 59.22 56 GLY B C 1
ATOM 3018 O O . GLY B 1 56 ? 9.688 -10.875 21.328 1 59.22 56 GLY B O 1
ATOM 3019 N N . THR B 1 57 ? 11.781 -9.992 21.234 1 62.75 57 THR B N 1
ATOM 3020 C CA . THR B 1 57 ? 11.664 -9.68 22.641 1 62.75 57 THR B CA 1
ATOM 3021 C C . THR B 1 57 ? 10.859 -8.398 22.859 1 62.75 57 THR B C 1
ATOM 3023 O O . THR B 1 57 ? 10.602 -7.66 21.891 1 62.75 57 THR B O 1
ATOM 3026 N N . ARG B 1 58 ? 10.266 -8.289 24.047 1 57.5 58 ARG B N 1
ATOM 3027 C CA . ARG B 1 58 ? 9.336 -7.223 24.391 1 57.5 58 ARG B CA 1
ATOM 3028 C C . ARG B 1 58 ? 10.055 -5.879 24.5 1 57.5 58 ARG B C 1
ATOM 3030 O O . ARG B 1 58 ? 11.039 -5.75 25.234 1 57.5 58 ARG B O 1
ATOM 3037 N N . PRO B 1 59 ? 9.609 -4.891 23.469 1 57.09 59 PRO B N 1
ATOM 3038 C CA . PRO B 1 59 ? 10.297 -3.6 23.422 1 57.09 59 PRO B CA 1
ATOM 3039 C C . PRO B 1 59 ? 9.781 -2.629 24.484 1 57.09 59 PRO B C 1
ATOM 3041 O O . PRO B 1 59 ? 8.625 -2.719 24.906 1 57.09 59 PRO B O 1
ATOM 3044 N N . ALA B 1 60 ? 10.648 -1.902 25.203 1 54.75 60 ALA B N 1
ATOM 3045 C CA . ALA B 1 60 ? 10.523 -0.739 26.078 1 54.75 60 ALA B CA 1
ATOM 3046 C C . ALA B 1 60 ? 10.047 0.484 25.297 1 54.75 60 ALA B C 1
ATOM 3048 O O . ALA B 1 60 ? 9.969 1.586 25.844 1 54.75 60 ALA B O 1
ATOM 3049 N N . GLY B 1 61 ? 9.648 0.402 24.094 1 56.12 61 GLY B N 1
ATOM 3050 C CA . GLY B 1 61 ? 9.781 1.699 23.453 1 56.12 61 GLY B CA 1
ATOM 3051 C C . GLY B 1 61 ? 8.484 2.471 23.375 1 56.12 61 GLY B C 1
ATOM 3052 O O . GLY B 1 61 ? 7.418 1.938 23.703 1 56.12 61 GLY B O 1
ATOM 3053 N N . LYS B 1 62 ? 8.594 3.672 23.062 1 62.81 62 LYS B N 1
ATOM 3054 C CA . LYS B 1 62 ? 7.539 4.672 22.969 1 62.81 62 LYS B CA 1
ATOM 3055 C C . LYS B 1 62 ? 6.605 4.359 21.797 1 62.81 62 LYS B C 1
ATOM 3057 O O . LYS B 1 62 ? 7.043 3.855 20.766 1 62.81 62 LYS B O 1
ATOM 3062 N N . GLN B 1 63 ? 5.359 4.371 22.109 1 66.12 63 GLN B N 1
ATOM 3063 C CA . GLN B 1 63 ? 4.32 4.234 21.094 1 66.12 63 GLN B CA 1
ATOM 3064 C C . GLN B 1 63 ? 3.916 5.594 20.531 1 66.12 63 GLN B C 1
ATOM 3066 O O . GLN B 1 63 ? 4.395 6.629 21 1 66.12 63 GLN B O 1
ATOM 3071 N N . GLY B 1 64 ? 3.305 5.652 19.391 1 69 64 GLY B N 1
ATOM 3072 C CA . GLY B 1 64 ? 2.805 6.875 18.781 1 69 64 GLY B CA 1
ATOM 3073 C C . GLY B 1 64 ? 1.955 7.707 19.719 1 69 64 GLY B C 1
ATOM 3074 O O . GLY B 1 64 ? 1.497 7.215 20.75 1 69 64 GLY B O 1
ATOM 3075 N N . LYS B 1 65 ? 1.771 8.938 19.391 1 76.31 65 LYS B N 1
ATOM 3076 C CA . LYS B 1 65 ? 1.1 9.93 20.219 1 76.31 65 LYS B CA 1
ATOM 3077 C C . LYS B 1 65 ? -0.394 9.641 20.328 1 76.31 65 LYS B C 1
ATOM 3079 O O . LYS B 1 65 ? -1.065 10.141 21.219 1 76.31 65 LYS B O 1
ATOM 3084 N N . GLY B 1 66 ? -0.924 8.914 19.406 1 90.88 66 GLY B N 1
ATOM 3085 C CA . GLY B 1 66 ? -2.311 8.477 19.469 1 90.88 66 GLY B CA 1
ATOM 3086 C C . GLY B 1 66 ? -3.299 9.602 19.203 1 90.88 66 GLY B C 1
ATOM 3087 O O . GLY B 1 66 ? -4.438 9.555 19.688 1 90.88 66 GLY B O 1
ATOM 3088 N N . LEU B 1 67 ? -2.896 10.625 18.547 1 94.88 67 LEU B N 1
ATOM 3089 C CA . LEU B 1 67 ? -3.727 11.797 18.312 1 94.88 67 LEU B CA 1
ATOM 3090 C C . LEU B 1 67 ? -4.93 11.445 17.438 1 94.88 67 LEU B C 1
ATOM 3092 O O . LEU B 1 67 ? -6.066 11.797 17.781 1 94.88 67 LEU B O 1
ATOM 3096 N N . ARG B 1 68 ? -4.75 10.711 16.438 1 97.69 68 ARG B N 1
ATOM 3097 C CA . ARG B 1 68 ? -5.809 10.469 15.453 1 97.69 68 ARG B CA 1
ATOM 3098 C C . ARG B 1 68 ? -6.902 9.586 16.047 1 97.69 68 ARG B C 1
ATOM 3100 O O . ARG B 1 68 ? -8.086 9.906 15.93 1 97.69 68 ARG B O 1
ATOM 3107 N N . PRO B 1 69 ? -6.527 8.531 16.734 1 98.19 69 PRO B N 1
ATOM 3108 C CA . PRO B 1 69 ? -7.59 7.785 17.422 1 98.19 69 PRO B CA 1
ATOM 3109 C C . PRO B 1 69 ? -8.367 8.648 18.406 1 98.19 69 PRO B C 1
ATOM 3111 O O . PRO B 1 69 ? -9.586 8.492 18.547 1 98.19 69 PRO B O 1
ATOM 3114 N N . ALA B 1 70 ? -7.691 9.523 19.062 1 98.25 70 ALA B N 1
ATOM 3115 C CA . ALA B 1 70 ? -8.359 10.406 20.016 1 98.25 70 ALA B CA 1
ATOM 3116 C C . ALA B 1 70 ? -9.352 11.328 19.297 1 98.25 70 ALA B C 1
ATOM 3118 O O . ALA B 1 70 ? -10.461 11.547 19.797 1 98.25 70 ALA B O 1
ATOM 3119 N N . LEU B 1 71 ? -8.977 11.82 18.203 1 98.75 71 LEU B N 1
ATOM 3120 C CA . LEU B 1 71 ? -9.875 12.672 17.422 1 98.75 71 LEU B CA 1
ATOM 3121 C C . LEU B 1 71 ? -11.125 11.914 17.016 1 98.75 71 LEU B C 1
ATOM 3123 O O . LEU B 1 71 ? -12.234 12.453 17.062 1 98.75 71 LEU B O 1
ATOM 3127 N N . VAL B 1 72 ? -10.961 10.664 16.641 1 98.81 72 VAL B N 1
ATOM 3128 C CA . VAL B 1 72 ? -12.102 9.828 16.25 1 98.81 72 VAL B CA 1
ATOM 3129 C C . VAL B 1 72 ? -13.047 9.664 17.438 1 98.81 72 VAL B C 1
ATOM 3131 O O . VAL B 1 72 ? -14.242 9.969 17.328 1 98.81 72 VAL B O 1
ATOM 3134 N N . VAL B 1 73 ? -12.492 9.242 18.531 1 98.62 73 VAL B N 1
ATOM 3135 C CA . VAL B 1 73 ? -13.289 8.898 19.703 1 98.62 73 VAL B CA 1
ATOM 3136 C C . VAL B 1 73 ? -14 10.141 20.234 1 98.62 73 VAL B C 1
ATOM 3138 O O . VAL B 1 73 ? -15.211 10.117 20.484 1 98.62 73 VAL B O 1
ATOM 3141 N N . LEU B 1 74 ? -13.312 11.234 20.328 1 98.62 74 LEU B N 1
ATOM 3142 C CA . LEU B 1 74 ? -13.867 12.453 20.891 1 98.62 74 LEU B CA 1
ATOM 3143 C C . LEU B 1 74 ? -14.898 13.078 19.953 1 98.62 74 LEU B C 1
ATOM 3145 O O . LEU B 1 74 ? -15.883 13.672 20.406 1 98.62 74 LEU B O 1
ATOM 3149 N N . SER B 1 75 ? -14.664 12.977 18.625 1 98.88 75 SER B N 1
ATOM 3150 C CA . SER B 1 75 ? -15.664 13.438 17.656 1 98.88 75 SER B CA 1
ATOM 3151 C C . SER B 1 75 ? -16.953 12.648 17.797 1 98.88 75 SER B C 1
ATOM 3153 O O . SER B 1 75 ? -18.047 13.227 17.75 1 98.88 75 SER B O 1
ATOM 3155 N N . CYS B 1 76 ? -16.859 11.352 17.953 1 98.56 76 CYS B N 1
ATOM 3156 C CA . CYS B 1 76 ? -18.016 10.5 18.156 1 98.56 76 CYS B CA 1
ATOM 3157 C C . CYS B 1 76 ? -18.766 10.891 19.422 1 98.56 76 CYS B C 1
ATOM 3159 O O . CYS B 1 76 ? -19.969 11.148 19.391 1 98.56 76 CYS B O 1
ATOM 3161 N N . GLN B 1 77 ? -18.047 11.023 20.516 1 98.38 77 GLN B N 1
ATOM 3162 C CA . GLN B 1 77 ? -18.656 11.391 21.781 1 98.38 77 GLN B CA 1
ATOM 3163 C C . GLN B 1 77 ? -19.266 12.789 21.719 1 98.38 77 GLN B C 1
ATOM 3165 O O . GLN B 1 77 ? -20.328 13.031 22.312 1 98.38 77 GLN B O 1
ATOM 3170 N N . GLY B 1 78 ? -18.625 13.625 21.062 1 98.62 78 GLY B N 1
ATOM 3171 C CA . GLY B 1 78 ? -19.062 15.008 20.953 1 98.62 78 GLY B CA 1
ATOM 3172 C C . GLY B 1 78 ? -20.438 15.148 20.312 1 98.62 78 GLY B C 1
ATOM 3173 O O . GLY B 1 78 ? -21.219 16.031 20.688 1 98.62 78 GLY B O 1
ATOM 3174 N N . VAL B 1 79 ? -20.688 14.297 19.406 1 98.38 79 VAL B N 1
ATOM 3175 C CA . VAL B 1 79 ? -21.984 14.406 18.719 1 98.38 79 VAL B CA 1
ATOM 3176 C C . VAL B 1 79 ? -22.984 13.469 19.375 1 98.38 79 VAL B C 1
ATOM 3178 O O . VAL B 1 79 ? -24.078 13.242 18.828 1 98.38 79 VAL B O 1
ATOM 3181 N N . GLY B 1 80 ? -22.625 12.891 20.469 1 97.62 80 GLY B N 1
ATOM 3182 C CA . GLY B 1 80 ? -23.578 12.164 21.297 1 97.62 80 GLY B CA 1
ATOM 3183 C C . GLY B 1 80 ? -23.5 10.664 21.109 1 97.62 80 GLY B C 1
ATOM 3184 O O . GLY B 1 80 ? -24.359 9.93 21.609 1 97.62 80 GLY B O 1
ATOM 3185 N N . GLY B 1 81 ? -22.5 10.18 20.422 1 97 81 GLY B N 1
ATOM 3186 C CA . GLY B 1 81 ? -22.359 8.758 20.188 1 97 81 GLY B CA 1
ATOM 3187 C C . GLY B 1 81 ? -21.656 8.023 21.328 1 97 81 GLY B C 1
ATOM 3188 O O . GLY B 1 81 ? -21.047 8.656 22.188 1 97 81 GLY B O 1
ATOM 3189 N N . ASP B 1 82 ? -21.766 6.723 21.266 1 95.88 82 ASP B N 1
ATOM 3190 C CA . ASP B 1 82 ? -21 5.832 22.141 1 95.88 82 ASP B CA 1
ATOM 3191 C C . ASP B 1 82 ? -19.594 5.613 21.594 1 95.88 82 ASP B C 1
ATOM 3193 O O . ASP B 1 82 ? -19.422 5.25 20.422 1 95.88 82 ASP B O 1
ATOM 3197 N N . HIS B 1 83 ? -18.625 5.844 22.5 1 94.56 83 HIS B N 1
ATOM 3198 C CA . HIS B 1 83 ? -17.234 5.719 22.047 1 94.56 83 HIS B CA 1
ATOM 3199 C C . HIS B 1 83 ? -16.953 4.32 21.5 1 94.56 83 HIS B C 1
ATOM 3201 O O . HIS B 1 83 ? -16.078 4.145 20.656 1 94.56 83 HIS B O 1
ATOM 3207 N N . MET B 1 84 ? -17.672 3.301 21.922 1 95.62 84 MET B N 1
ATOM 3208 C CA . MET B 1 84 ? -17.469 1.937 21.453 1 95.62 84 MET B CA 1
ATOM 3209 C C . MET B 1 84 ? -17.781 1.825 19.969 1 95.62 84 MET B C 1
ATOM 3211 O O . MET B 1 84 ? -17.156 1.046 19.234 1 95.62 84 MET B O 1
ATOM 3215 N N . ALA B 1 85 ? -18.719 2.631 19.516 1 95.81 85 ALA B N 1
ATOM 3216 C CA . ALA B 1 85 ? -19.109 2.625 18.109 1 95.81 85 ALA B CA 1
ATOM 3217 C C . ALA B 1 85 ? -18 3.189 17.234 1 95.81 85 ALA B C 1
ATOM 3219 O O . ALA B 1 85 ? -17.969 2.924 16.031 1 95.81 85 ALA B O 1
ATOM 3220 N N . ALA B 1 86 ? -17.078 3.93 17.828 1 97.19 86 ALA B N 1
ATOM 3221 C CA . ALA B 1 86 ? -16.031 4.605 17.078 1 97.19 86 ALA B CA 1
ATOM 3222 C C . ALA B 1 86 ? -14.75 3.777 17.047 1 97.19 86 ALA B C 1
ATOM 3224 O O . ALA B 1 86 ? -13.812 4.086 16.312 1 97.19 86 ALA B O 1
ATOM 3225 N N . LEU B 1 87 ? -14.688 2.715 17.812 1 97.81 87 LEU B N 1
ATOM 3226 C CA . LEU B 1 87 ? -13.445 1.986 18.016 1 97.81 87 LEU B CA 1
ATOM 3227 C C . LEU B 1 87 ? -12.906 1.451 16.688 1 97.81 87 LEU B C 1
ATOM 3229 O O . LEU B 1 87 ? -11.719 1.58 16.391 1 97.81 87 LEU B O 1
ATOM 3233 N N . PRO B 1 88 ? -13.758 0.884 15.805 1 98.38 88 PRO B N 1
ATOM 3234 C CA . PRO B 1 88 ? -13.211 0.421 14.523 1 98.38 88 PRO B CA 1
ATOM 3235 C C . PRO B 1 88 ? -12.578 1.547 13.703 1 98.38 88 PRO B C 1
ATOM 3237 O O . PRO B 1 88 ? -11.531 1.354 13.094 1 98.38 88 PRO B O 1
ATOM 3240 N N . ALA B 1 89 ? -13.219 2.686 13.766 1 98.62 89 ALA B N 1
ATOM 3241 C CA . ALA B 1 89 ? -12.664 3.834 13.047 1 98.62 89 ALA B CA 1
ATOM 3242 C C . ALA B 1 89 ? -11.344 4.285 13.664 1 98.62 89 ALA B C 1
ATOM 3244 O O . ALA B 1 89 ? -10.398 4.621 12.945 1 98.62 89 ALA B O 1
ATOM 3245 N N . ALA B 1 90 ? -11.305 4.309 14.961 1 98.69 90 ALA B N 1
ATOM 3246 C CA . ALA B 1 90 ? -10.078 4.688 15.656 1 98.69 90 ALA B CA 1
ATOM 3247 C C . ALA B 1 90 ? -8.93 3.742 15.305 1 98.69 90 ALA B C 1
ATOM 3249 O O . ALA B 1 90 ? -7.812 4.188 15.031 1 98.69 90 ALA B O 1
ATOM 3250 N N . VAL B 1 91 ? -9.234 2.463 15.273 1 98.56 91 VAL B N 1
ATOM 3251 C CA . VAL B 1 91 ? -8.242 1.456 14.914 1 98.56 91 VAL B CA 1
ATOM 3252 C C . VAL B 1 91 ? -7.824 1.646 13.453 1 98.56 91 VAL B C 1
ATOM 3254 O O . VAL B 1 91 ? -6.633 1.637 13.141 1 98.56 91 VAL B O 1
ATOM 3257 N N . ALA B 1 92 ? -8.75 1.872 12.602 1 98.75 92 ALA B N 1
ATOM 3258 C CA . ALA B 1 92 ? -8.484 1.986 11.172 1 98.75 92 ALA B CA 1
ATOM 3259 C C . ALA B 1 92 ? -7.562 3.168 10.875 1 98.75 92 ALA B C 1
ATOM 3261 O O . ALA B 1 92 ? -6.59 3.033 10.133 1 98.75 92 ALA B O 1
ATOM 3262 N N . VAL B 1 93 ? -7.805 4.301 11.453 1 98.69 93 VAL B N 1
ATOM 3263 C CA . VAL B 1 93 ? -6.992 5.473 11.148 1 98.69 93 VAL B CA 1
ATOM 3264 C C . VAL B 1 93 ? -5.59 5.297 11.734 1 98.69 93 VAL B C 1
ATOM 3266 O O . VAL B 1 93 ? -4.609 5.766 11.156 1 98.69 93 VAL B O 1
ATOM 3269 N N . GLU B 1 94 ? -5.496 4.664 12.867 1 98.31 94 GLU B N 1
ATOM 3270 C CA . GLU B 1 94 ? -4.18 4.383 13.43 1 98.31 94 GLU B CA 1
ATOM 3271 C C . GLU B 1 94 ? -3.375 3.451 12.523 1 98.31 94 GLU B C 1
ATOM 3273 O O . GLU B 1 94 ? -2.172 3.645 12.336 1 98.31 94 GLU B O 1
ATOM 3278 N N . LEU B 1 95 ? -4.039 2.459 12.008 1 98.62 95 LEU B N 1
ATOM 3279 C CA . LEU B 1 95 ? -3.391 1.541 11.078 1 98.62 95 LEU B CA 1
ATOM 3280 C C . LEU B 1 95 ? -2.922 2.275 9.828 1 98.62 95 LEU B C 1
ATOM 3282 O O . LEU B 1 95 ? -1.789 2.084 9.383 1 98.62 95 LEU B O 1
ATOM 3286 N N . VAL B 1 96 ? -3.727 3.152 9.25 1 98.75 96 VAL B N 1
ATOM 3287 C CA . VAL B 1 96 ? -3.365 3.91 8.055 1 98.75 96 VAL B CA 1
ATOM 3288 C C . VAL B 1 96 ? -2.186 4.832 8.367 1 98.75 96 VAL B C 1
ATOM 3290 O O . VAL B 1 96 ? -1.249 4.938 7.57 1 98.75 96 VAL B O 1
ATOM 3293 N N . HIS B 1 97 ? -2.273 5.461 9.477 1 98 97 HIS B N 1
ATOM 3294 C CA . HIS B 1 97 ? -1.182 6.348 9.875 1 98 97 HIS B CA 1
ATOM 3295 C C . HIS B 1 97 ? 0.141 5.59 9.945 1 98 97 HIS B C 1
ATOM 3297 O O . HIS B 1 97 ? 1.155 6.055 9.414 1 98 97 HIS B O 1
ATOM 3303 N N . ASN B 1 98 ? 0.123 4.488 10.578 1 97.75 98 ASN B N 1
ATOM 3304 C CA . ASN B 1 98 ? 1.354 3.723 10.727 1 97.75 98 ASN B CA 1
ATOM 3305 C C . ASN B 1 98 ? 1.809 3.115 9.406 1 97.75 98 ASN B C 1
ATOM 3307 O O . ASN B 1 98 ? 3.008 3.016 9.141 1 97.75 98 ASN B O 1
ATOM 3311 N N . ALA B 1 99 ? 0.886 2.707 8.562 1 98.69 99 ALA B N 1
ATOM 3312 C CA . ALA B 1 99 ? 1.248 2.293 7.207 1 98.69 99 ALA B CA 1
ATOM 3313 C C . ALA B 1 99 ? 1.973 3.412 6.465 1 98.69 99 ALA B C 1
ATOM 3315 O O . ALA B 1 99 ? 2.99 3.174 5.812 1 98.69 99 ALA B O 1
ATOM 3316 N N . SER B 1 100 ? 1.415 4.602 6.582 1 98.25 100 SER B N 1
ATOM 3317 C CA . SER B 1 100 ? 2.014 5.746 5.906 1 98.25 100 SER B CA 1
ATOM 3318 C C . SER B 1 100 ? 3.412 6.035 6.445 1 98.25 100 SER B C 1
ATOM 3320 O O . SER B 1 100 ? 4.301 6.438 5.691 1 98.25 100 SER B O 1
ATOM 3322 N N . LEU B 1 101 ? 3.67 5.832 7.754 1 96.5 101 LEU B N 1
ATOM 3323 C CA . LEU B 1 101 ? 4.992 6.023 8.336 1 96.5 101 LEU B CA 1
ATOM 3324 C C . LEU B 1 101 ? 5.984 5.008 7.789 1 96.5 101 LEU B C 1
ATOM 3326 O O . LEU B 1 101 ? 7.133 5.352 7.496 1 96.5 101 LEU B O 1
ATOM 3330 N N . LEU B 1 102 ? 5.539 3.805 7.68 1 98.38 102 LEU B N 1
ATOM 3331 C CA . LEU B 1 102 ? 6.395 2.748 7.152 1 98.38 102 LEU B CA 1
ATOM 3332 C C . LEU B 1 102 ? 6.887 3.094 5.75 1 98.38 102 LEU B C 1
ATOM 3334 O O . LEU B 1 102 ? 8.078 2.975 5.461 1 98.38 102 LEU B O 1
ATOM 3338 N N . HIS B 1 103 ? 5.996 3.512 4.914 1 98.75 103 HIS B N 1
ATOM 3339 C CA . HIS B 1 103 ? 6.363 3.861 3.549 1 98.75 103 HIS B CA 1
ATOM 3340 C C . HIS B 1 103 ? 7.137 5.176 3.506 1 98.75 103 HIS B C 1
ATOM 3342 O O . HIS B 1 103 ? 8.117 5.301 2.764 1 98.75 103 HIS B O 1
ATOM 3348 N N . ASP B 1 104 ? 6.742 6.102 4.32 1 96.5 104 ASP B N 1
ATOM 3349 C CA . ASP B 1 104 ? 7.414 7.398 4.391 1 96.5 104 ASP B CA 1
ATOM 3350 C C . ASP B 1 104 ? 8.875 7.234 4.801 1 96.5 104 ASP B C 1
ATOM 3352 O O . ASP B 1 104 ? 9.75 7.938 4.289 1 96.5 104 ASP B O 1
ATOM 3356 N N . ASP B 1 105 ? 9.133 6.387 5.762 1 95.94 105 ASP B N 1
ATOM 3357 C CA . ASP B 1 105 ? 10.508 6.152 6.211 1 95.94 105 ASP B CA 1
ATOM 3358 C C . ASP B 1 105 ? 11.391 5.699 5.051 1 95.94 105 ASP B C 1
ATOM 3360 O O . ASP B 1 105 ? 12.555 6.098 4.957 1 95.94 105 ASP B O 1
ATOM 3364 N N . ILE B 1 106 ? 10.891 4.879 4.18 1 98.19 106 ILE B N 1
ATOM 3365 C CA . ILE B 1 106 ? 11.633 4.43 3.004 1 98.19 106 ILE B CA 1
ATOM 3366 C C . ILE B 1 106 ? 11.805 5.594 2.031 1 98.19 106 ILE B C 1
ATOM 3368 O O . ILE B 1 106 ? 12.906 5.832 1.525 1 98.19 106 ILE B O 1
ATOM 3372 N N . ILE B 1 107 ? 10.75 6.316 1.8 1 97.19 107 ILE B N 1
ATOM 3373 C CA . ILE B 1 107 ? 10.703 7.395 0.82 1 97.19 107 ILE B CA 1
ATOM 3374 C C . ILE B 1 107 ? 11.703 8.484 1.21 1 97.19 107 ILE B C 1
ATOM 3376 O O . ILE B 1 107 ? 12.43 9 0.361 1 97.19 107 ILE B O 1
ATOM 3380 N N . ASP B 1 108 ? 11.805 8.727 2.508 1 92.25 108 ASP B N 1
ATOM 3381 C CA . ASP B 1 108 ? 12.656 9.805 2.996 1 92.25 108 ASP B CA 1
ATOM 3382 C C . ASP B 1 108 ? 14.055 9.281 3.346 1 92.25 108 ASP B C 1
ATOM 3384 O O . ASP B 1 108 ? 14.969 10.062 3.598 1 92.25 108 ASP B O 1
ATOM 3388 N N . GLY B 1 109 ? 14.148 8.016 3.383 1 93.38 109 GLY B N 1
ATOM 3389 C CA . GLY B 1 109 ? 15.414 7.426 3.793 1 93.38 109 GLY B CA 1
ATOM 3390 C C . GLY B 1 109 ? 15.672 7.547 5.285 1 93.38 109 GLY B C 1
ATOM 3391 O O . GLY B 1 109 ? 16.828 7.586 5.719 1 93.38 109 GLY B O 1
ATOM 3392 N N . ASP B 1 110 ? 14.625 7.695 6.039 1 90.38 110 ASP B N 1
ATOM 3393 C CA . ASP B 1 110 ? 14.766 7.805 7.488 1 90.38 110 ASP B CA 1
ATOM 3394 C C . ASP B 1 110 ? 15.086 6.445 8.109 1 90.38 110 ASP B C 1
ATOM 3396 O O . ASP B 1 110 ? 14.258 5.531 8.078 1 90.38 110 ASP B O 1
ATOM 3400 N N . ARG B 1 111 ? 16.156 6.348 8.836 1 93.31 111 ARG B N 1
ATOM 3401 C CA . ARG B 1 111 ? 16.594 5.059 9.352 1 93.31 111 ARG B CA 1
ATOM 3402 C C . ARG B 1 111 ? 16.172 4.875 10.805 1 93.31 111 ARG B C 1
ATOM 3404 O O . ARG B 1 111 ? 16.312 3.783 11.367 1 93.31 111 ARG B O 1
ATOM 3411 N N . ILE B 1 112 ? 15.602 5.977 11.461 1 88.06 112 ILE B N 1
ATOM 3412 C CA . ILE B 1 112 ? 15.188 5.93 12.859 1 88.06 112 ILE B CA 1
ATOM 3413 C C . ILE B 1 112 ? 13.734 6.371 12.977 1 88.06 112 ILE B C 1
ATOM 3415 O O . ILE B 1 112 ? 13.32 7.348 12.352 1 88.06 112 ILE B O 1
ATOM 3419 N N . ARG B 1 113 ? 12.953 5.629 13.742 1 85.06 113 ARG B N 1
ATOM 3420 C CA . ARG B 1 113 ? 11.562 5.93 14.078 1 85.06 113 ARG B CA 1
ATOM 3421 C C . ARG B 1 113 ? 11.289 5.688 15.562 1 85.06 113 ARG B C 1
ATOM 3423 O O . ARG B 1 113 ? 11.461 4.57 16.047 1 85.06 113 ARG B O 1
ATOM 3430 N N . ARG B 1 114 ? 10.914 6.773 16.188 1 83.25 114 ARG B N 1
ATOM 3431 C CA . ARG B 1 114 ? 10.57 6.711 17.594 1 83.25 114 ARG B CA 1
ATOM 3432 C C . ARG B 1 114 ? 11.727 6.148 18.422 1 83.25 114 ARG B C 1
ATOM 3434 O O . ARG B 1 114 ? 11.531 5.289 19.281 1 83.25 114 ARG B O 1
ATOM 3441 N N . GLY B 1 115 ? 12.898 6.566 18.016 1 79.62 115 GLY B N 1
ATOM 3442 C CA . GLY B 1 115 ? 14.094 6.246 18.766 1 79.62 115 GLY B CA 1
ATOM 3443 C C . GLY B 1 115 ? 14.633 4.859 18.484 1 79.62 115 GLY B C 1
ATOM 3444 O O . GLY B 1 115 ? 15.609 4.426 19.094 1 79.62 115 GLY B O 1
ATOM 3445 N N . ARG B 1 116 ? 14.055 4.168 17.578 1 84.62 116 ARG B N 1
ATOM 3446 C CA . ARG B 1 116 ? 14.5 2.834 17.172 1 84.62 116 ARG B CA 1
ATOM 3447 C C . ARG B 1 116 ? 14.695 2.756 15.664 1 84.62 116 ARG B C 1
ATOM 3449 O O . ARG B 1 116 ? 14.227 3.619 14.922 1 84.62 116 ARG B O 1
ATOM 3456 N N . PRO B 1 117 ? 15.438 1.748 15.242 1 90.94 117 PRO B N 1
ATOM 3457 C CA . PRO B 1 117 ? 15.547 1.602 13.789 1 90.94 117 PRO B CA 1
ATOM 3458 C C . PRO B 1 117 ? 14.188 1.48 13.109 1 90.94 117 PRO B C 1
ATOM 3460 O O . PRO B 1 117 ? 13.312 0.758 13.586 1 90.94 117 PRO B O 1
ATOM 3463 N N . ALA B 1 118 ? 14.039 2.303 12.086 1 94 118 ALA B N 1
ATOM 3464 C CA . ALA B 1 118 ? 12.836 2.115 11.273 1 94 118 ALA B CA 1
ATOM 3465 C C . ALA B 1 118 ? 12.742 0.682 10.758 1 94 118 ALA B C 1
ATOM 3467 O O . ALA B 1 118 ? 13.766 -0.002 10.617 1 94 118 ALA B O 1
ATOM 3468 N N . LEU B 1 119 ? 11.602 0.233 10.461 1 96.56 119 LEU B N 1
ATOM 3469 C CA . LEU B 1 119 ? 11.406 -1.169 10.109 1 96.56 119 LEU B CA 1
ATOM 3470 C C . LEU B 1 119 ? 12.258 -1.553 8.906 1 96.56 119 LEU B C 1
ATOM 3472 O O . LEU B 1 119 ? 12.898 -2.609 8.898 1 96.56 119 LEU B O 1
ATOM 3476 N N . TRP B 1 120 ? 12.305 -0.696 7.871 1 97.5 120 TRP B N 1
ATOM 3477 C CA . TRP B 1 120 ? 13.062 -1.023 6.672 1 97.5 120 TRP B CA 1
ATOM 3478 C C . TRP B 1 120 ? 14.562 -1.073 6.969 1 97.5 120 TRP B C 1
ATOM 3480 O O . TRP B 1 120 ? 15.312 -1.788 6.301 1 97.5 120 TRP B O 1
ATOM 3490 N N . ALA B 1 121 ? 15.016 -0.254 7.891 1 96.19 121 ALA B N 1
ATOM 3491 C CA . ALA B 1 121 ? 16.422 -0.263 8.281 1 96.19 121 ALA B CA 1
ATOM 3492 C C . ALA B 1 121 ? 16.781 -1.565 8.992 1 96.19 121 ALA B C 1
ATOM 3494 O O . ALA B 1 121 ? 17.906 -2.064 8.852 1 96.19 121 ALA B O 1
ATOM 3495 N N . ALA B 1 122 ? 15.875 -2.061 9.711 1 94.62 122 ALA B N 1
ATOM 3496 C CA . ALA B 1 122 ? 16.125 -3.271 10.492 1 94.62 122 ALA B CA 1
ATOM 3497 C C . ALA B 1 122 ? 15.914 -4.52 9.641 1 94.62 122 ALA B C 1
ATOM 3499 O O . ALA B 1 122 ? 16.625 -5.516 9.805 1 94.62 122 ALA B O 1
ATOM 3500 N N . PHE B 1 123 ? 14.906 -4.488 8.727 1 96.06 123 PHE B N 1
ATOM 3501 C CA . PHE B 1 123 ? 14.484 -5.727 8.078 1 96.06 123 PHE B CA 1
ATOM 3502 C C . PHE B 1 123 ? 14.578 -5.609 6.566 1 96.06 123 PHE B C 1
ATOM 3504 O O . PHE B 1 123 ? 14.352 -6.586 5.844 1 96.06 123 PHE B O 1
ATOM 3511 N N . GLY B 1 124 ? 14.891 -4.441 6.059 1 97.31 124 GLY B N 1
ATOM 3512 C CA . GLY B 1 124 ? 15.023 -4.23 4.625 1 97.31 124 GLY B CA 1
ATOM 3513 C C . GLY B 1 124 ? 13.828 -3.52 4.02 1 97.31 124 GLY B C 1
ATOM 3514 O O . GLY B 1 124 ? 12.75 -3.477 4.617 1 97.31 124 GLY B O 1
ATOM 3515 N N . ILE B 1 125 ? 14.016 -2.98 2.801 1 98.31 125 ILE B N 1
ATOM 3516 C CA . ILE B 1 125 ? 13.008 -2.219 2.072 1 98.31 125 ILE B CA 1
ATOM 3517 C C . ILE B 1 125 ? 11.781 -3.098 1.81 1 98.31 125 ILE B C 1
ATOM 3519 O O . ILE B 1 125 ? 10.648 -2.674 2.031 1 98.31 125 ILE B O 1
ATOM 3523 N N . PRO B 1 126 ? 11.961 -4.398 1.421 1 98.5 126 PRO B N 1
ATOM 3524 C CA . PRO B 1 126 ? 10.789 -5.238 1.175 1 98.5 126 PRO B CA 1
ATOM 3525 C C . PRO B 1 126 ? 9.883 -5.352 2.396 1 98.5 126 PRO B C 1
ATOM 3527 O O . PRO B 1 126 ? 8.656 -5.254 2.271 1 98.5 126 PRO B O 1
ATOM 3530 N N . ALA B 1 127 ? 10.492 -5.508 3.537 1 98.25 127 ALA B N 1
ATOM 3531 C CA . ALA B 1 127 ? 9.719 -5.613 4.77 1 98.25 127 ALA B CA 1
ATOM 3532 C C . ALA B 1 127 ? 8.898 -4.348 5.012 1 98.25 127 ALA B C 1
ATOM 3534 O O . ALA B 1 127 ? 7.727 -4.422 5.387 1 98.25 127 ALA B O 1
ATOM 3535 N N . GLY B 1 128 ? 9.539 -3.229 4.828 1 98.69 128 GLY B N 1
ATOM 3536 C CA . GLY B 1 128 ? 8.844 -1.965 5.012 1 98.69 128 GLY B CA 1
ATOM 3537 C C . GLY B 1 128 ? 7.664 -1.789 4.066 1 98.69 128 GLY B C 1
ATOM 3538 O O . GLY B 1 128 ? 6.582 -1.369 4.488 1 98.69 128 GLY B O 1
ATOM 3539 N N . ILE B 1 129 ? 7.84 -2.096 2.787 1 98.88 129 ILE B N 1
ATOM 3540 C CA . ILE B 1 129 ? 6.797 -1.944 1.779 1 98.88 129 ILE B CA 1
ATOM 3541 C C . ILE B 1 129 ? 5.617 -2.852 2.119 1 98.88 129 ILE B C 1
ATOM 3543 O O . ILE B 1 129 ? 4.473 -2.393 2.186 1 98.88 129 ILE B O 1
ATOM 3547 N N . LEU B 1 130 ? 5.898 -4.074 2.383 1 98.88 130 LEU B N 1
ATOM 3548 C CA . LEU B 1 130 ? 4.855 -5.078 2.539 1 98.88 130 LEU B CA 1
ATOM 3549 C C . LEU B 1 130 ? 4.113 -4.895 3.859 1 98.88 130 LEU B C 1
ATOM 3551 O O . LEU B 1 130 ? 2.902 -5.117 3.936 1 98.88 130 LEU B O 1
ATOM 3555 N N . ALA B 1 131 ? 4.848 -4.535 4.898 1 98.75 131 ALA B N 1
ATOM 3556 C CA . ALA B 1 131 ? 4.176 -4.234 6.156 1 98.75 131 ALA B CA 1
ATOM 3557 C C . ALA B 1 131 ? 3.217 -3.057 6 1 98.75 131 ALA B C 1
ATOM 3559 O O . ALA B 1 131 ? 2.1 -3.082 6.523 1 98.75 131 ALA B O 1
ATOM 3560 N N . GLY B 1 132 ? 3.678 -2.01 5.332 1 98.81 132 GLY B N 1
ATOM 3561 C CA . GLY B 1 132 ? 2.797 -0.887 5.055 1 98.81 132 GLY B CA 1
ATOM 3562 C C . GLY B 1 132 ? 1.556 -1.279 4.277 1 98.81 132 GLY B C 1
ATOM 3563 O O . GLY B 1 132 ? 0.442 -0.891 4.637 1 98.81 132 GLY B O 1
ATOM 3564 N N . ASP B 1 133 ? 1.734 -2.068 3.232 1 98.88 133 ASP B N 1
ATOM 3565 C CA . ASP B 1 133 ? 0.606 -2.559 2.447 1 98.88 133 ASP B CA 1
ATOM 3566 C C . ASP B 1 133 ? -0.38 -3.33 3.322 1 98.88 133 ASP B C 1
ATOM 3568 O O . ASP B 1 133 ? -1.592 -3.129 3.225 1 98.88 133 ASP B O 1
ATOM 3572 N N . ALA B 1 134 ? 0.141 -4.203 4.121 1 98.88 134 ALA B N 1
ATOM 3573 C CA . ALA B 1 134 ? -0.704 -5.043 4.965 1 98.88 134 ALA B CA 1
ATOM 3574 C C . ALA B 1 134 ? -1.532 -4.191 5.926 1 98.88 134 ALA B C 1
ATOM 3576 O O . ALA B 1 134 ? -2.721 -4.453 6.125 1 98.88 134 ALA B O 1
ATOM 3577 N N . LEU B 1 135 ? -0.888 -3.227 6.516 1 98.88 135 LEU B N 1
ATOM 3578 C CA . LEU B 1 135 ? -1.603 -2.369 7.453 1 98.88 135 LEU B CA 1
ATOM 3579 C C . LEU B 1 135 ? -2.686 -1.566 6.742 1 98.88 135 LEU B C 1
ATOM 3581 O O . LEU B 1 135 ? -3.768 -1.351 7.293 1 98.88 135 LEU B O 1
ATOM 3585 N N . PHE B 1 136 ? -2.447 -1.078 5.535 1 98.75 136 PHE B N 1
ATOM 3586 C CA . PHE B 1 136 ? -3.457 -0.387 4.742 1 98.75 136 PHE B CA 1
ATOM 3587 C C . PHE B 1 136 ? -4.684 -1.269 4.539 1 98.75 136 PHE B C 1
ATOM 3589 O O . PHE B 1 136 ? -5.812 -0.841 4.797 1 98.75 136 PHE B O 1
ATOM 3596 N N . PHE B 1 137 ? -4.477 -2.479 4.137 1 98.44 137 PHE B N 1
ATOM 3597 C CA . PHE B 1 137 ? -5.598 -3.363 3.846 1 98.44 137 PHE B CA 1
ATOM 3598 C C . PHE B 1 137 ? -6.281 -3.809 5.133 1 98.44 137 PHE B C 1
ATOM 3600 O O . PHE B 1 137 ? -7.496 -4.012 5.156 1 98.44 137 PHE B O 1
ATOM 3607 N N . LEU B 1 138 ? -5.488 -3.932 6.199 1 98.69 138 LEU B N 1
ATOM 3608 C CA . LEU B 1 138 ? -6.09 -4.254 7.488 1 98.69 138 LEU B CA 1
ATOM 3609 C C . LEU B 1 138 ? -7.039 -3.15 7.938 1 98.69 138 LEU B C 1
ATOM 3611 O O . LEU B 1 138 ? -8.102 -3.43 8.5 1 98.69 138 LEU B O 1
ATOM 3615 N N . ALA B 1 139 ? -6.641 -1.933 7.723 1 98.62 139 ALA B N 1
ATOM 3616 C CA . ALA B 1 139 ? -7.504 -0.804 8.055 1 98.62 139 ALA B CA 1
ATOM 3617 C C . ALA B 1 139 ? -8.836 -0.897 7.312 1 98.62 139 ALA B C 1
ATOM 3619 O O . ALA B 1 139 ? -9.898 -0.701 7.906 1 98.62 139 ALA B O 1
ATOM 3620 N N . ALA B 1 140 ? -8.797 -1.181 6.047 1 96.81 140 ALA B N 1
ATOM 3621 C CA . ALA B 1 140 ? -10.008 -1.349 5.254 1 96.81 140 ALA B CA 1
ATOM 3622 C C . ALA B 1 140 ? -10.867 -2.486 5.801 1 96.81 140 ALA B C 1
ATOM 3624 O O . ALA B 1 140 ? -12.086 -2.354 5.906 1 96.81 140 ALA B O 1
ATOM 3625 N N . GLU B 1 141 ? -10.227 -3.549 6.164 1 96.88 141 GLU B N 1
ATOM 3626 C CA . GLU B 1 141 ? -10.93 -4.715 6.695 1 96.88 141 GLU B CA 1
ATOM 3627 C C . GLU B 1 141 ? -11.664 -4.375 7.988 1 96.88 141 GLU B C 1
ATOM 3629 O O . GLU B 1 141 ? -12.812 -4.789 8.18 1 96.88 141 GLU B O 1
ATOM 3634 N N . VAL B 1 142 ? -11.023 -3.666 8.844 1 98 142 VAL B N 1
ATOM 3635 C CA . VAL B 1 142 ? -11.594 -3.299 10.133 1 98 142 VAL B CA 1
ATOM 3636 C C . VAL B 1 142 ? -12.883 -2.5 9.922 1 98 142 VAL B C 1
ATOM 3638 O O . VAL B 1 142 ? -13.875 -2.721 10.617 1 98 142 VAL B O 1
ATOM 3641 N N . LEU B 1 143 ? -12.906 -1.604 8.969 1 97.12 143 LEU B N 1
ATOM 3642 C CA . LEU B 1 143 ? -14.086 -0.784 8.719 1 97.12 143 LEU B CA 1
ATOM 3643 C C . LEU B 1 143 ? -15.18 -1.599 8.039 1 97.12 143 LEU B C 1
ATOM 3645 O O . LEU B 1 143 ? -16.359 -1.412 8.32 1 97.12 143 LEU B O 1
ATOM 3649 N N . LEU B 1 144 ? -14.773 -2.473 7.148 1 94.19 144 LEU B N 1
ATOM 3650 C CA . LEU B 1 144 ? -15.742 -3.332 6.484 1 94.19 144 LEU B CA 1
ATOM 3651 C C . LEU B 1 144 ? -16.469 -4.211 7.496 1 94.19 144 LEU B C 1
ATOM 3653 O O . LEU B 1 144 ? -17.656 -4.512 7.328 1 94.19 144 LEU B O 1
ATOM 3657 N N . ASP B 1 145 ? -15.805 -4.523 8.602 1 94.5 145 ASP B N 1
ATOM 3658 C CA . ASP B 1 145 ? -16.344 -5.434 9.609 1 94.5 145 ASP B CA 1
ATOM 3659 C C . ASP B 1 145 ? -17.094 -4.672 10.695 1 94.5 145 ASP B C 1
ATOM 3661 O O . ASP B 1 145 ? -17.703 -5.281 11.57 1 94.5 145 ASP B O 1
ATOM 3665 N N . ALA B 1 146 ? -16.969 -3.312 10.906 1 92.56 146 ALA B N 1
ATOM 3666 C CA . ALA B 1 146 ? -17.453 -2.49 12.016 1 92.56 146 ALA B CA 1
ATOM 3667 C C . ALA B 1 146 ? -18.984 -2.533 12.102 1 92.56 146 ALA B C 1
ATOM 3669 O O . ALA B 1 146 ? -19.547 -2.369 13.188 1 92.56 146 ALA B O 1
ATOM 3670 N N . GLY B 1 147 ? -19.797 -2.896 11.164 1 85.62 147 GLY B N 1
ATOM 3671 C CA . GLY B 1 147 ? -21.234 -2.818 11.164 1 85.62 147 GLY B CA 1
ATOM 3672 C C . GLY B 1 147 ? -21.766 -1.396 11.258 1 85.62 147 GLY B C 1
ATOM 3673 O O . GLY B 1 147 ? -20.984 -0.45 11.375 1 85.62 147 GLY B O 1
ATOM 3674 N N . GLY B 1 148 ? -23.047 -1.19 11.156 1 86.81 148 GLY B N 1
ATOM 3675 C CA . GLY B 1 148 ? -23.703 0.099 11.312 1 86.81 148 GLY B CA 1
ATOM 3676 C C . GLY B 1 148 ? -23.281 1.112 10.266 1 86.81 148 GLY B C 1
ATOM 3677 O O . GLY B 1 148 ? -22.969 0.746 9.133 1 86.81 148 GLY B O 1
ATOM 3678 N N . PRO B 1 149 ? -23.359 2.412 10.734 1 88.88 149 PRO B N 1
ATOM 3679 C CA . PRO B 1 149 ? -23.094 3.494 9.789 1 88.88 149 PRO B CA 1
ATOM 3680 C C . PRO B 1 149 ? -21.641 3.502 9.289 1 88.88 149 PRO B C 1
ATOM 3682 O O . PRO B 1 149 ? -21.375 3.943 8.172 1 88.88 149 PRO B O 1
ATOM 3685 N N . LEU B 1 150 ? -20.781 3.02 10.086 1 91.31 150 LEU B N 1
ATOM 3686 C CA . LEU B 1 150 ? -19.375 3.006 9.68 1 91.31 150 LEU B CA 1
ATOM 3687 C C . LEU B 1 150 ? -19.156 2.049 8.516 1 91.31 150 LEU B C 1
ATOM 3689 O O . LEU B 1 150 ? -18.375 2.334 7.609 1 91.31 150 LEU B O 1
ATOM 3693 N N . ALA B 1 151 ? -19.844 0.936 8.516 1 87.19 151 ALA B N 1
ATOM 3694 C CA . ALA B 1 151 ? -19.641 -0.056 7.457 1 87.19 151 ALA B CA 1
ATOM 3695 C C . ALA B 1 151 ? -20.125 0.472 6.113 1 87.19 151 ALA B C 1
ATOM 3697 O O . ALA B 1 151 ? -19.562 0.145 5.066 1 87.19 151 ALA B O 1
ATOM 3698 N N . ASP B 1 152 ? -21.078 1.354 6.176 1 87.5 152 ASP B N 1
ATOM 3699 C CA . ASP B 1 152 ? -21.719 1.829 4.953 1 87.5 152 ASP B CA 1
ATOM 3700 C C . ASP B 1 152 ? -20.875 2.896 4.27 1 87.5 152 ASP B C 1
ATOM 3702 O O . ASP B 1 152 ? -20.719 2.881 3.047 1 87.5 152 ASP B O 1
ATOM 3706 N N . THR B 1 153 ? -20.297 3.754 5.082 1 92.06 153 THR B N 1
ATOM 3707 C CA . THR B 1 153 ? -19.656 4.91 4.461 1 92.06 153 THR B CA 1
ATOM 3708 C C . THR B 1 153 ? -18.188 4.988 4.848 1 92.06 153 THR B C 1
ATOM 3710 O O . THR B 1 153 ? -17.406 5.688 4.203 1 92.06 153 THR B O 1
ATOM 3713 N N . GLY B 1 154 ? -17.797 4.285 5.859 1 95.12 154 GLY B N 1
ATOM 3714 C CA . GLY B 1 154 ? -16.469 4.383 6.434 1 95.12 154 GLY B CA 1
ATOM 3715 C C . GLY B 1 154 ? -15.367 3.992 5.461 1 95.12 154 GLY B C 1
ATOM 3716 O O . GLY B 1 154 ? -14.406 4.746 5.266 1 95.12 154 GLY B O 1
ATOM 3717 N N . PRO B 1 155 ? -15.547 2.867 4.805 1 95.19 155 PRO B N 1
ATOM 3718 C CA . PRO B 1 155 ? -14.5 2.432 3.875 1 95.19 155 PRO B CA 1
ATOM 3719 C C . PRO B 1 155 ? -14.266 3.426 2.738 1 95.19 155 PRO B C 1
ATOM 3721 O O . PRO B 1 155 ? -13.117 3.711 2.389 1 95.19 155 PRO B O 1
ATOM 3724 N N . ALA B 1 156 ? -15.297 3.973 2.199 1 94.88 156 ALA B N 1
ATOM 3725 C CA . ALA B 1 156 ? -15.164 4.957 1.128 1 94.88 156 ALA B CA 1
ATOM 3726 C C . ALA B 1 156 ? -14.484 6.223 1.632 1 94.88 156 ALA B C 1
ATOM 3728 O O . ALA B 1 156 ? -13.641 6.801 0.937 1 94.88 156 ALA B O 1
ATOM 3729 N N . GLU B 1 157 ? -14.844 6.648 2.816 1 96.69 157 GLU B N 1
ATOM 3730 C CA . GLU B 1 157 ? -14.242 7.824 3.445 1 96.69 157 GLU B CA 1
ATOM 3731 C C . GLU B 1 157 ? -12.742 7.625 3.662 1 96.69 157 GLU B C 1
ATOM 3733 O O . GLU B 1 157 ? -11.945 8.516 3.369 1 96.69 157 GLU B O 1
ATOM 3738 N N . LEU B 1 158 ? -12.414 6.492 4.141 1 97.75 158 LEU B N 1
ATOM 3739 C CA . LEU B 1 158 ? -11.008 6.191 4.395 1 97.75 158 LEU B CA 1
ATOM 3740 C C . LEU B 1 158 ? -10.219 6.117 3.092 1 97.75 158 LEU B C 1
ATOM 3742 O O . LEU B 1 158 ? -9.094 6.605 3.014 1 97.75 158 LEU B O 1
ATOM 3746 N N . ASN B 1 159 ? -10.773 5.492 2.125 1 97.5 159 ASN B N 1
ATOM 3747 C CA . ASN B 1 159 ? -10.125 5.363 0.825 1 97.5 159 ASN B CA 1
ATOM 3748 C C . ASN B 1 159 ? -9.805 6.727 0.222 1 97.5 159 ASN B C 1
ATOM 3750 O O . ASN B 1 159 ? -8.703 6.938 -0.301 1 97.5 159 ASN B O 1
ATOM 3754 N N . LYS B 1 160 ? -10.727 7.602 0.292 1 96.94 160 LYS B N 1
ATOM 3755 C CA . LYS B 1 160 ? -10.516 8.953 -0.222 1 96.94 160 LYS B CA 1
ATOM 3756 C C . LYS B 1 160 ? -9.375 9.648 0.51 1 96.94 160 LYS B C 1
ATOM 3758 O O . LYS B 1 160 ? -8.531 10.297 -0.114 1 96.94 160 LYS B O 1
ATOM 3763 N N . ALA B 1 161 ? -9.383 9.516 1.754 1 97.94 161 ALA B N 1
ATOM 3764 C CA . ALA B 1 161 ? -8.32 10.117 2.559 1 97.94 161 ALA B CA 1
ATOM 3765 C C . ALA B 1 161 ? -6.953 9.57 2.162 1 97.94 161 ALA B C 1
ATOM 3767 O O . ALA B 1 161 ? -5.98 10.32 2.057 1 97.94 161 ALA B O 1
ATOM 3768 N N . VAL B 1 162 ? -6.855 8.273 1.946 1 98.44 162 VAL B N 1
ATOM 3769 C CA . VAL B 1 162 ? -5.578 7.641 1.627 1 98.44 162 VAL B CA 1
ATOM 3770 C C . VAL B 1 162 ? -5.113 8.086 0.242 1 98.44 162 VAL B C 1
ATOM 3772 O O . VAL B 1 162 ? -3.924 8.336 0.03 1 98.44 162 VAL B O 1
ATOM 3775 N N . GLN B 1 163 ? -6.027 8.18 -0.706 1 98.5 163 GLN B N 1
ATOM 3776 C CA . GLN B 1 163 ? -5.66 8.68 -2.027 1 98.5 163 GLN B CA 1
ATOM 3777 C C . GLN B 1 163 ? -5.086 10.094 -1.948 1 98.5 163 GLN B C 1
ATOM 3779 O O . GLN B 1 163 ? -4.098 10.406 -2.615 1 98.5 163 GLN B O 1
ATOM 3784 N N . ASN B 1 164 ? -5.711 10.922 -1.125 1 97.69 164 ASN B N 1
ATOM 3785 C CA . ASN B 1 164 ? -5.195 12.273 -0.919 1 97.69 164 ASN B CA 1
ATOM 3786 C C . ASN B 1 164 ? -3.82 12.25 -0.262 1 97.69 164 ASN B C 1
ATOM 3788 O O . ASN B 1 164 ? -2.93 13.008 -0.653 1 97.69 164 ASN B O 1
ATOM 3792 N N . LEU B 1 165 ? -3.746 11.414 0.721 1 98.12 165 LEU B N 1
ATOM 3793 C CA . LEU B 1 165 ? -2.475 11.25 1.419 1 98.12 165 LEU B CA 1
ATOM 3794 C C . LEU B 1 165 ? -1.37 10.844 0.449 1 98.12 165 LEU B C 1
ATOM 3796 O O . LEU B 1 165 ? -0.268 11.398 0.493 1 98.12 165 LEU B O 1
ATOM 3800 N N . ILE B 1 166 ? -1.654 9.945 -0.443 1 98.5 166 ILE B N 1
ATOM 3801 C CA . ILE B 1 166 ? -0.707 9.461 -1.44 1 98.5 166 ILE B CA 1
ATOM 3802 C C . ILE B 1 166 ? -0.312 10.602 -2.375 1 98.5 166 ILE B C 1
ATOM 3804 O O . ILE B 1 166 ? 0.871 10.789 -2.664 1 98.5 166 ILE B O 1
ATOM 3808 N N . GLU B 1 167 ? -1.262 11.336 -2.781 1 97.69 167 GLU B N 1
ATOM 3809 C CA . GLU B 1 167 ? -1.005 12.484 -3.646 1 97.69 167 GLU B CA 1
ATOM 3810 C C . GLU B 1 167 ? -0.117 13.508 -2.951 1 97.69 167 GLU B C 1
ATOM 3812 O O . GLU B 1 167 ? 0.809 14.055 -3.561 1 97.69 167 GLU B O 1
ATOM 3817 N N . GLY B 1 168 ? -0.456 13.82 -1.739 1 97.69 168 GLY B N 1
ATOM 3818 C CA . GLY B 1 168 ? 0.349 14.758 -0.968 1 97.69 168 GLY B CA 1
ATOM 3819 C C . GLY B 1 168 ? 1.782 14.297 -0.782 1 97.69 168 GLY B C 1
ATOM 3820 O O . GLY B 1 168 ? 2.717 15.094 -0.904 1 97.69 168 GLY B O 1
ATOM 3821 N N . GLU B 1 169 ? 1.972 13.031 -0.492 1 97.62 169 GLU B N 1
ATOM 3822 C CA . GLU B 1 169 ? 3.311 12.477 -0.324 1 97.62 169 GLU B CA 1
ATOM 3823 C C . GLU B 1 169 ? 4.117 12.57 -1.615 1 97.62 169 GLU B C 1
ATOM 3825 O O . GLU B 1 169 ? 5.297 12.93 -1.591 1 97.62 169 GLU B O 1
ATOM 3830 N N . TYR B 1 170 ? 3.48 12.25 -2.713 1 98.19 170 TYR B N 1
ATOM 3831 C CA . TYR B 1 170 ? 4.207 12.305 -3.975 1 98.19 170 TYR B CA 1
ATOM 3832 C C . TYR B 1 170 ? 4.535 13.742 -4.355 1 98.19 170 TYR B C 1
ATOM 3834 O O . TYR B 1 170 ? 5.598 14.016 -4.918 1 98.19 170 TYR B O 1
ATOM 3842 N N . ALA B 1 171 ? 3.607 14.648 -4.113 1 97.44 171 ALA B N 1
ATOM 3843 C CA . ALA B 1 171 ? 3.912 16.062 -4.32 1 97.44 171 ALA B CA 1
ATOM 3844 C C . ALA B 1 171 ? 5.145 16.484 -3.523 1 97.44 171 ALA B C 1
ATOM 3846 O O . ALA B 1 171 ? 6.008 17.203 -4.035 1 97.44 171 ALA B O 1
ATOM 3847 N N . ASP B 1 172 ? 5.16 16.047 -2.291 1 96.38 172 ASP B N 1
ATOM 3848 C CA . ASP B 1 172 ? 6.312 16.328 -1.441 1 96.38 172 ASP B CA 1
ATOM 3849 C C . ASP B 1 172 ? 7.605 15.828 -2.08 1 96.38 172 ASP B C 1
ATOM 3851 O O . ASP B 1 172 ? 8.625 16.531 -2.066 1 96.38 172 ASP B O 1
ATOM 3855 N N . VAL B 1 173 ? 7.59 14.68 -2.652 1 96.12 173 VAL B N 1
ATOM 3856 C CA . VAL B 1 173 ? 8.742 14.07 -3.316 1 96.12 173 VAL B CA 1
ATOM 3857 C C . VAL B 1 173 ? 9.125 14.898 -4.543 1 96.12 173 VAL B C 1
ATOM 3859 O O . VAL B 1 173 ? 10.289 15.266 -4.707 1 96.12 173 VAL B O 1
ATOM 3862 N N . VAL B 1 174 ? 8.156 15.281 -5.371 1 96.19 174 VAL B N 1
ATOM 3863 C CA . VAL B 1 174 ? 8.391 15.961 -6.641 1 96.19 174 VAL B CA 1
ATOM 3864 C C . VAL B 1 174 ? 8.883 17.375 -6.379 1 96.19 174 VAL B C 1
ATOM 3866 O O . VAL B 1 174 ? 9.727 17.906 -7.113 1 96.19 174 VAL B O 1
ATOM 3869 N N . PHE B 1 175 ? 8.398 18 -5.383 1 95.94 175 PHE B N 1
ATOM 3870 C CA . PHE B 1 175 ? 8.727 19.391 -5.074 1 95.94 175 PHE B CA 1
ATOM 3871 C C . PHE B 1 175 ? 10.195 19.531 -4.691 1 95.94 175 PHE B C 1
ATOM 3873 O O . PHE B 1 175 ? 10.781 20.594 -4.848 1 95.94 175 PHE B O 1
ATOM 3880 N N . GLN B 1 176 ? 10.766 18.484 -4.18 1 91.81 176 GLN B N 1
ATOM 3881 C CA . GLN B 1 176 ? 12.172 18.531 -3.793 1 91.81 176 GLN B CA 1
ATOM 3882 C C . GLN B 1 176 ? 13.055 18.891 -4.984 1 91.81 176 GLN B C 1
ATOM 3884 O O . GLN B 1 176 ? 14.102 19.516 -4.82 1 91.81 176 GLN B O 1
ATOM 3889 N N . ASP B 1 177 ? 12.594 18.562 -6.129 1 91.12 177 ASP B N 1
ATOM 3890 C CA . ASP B 1 177 ? 13.414 18.766 -7.324 1 91.12 177 ASP B CA 1
ATOM 3891 C C . ASP B 1 177 ? 13.078 20.094 -7.996 1 91.12 177 ASP B C 1
ATOM 3893 O O . ASP B 1 177 ? 13.711 20.469 -8.984 1 91.12 177 ASP B O 1
ATOM 3897 N N . HIS B 1 178 ? 12.148 20.812 -7.48 1 93 178 HIS B N 1
ATOM 3898 C CA . HIS B 1 178 ? 11.812 22.125 -8 1 93 178 HIS B CA 1
ATOM 3899 C C . HIS B 1 178 ? 12.586 23.219 -7.273 1 93 178 HIS B C 1
ATOM 3901 O O . HIS B 1 178 ? 12.648 23.234 -6.039 1 93 178 HIS B O 1
ATOM 3907 N N . PRO B 1 179 ? 13.102 24.094 -8.07 1 91.94 179 PRO B N 1
ATOM 3908 C CA . PRO B 1 179 ? 13.836 25.172 -7.398 1 91.94 179 PRO B CA 1
ATOM 3909 C C . PRO B 1 179 ? 12.93 26.031 -6.508 1 91.94 179 PRO B C 1
ATOM 3911 O O . PRO B 1 179 ? 13.352 26.438 -5.422 1 91.94 179 PRO B O 1
ATOM 3914 N N . VAL B 1 180 ? 11.766 26.281 -7.043 1 92.75 180 VAL B N 1
ATOM 3915 C CA . VAL B 1 180 ? 10.805 27.062 -6.27 1 92.75 180 VAL B CA 1
ATOM 3916 C C . VAL B 1 180 ? 9.422 26.438 -6.375 1 92.75 180 VAL B C 1
ATOM 3918 O O . VAL B 1 180 ? 9.031 25.953 -7.441 1 92.75 180 VAL B O 1
ATOM 3921 N N . VAL B 1 181 ? 8.805 26.359 -5.199 1 96.44 181 VAL B N 1
ATOM 3922 C CA . VAL B 1 181 ? 7.41 25.938 -5.098 1 96.44 181 VAL B CA 1
ATOM 3923 C C . VAL B 1 181 ? 6.586 27.016 -4.414 1 96.44 181 VAL B C 1
ATOM 3925 O O . VAL B 1 181 ? 7.023 27.609 -3.424 1 96.44 181 VAL B O 1
ATOM 3928 N N . SER B 1 182 ? 5.441 27.281 -4.961 1 97.44 182 SER B N 1
ATOM 3929 C CA . SER B 1 182 ? 4.621 28.344 -4.387 1 97.44 182 SER B CA 1
ATOM 3930 C C . SER B 1 182 ? 4.09 27.953 -3.014 1 97.44 182 SER B C 1
ATOM 3932 O O . SER B 1 182 ? 3.922 26.766 -2.723 1 97.44 182 SER B O 1
ATOM 3934 N N . VAL B 1 183 ? 3.795 28.922 -2.166 1 97.31 183 VAL B N 1
ATOM 3935 C CA . VAL B 1 183 ? 3.256 28.688 -0.831 1 97.31 183 VAL B CA 1
ATOM 3936 C C . VAL B 1 183 ? 1.901 27.984 -0.938 1 97.31 183 VAL B C 1
ATOM 3938 O O . VAL B 1 183 ? 1.645 27.016 -0.234 1 97.31 183 VAL B O 1
ATOM 3941 N N . PRO B 1 184 ? 1.037 28.406 -1.854 1 97.31 184 PRO B N 1
ATOM 3942 C CA . PRO B 1 184 ? -0.229 27.672 -1.995 1 97.31 184 PRO B CA 1
ATOM 3943 C C . PRO B 1 184 ? -0.032 26.203 -2.371 1 97.31 184 PRO B C 1
ATOM 3945 O O . PRO B 1 184 ? -0.758 25.344 -1.881 1 97.31 184 PRO B O 1
ATOM 3948 N N . ASP B 1 185 ? 0.928 25.938 -3.219 1 97.12 185 ASP B N 1
ATOM 3949 C CA . ASP B 1 185 ? 1.191 24.562 -3.602 1 97.12 185 ASP B CA 1
ATOM 3950 C C . ASP B 1 185 ? 1.671 23.734 -2.406 1 97.12 185 ASP B C 1
ATOM 3952 O O . ASP B 1 185 ? 1.27 22.578 -2.236 1 97.12 185 ASP B O 1
ATOM 3956 N N . THR B 1 186 ? 2.521 24.344 -1.632 1 96.75 186 THR B N 1
ATOM 3957 C CA . THR B 1 186 ? 3.014 23.641 -0.452 1 96.75 186 THR B CA 1
ATOM 3958 C C . THR B 1 186 ? 1.894 23.438 0.563 1 96.75 186 THR B C 1
ATOM 3960 O O . THR B 1 186 ? 1.859 22.406 1.261 1 96.75 186 THR B O 1
ATOM 3963 N N . SER B 1 187 ? 1.034 24.391 0.673 1 97 187 SER B N 1
ATOM 3964 C CA . SER B 1 187 ? -0.117 24.25 1.561 1 97 187 SER B CA 1
ATOM 3965 C C . SER B 1 187 ? -1.036 23.125 1.114 1 97 187 SER B C 1
ATOM 3967 O O . SER B 1 187 ? -1.525 22.359 1.942 1 97 187 SER B O 1
ATOM 3969 N N . ALA B 1 188 ? -1.293 23.062 -0.161 1 96.88 188 ALA B N 1
ATOM 3970 C CA . ALA B 1 188 ? -2.119 21.984 -0.702 1 96.88 188 ALA B CA 1
ATOM 3971 C C . ALA B 1 188 ? -1.477 20.625 -0.455 1 96.88 188 ALA B C 1
ATOM 3973 O O . ALA B 1 188 ? -2.164 19.656 -0.12 1 96.88 188 ALA B O 1
ATOM 3974 N N . MET B 1 189 ? -0.228 20.562 -0.649 1 96.88 189 MET B N 1
ATOM 3975 C CA . MET B 1 189 ? 0.528 19.344 -0.383 1 96.88 189 MET B CA 1
ATOM 3976 C C . MET B 1 189 ? 0.385 18.922 1.076 1 96.88 189 MET B C 1
ATOM 3978 O O . MET B 1 189 ? 0.084 17.766 1.365 1 96.88 189 MET B O 1
ATOM 3982 N N . ALA B 1 190 ? 0.539 19.828 1.979 1 95.31 190 ALA B N 1
ATOM 3983 C CA . ALA B 1 190 ? 0.44 19.547 3.408 1 95.31 190 ALA B CA 1
ATOM 3984 C C . ALA B 1 190 ? -0.974 19.109 3.785 1 95.31 190 ALA B C 1
ATOM 3986 O O . ALA B 1 190 ? -1.155 18.219 4.617 1 95.31 190 ALA B O 1
ATOM 3987 N N . GLN B 1 191 ? -1.934 19.766 3.211 1 96.31 191 GLN B N 1
ATOM 3988 C CA . GLN B 1 191 ? -3.328 19.406 3.449 1 96.31 191 GLN B CA 1
ATOM 3989 C C . GLN B 1 191 ? -3.611 17.969 3.014 1 96.31 191 GLN B C 1
ATOM 3991 O O . GLN B 1 191 ? -4.352 17.25 3.684 1 96.31 191 GLN B O 1
ATOM 3996 N N . SER B 1 192 ? -3.061 17.609 1.948 1 97.19 192 SER B N 1
ATOM 3997 C CA . SER B 1 192 ? -3.252 16.25 1.438 1 97.19 192 SER B CA 1
ATOM 3998 C C . SER B 1 192 ? -2.447 15.234 2.244 1 97.19 192 SER B C 1
ATOM 4000 O O . SER B 1 192 ? -2.99 14.234 2.705 1 97.19 192 SER B O 1
ATOM 4002 N N . LYS B 1 193 ? -1.214 15.531 2.463 1 96.12 193 LYS B N 1
ATOM 4003 C CA . LYS B 1 193 ? -0.281 14.602 3.094 1 96.12 193 LYS B CA 1
ATOM 4004 C C . LYS B 1 193 ? -0.643 14.375 4.559 1 96.12 193 LYS B C 1
ATOM 4006 O O . LYS B 1 193 ? -0.602 13.234 5.039 1 96.12 193 LYS B O 1
ATOM 4011 N N . THR B 1 194 ? -1.021 15.406 5.262 1 94.25 194 THR B N 1
ATOM 4012 C CA . THR B 1 194 ? -1.245 15.32 6.699 1 94.25 194 THR B CA 1
ATOM 4013 C C . THR B 1 194 ? -2.695 15.648 7.043 1 94.25 194 THR B C 1
ATOM 4015 O O . THR B 1 194 ? -3.326 14.945 7.836 1 94.25 194 THR B O 1
ATOM 4018 N N . GLY B 1 195 ? -3.232 16.609 6.445 1 96.19 195 GLY B N 1
ATOM 4019 C CA . GLY B 1 195 ? -4.562 17.094 6.766 1 96.19 195 GLY B CA 1
ATOM 4020 C C . GLY B 1 195 ? -5.664 16.109 6.43 1 96.19 195 GLY B C 1
ATOM 4021 O O . GLY B 1 195 ? -6.648 16 7.16 1 96.19 195 GLY B O 1
ATOM 4022 N N . ALA B 1 196 ? -5.484 15.383 5.383 1 97.69 196 ALA B N 1
ATOM 4023 C CA . ALA B 1 196 ? -6.543 14.508 4.883 1 97.69 196 ALA B CA 1
ATOM 4024 C C . ALA B 1 196 ? -6.91 13.445 5.918 1 97.69 196 ALA B C 1
ATOM 4026 O O . ALA B 1 196 ? -8.086 13.227 6.207 1 97.69 196 ALA B O 1
ATOM 4027 N N . LEU B 1 197 ? -5.906 12.781 6.457 1 98.5 197 LEU B N 1
ATOM 4028 C CA . LEU B 1 197 ? -6.203 11.711 7.41 1 98.5 197 LEU B CA 1
ATOM 4029 C C . LEU B 1 197 ? -6.73 12.289 8.719 1 98.5 197 LEU B C 1
ATOM 4031 O O . LEU B 1 197 ? -7.59 11.688 9.367 1 98.5 197 LEU B O 1
ATOM 4035 N N . THR B 1 198 ? -6.262 13.461 9.117 1 98.5 198 THR B N 1
ATOM 4036 C CA . THR B 1 198 ? -6.773 14.117 10.32 1 98.5 198 THR B CA 1
ATOM 4037 C C . THR B 1 198 ? -8.242 14.508 10.141 1 98.5 198 THR B C 1
ATOM 4039 O O . THR B 1 198 ? -9.055 14.289 11.031 1 98.5 198 THR B O 1
ATOM 4042 N N . ALA B 1 199 ? -8.547 15.07 9.008 1 98.81 199 ALA B N 1
ATOM 4043 C CA . ALA B 1 199 ? -9.93 15.398 8.68 1 98.81 199 ALA B CA 1
ATOM 4044 C C . ALA B 1 199 ? -10.82 14.156 8.727 1 98.81 199 ALA B C 1
ATOM 4046 O O . ALA B 1 199 ? -11.898 14.18 9.32 1 98.81 199 ALA B O 1
ATOM 4047 N N . THR B 1 200 ? -10.352 13.148 8.117 1 98.75 200 THR B N 1
ATOM 4048 C CA . THR B 1 200 ? -11.102 11.898 8.039 1 98.75 200 THR B CA 1
ATOM 4049 C C . THR B 1 200 ? -11.266 11.289 9.43 1 98.75 200 THR B C 1
ATOM 4051 O O . THR B 1 200 ? -12.312 10.703 9.734 1 98.75 200 THR B O 1
ATOM 4054 N N . SER B 1 201 ? -10.305 11.391 10.273 1 98.81 201 SER B N 1
ATOM 4055 C CA . SER B 1 201 ? -10.414 10.906 11.648 1 98.81 201 SER B CA 1
ATOM 4056 C C . SER B 1 201 ? -11.625 11.516 12.352 1 98.81 201 SER B C 1
ATOM 4058 O O . SER B 1 201 ? -12.438 10.797 12.93 1 98.81 201 SER B O 1
ATOM 4060 N N . CYS B 1 202 ? -11.758 12.797 12.234 1 98.88 202 CYS B N 1
ATOM 4061 C CA . CYS B 1 202 ? -12.883 13.484 12.867 1 98.88 202 CYS B CA 1
ATOM 4062 C C . CYS B 1 202 ? -14.195 13.102 12.211 1 98.88 202 CYS B C 1
ATOM 4064 O O . CYS B 1 202 ? -15.188 12.836 12.898 1 98.88 202 CYS B O 1
ATOM 4066 N N . ALA B 1 203 ? -14.219 13.039 10.914 1 98.75 203 ALA B N 1
ATOM 4067 C CA . ALA B 1 203 ? -15.43 12.703 10.172 1 98.75 203 ALA B CA 1
ATOM 4068 C C . ALA B 1 203 ? -15.906 11.297 10.508 1 98.75 203 ALA B C 1
ATOM 4070 O O . ALA B 1 203 ? -17.094 11.07 10.727 1 98.75 203 ALA B O 1
ATOM 4071 N N . LEU B 1 204 ? -15.016 10.344 10.555 1 98.62 204 LEU B N 1
ATOM 4072 C CA . LEU B 1 204 ? -15.367 8.961 10.852 1 98.62 204 LEU B CA 1
ATOM 4073 C C . LEU B 1 204 ? -15.961 8.836 12.25 1 98.62 204 LEU B C 1
ATOM 4075 O O . LEU B 1 204 ? -16.875 8.039 12.477 1 98.62 204 LEU B O 1
ATOM 4079 N N . GLY B 1 205 ? -15.383 9.609 13.203 1 98.56 205 GLY B N 1
ATOM 4080 C CA . GLY B 1 205 ? -15.977 9.617 14.531 1 98.56 205 GLY B CA 1
ATOM 4081 C C . GLY B 1 205 ? -17.422 10.062 14.531 1 98.56 205 GLY B C 1
ATOM 4082 O O . GLY B 1 205 ? -18.281 9.414 15.141 1 98.56 205 GLY B O 1
ATOM 4083 N N . ALA B 1 206 ? -17.688 11.133 13.844 1 98.44 206 ALA B N 1
ATOM 4084 C CA . ALA B 1 206 ? -19.047 11.648 13.75 1 98.44 206 ALA B CA 1
ATOM 4085 C C . ALA B 1 206 ? -19.969 10.664 13.023 1 98.44 206 ALA B C 1
ATOM 4087 O O . ALA B 1 206 ? -21.109 10.445 13.43 1 98.44 206 ALA B O 1
ATOM 4088 N N . LEU B 1 207 ? -19.469 10.055 11.977 1 97.44 207 LEU B N 1
ATOM 4089 C CA . LEU B 1 207 ? -20.234 9.086 11.203 1 97.44 207 LEU B CA 1
ATOM 4090 C C . LEU B 1 207 ? -20.594 7.871 12.055 1 97.44 207 LEU B C 1
ATOM 4092 O O . LEU B 1 207 ? -21.688 7.336 11.945 1 97.44 207 LEU B O 1
ATOM 4096 N N . ALA B 1 208 ? -19.672 7.434 12.828 1 97.31 208 ALA B N 1
ATOM 4097 C CA . ALA B 1 208 ? -19.906 6.281 13.695 1 97.31 208 ALA B CA 1
ATOM 4098 C C . ALA B 1 208 ? -21.094 6.52 14.617 1 97.31 208 ALA B C 1
ATOM 4100 O O . ALA B 1 208 ? -21.797 5.574 14.984 1 97.31 208 ALA B O 1
ATOM 4101 N N . ALA B 1 209 ? -21.344 7.785 14.914 1 96.69 209 ALA B N 1
ATOM 4102 C CA . ALA B 1 209 ? -22.438 8.156 15.812 1 96.69 209 ALA B CA 1
ATOM 4103 C C . ALA B 1 209 ? -23.719 8.414 15.031 1 96.69 209 ALA B C 1
ATOM 4105 O O . ALA B 1 209 ? -24.766 8.711 15.625 1 96.69 209 ALA B O 1
ATOM 4106 N N . GLY B 1 210 ? -23.641 8.32 13.758 1 95.5 210 GLY B N 1
ATOM 4107 C CA . GLY B 1 210 ? -24.797 8.625 12.938 1 95.5 210 GLY B CA 1
ATOM 4108 C C . GLY B 1 210 ? -25.156 10.102 12.945 1 95.5 210 GLY B C 1
ATOM 4109 O O . GLY B 1 210 ? -26.344 10.461 12.883 1 95.5 210 GLY B O 1
ATOM 4110 N N . ALA B 1 211 ? -24.203 10.906 13.047 1 96.25 211 ALA B N 1
ATOM 4111 C CA . ALA B 1 211 ? -24.438 12.344 13.141 1 96.25 211 ALA B CA 1
ATOM 4112 C C . ALA B 1 211 ? -25 12.898 11.836 1 96.25 211 ALA B C 1
ATOM 4114 O O . ALA B 1 211 ? -24.781 12.32 10.766 1 96.25 211 ALA B O 1
ATOM 4115 N N . HIS B 1 212 ? -25.656 14.039 11.969 1 95.81 212 HIS B N 1
ATOM 4116 C CA . HIS B 1 212 ? -26.125 14.766 10.797 1 95.81 212 HIS B CA 1
ATOM 4117 C C . HIS B 1 212 ? -24.953 15.258 9.945 1 95.81 212 HIS B C 1
ATOM 4119 O O . HIS B 1 212 ? -23.922 15.648 10.477 1 95.81 212 HIS B O 1
ATOM 4125 N N . GLN B 1 213 ? -25.219 15.359 8.688 1 96.5 213 GLN B N 1
ATOM 4126 C CA . GLN B 1 213 ? -24.188 15.648 7.699 1 96.5 213 GLN B CA 1
ATOM 4127 C C . GLN B 1 213 ? -23.516 16.984 7.984 1 96.5 213 GLN B C 1
ATOM 4129 O O . GLN B 1 213 ? -22.312 17.141 7.785 1 96.5 213 GLN B O 1
ATOM 4134 N N . ALA B 1 214 ? -24.219 17.891 8.461 1 97.75 214 ALA B N 1
ATOM 4135 C CA . ALA B 1 214 ? -23.656 19.203 8.742 1 97.75 214 ALA B CA 1
ATOM 4136 C C . ALA B 1 214 ? -22.594 19.125 9.836 1 97.75 214 ALA B C 1
ATOM 4138 O O . ALA B 1 214 ? -21.562 19.797 9.75 1 97.75 214 ALA B O 1
ATOM 4139 N N . ARG B 1 215 ? -22.875 18.344 10.82 1 98.06 215 ARG B N 1
ATOM 4140 C CA . ARG B 1 215 ? -21.906 18.188 11.906 1 98.06 215 ARG B CA 1
ATOM 4141 C C . ARG B 1 215 ? -20.688 17.406 11.438 1 98.06 215 ARG B C 1
ATOM 4143 O O . ARG B 1 215 ? -19.562 17.703 11.82 1 98.06 215 ARG B O 1
ATOM 4150 N N . VAL B 1 216 ? -20.906 16.375 10.617 1 98.19 216 VAL B N 1
ATOM 4151 C CA . VAL B 1 216 ? -19.797 15.609 10.031 1 98.19 216 VAL B CA 1
ATOM 4152 C C . VAL B 1 216 ? -18.891 16.547 9.25 1 98.19 216 VAL B C 1
ATOM 4154 O O . VAL B 1 216 ? -17.656 16.5 9.398 1 98.19 216 VAL B O 1
ATOM 4157 N N . GLU B 1 217 ? -19.484 17.484 8.523 1 98.62 217 GLU B N 1
ATOM 4158 C CA . GLU B 1 217 ? -18.719 18.375 7.672 1 98.62 217 GLU B CA 1
ATOM 4159 C C . GLU B 1 217 ? -17.938 19.391 8.508 1 98.62 217 GLU B C 1
ATOM 4161 O O . GLU B 1 217 ? -16.797 19.734 8.172 1 98.62 217 GLU B O 1
ATOM 4166 N N . HIS B 1 218 ? -18.516 19.859 9.555 1 98.81 218 HIS B N 1
ATOM 4167 C CA . HIS B 1 218 ? -17.797 20.766 10.438 1 98.81 218 HIS B CA 1
ATOM 4168 C C . HIS B 1 218 ? -16.625 20.078 11.117 1 98.81 218 HIS B C 1
ATOM 4170 O O . HIS B 1 218 ? -15.539 20.641 11.25 1 98.81 218 HIS B O 1
ATOM 4176 N N . LEU B 1 219 ? -16.859 18.859 11.531 1 98.88 219 LEU B N 1
ATOM 4177 C CA . LEU B 1 219 ? -15.781 18.109 12.172 1 98.88 219 LEU B CA 1
ATOM 4178 C C . LEU B 1 219 ? -14.695 17.75 11.164 1 98.88 219 LEU B C 1
ATOM 4180 O O . LEU B 1 219 ? -13.508 17.75 11.5 1 98.88 219 LEU B O 1
ATOM 4184 N N . ARG B 1 220 ? -15.07 17.422 9.938 1 98.75 220 ARG B N 1
ATOM 4185 C CA . ARG B 1 220 ? -14.102 17.234 8.867 1 98.75 220 ARG B CA 1
ATOM 4186 C C . ARG B 1 220 ? -13.25 18.484 8.664 1 98.75 220 ARG B C 1
ATOM 4188 O O . ARG B 1 220 ? -12.023 18.406 8.586 1 98.75 220 ARG B O 1
ATOM 4195 N N . ALA B 1 221 ? -13.883 19.625 8.594 1 98.75 221 ALA B N 1
ATOM 4196 C CA . ALA B 1 221 ? -13.188 20.891 8.406 1 98.75 221 ALA B CA 1
ATOM 4197 C C . ALA B 1 221 ? -12.281 21.203 9.586 1 98.75 221 ALA B C 1
ATOM 4199 O O . ALA B 1 221 ? -11.156 21.672 9.406 1 98.75 221 ALA B O 1
ATOM 4200 N N . PHE B 1 222 ? -12.836 20.953 10.766 1 98.81 222 PHE B N 1
ATOM 4201 C CA . PHE B 1 222 ? -12.016 21.078 11.961 1 98.81 222 PHE B CA 1
ATOM 4202 C C . PHE B 1 222 ? -10.742 20.266 11.836 1 98.81 222 PHE B C 1
ATOM 4204 O O . PHE B 1 222 ? -9.641 20.797 12 1 98.81 222 PHE B O 1
ATOM 4211 N N . GLY B 1 223 ? -10.852 19 11.516 1 98.75 223 GLY B N 1
ATOM 4212 C CA . GLY B 1 223 ? -9.695 18.125 11.375 1 98.75 223 GLY B CA 1
ATOM 4213 C C . GLY B 1 223 ? -8.742 18.562 10.281 1 98.75 223 GLY B C 1
ATOM 4214 O O . GLY B 1 223 ? -7.52 18.5 10.453 1 98.75 223 GLY B O 1
ATOM 4215 N N . ALA B 1 224 ? -9.25 19.016 9.156 1 98.31 224 ALA B N 1
ATOM 4216 C CA . ALA B 1 224 ? -8.422 19.469 8.039 1 98.31 224 ALA B CA 1
ATOM 4217 C C . ALA B 1 224 ? -7.523 20.625 8.438 1 98.31 224 ALA B C 1
ATOM 4219 O O . ALA B 1 224 ? -6.324 20.625 8.156 1 98.31 224 ALA B O 1
ATOM 4220 N N . HIS B 1 225 ? -8.094 21.609 9.102 1 98.12 225 HIS B N 1
ATOM 4221 C CA . HIS B 1 225 ? -7.328 22.781 9.508 1 98.12 225 HIS B CA 1
ATOM 4222 C C . HIS B 1 225 ? -6.379 22.453 10.656 1 98.12 225 HIS B C 1
ATOM 4224 O O . HIS B 1 225 ? -5.262 22.969 10.711 1 98.12 225 HIS B O 1
ATOM 4230 N N . LEU B 1 226 ? -6.844 21.594 11.523 1 98.06 226 LEU B N 1
ATOM 4231 C CA . LEU B 1 226 ? -5.953 21.125 12.586 1 98.06 226 LEU B CA 1
ATOM 4232 C C . LEU B 1 226 ? -4.738 20.422 11.992 1 98.06 226 LEU B C 1
ATOM 4234 O O . LEU B 1 226 ? -3.605 20.672 12.414 1 98.06 226 LEU B O 1
ATOM 4238 N N . GLY B 1 227 ? -5.004 19.516 11.086 1 97.38 227 GLY B N 1
ATOM 4239 C CA . GLY B 1 227 ? -3.916 18.812 10.438 1 97.38 227 GLY B CA 1
ATOM 4240 C C . GLY B 1 227 ? -2.922 19.734 9.758 1 97.38 227 GLY B C 1
ATOM 4241 O O . GLY B 1 227 ? -1.71 19.516 9.844 1 97.38 227 GLY B O 1
ATOM 4242 N N . ALA B 1 228 ? -3.418 20.734 9.086 1 96.56 228 ALA B N 1
ATOM 4243 C CA . ALA B 1 228 ? -2.553 21.703 8.422 1 96.56 228 ALA B CA 1
ATOM 4244 C C . ALA B 1 228 ? -1.728 22.484 9.43 1 96.56 228 ALA B C 1
ATOM 4246 O O . ALA B 1 228 ? -0.537 22.734 9.219 1 96.56 228 ALA B O 1
ATOM 4247 N N . ALA B 1 229 ? -2.363 22.891 10.477 1 96.75 229 ALA B N 1
ATOM 4248 C CA . ALA B 1 229 ? -1.662 23.609 11.539 1 96.75 229 ALA B CA 1
ATOM 4249 C C . ALA B 1 229 ? -0.586 22.75 12.18 1 96.75 229 ALA B C 1
ATOM 4251 O O . ALA B 1 229 ? 0.511 23.219 12.477 1 96.75 229 ALA B O 1
ATOM 4252 N N . PHE B 1 230 ? -0.942 21.562 12.383 1 95.69 230 PHE B N 1
ATOM 4253 C CA . PHE B 1 230 ? -0.006 20.594 12.953 1 95.69 230 PHE B CA 1
ATOM 4254 C C . PHE B 1 230 ? 1.232 20.469 12.078 1 95.69 230 PHE B C 1
ATOM 4256 O O . PHE B 1 230 ? 2.359 20.484 12.578 1 95.69 230 PHE B O 1
ATOM 4263 N N . GLN B 1 231 ? 1.021 20.297 10.805 1 94.62 231 GLN B N 1
ATOM 4264 C CA . GLN B 1 231 ? 2.143 20.156 9.883 1 94.62 231 GLN B CA 1
ATOM 4265 C C . GLN B 1 231 ? 3.021 21.406 9.883 1 94.62 231 GLN B C 1
ATOM 4267 O O . GLN B 1 231 ? 4.25 21.297 9.906 1 94.62 231 GLN B O 1
ATOM 4272 N N . LEU B 1 232 ? 2.428 22.531 9.859 1 94.88 232 LEU B N 1
ATOM 4273 C CA . LEU B 1 232 ? 3.186 23.781 9.867 1 94.88 232 LEU B CA 1
ATOM 4274 C C . LEU B 1 232 ? 3.984 23.922 11.156 1 94.88 232 LEU B C 1
ATOM 4276 O O . LEU B 1 232 ? 5.113 24.422 11.141 1 94.88 232 LEU B O 1
ATOM 4280 N N . THR B 1 233 ? 3.41 23.5 12.242 1 93.75 233 THR B N 1
ATOM 4281 C CA . THR B 1 233 ? 4.113 23.516 13.523 1 93.75 233 THR B CA 1
ATOM 4282 C C . THR B 1 233 ? 5.32 22.578 13.484 1 93.75 233 THR B C 1
ATOM 4284 O O . THR B 1 233 ? 6.398 22.922 13.969 1 93.75 233 THR B O 1
ATOM 4287 N N . ASP B 1 234 ? 5.117 21.422 12.906 1 91.06 234 ASP B N 1
ATOM 4288 C CA . ASP B 1 234 ? 6.23 20.5 12.727 1 91.06 234 ASP B CA 1
ATOM 4289 C C . ASP B 1 234 ? 7.332 21.109 11.867 1 91.06 234 ASP B C 1
ATOM 4291 O O . ASP B 1 234 ? 8.516 20.922 12.148 1 91.06 234 ASP B O 1
ATOM 4295 N N . ASP B 1 235 ? 6.953 21.797 10.828 1 93.12 235 ASP B N 1
ATOM 4296 C CA . ASP B 1 235 ? 7.914 22.469 9.953 1 93.12 235 ASP B CA 1
ATOM 4297 C C . ASP B 1 235 ? 8.703 23.531 10.719 1 93.12 235 ASP B C 1
ATOM 4299 O O . ASP B 1 235 ? 9.906 23.688 10.5 1 93.12 235 ASP B O 1
ATOM 4303 N N . LEU B 1 236 ? 8.008 24.266 11.594 1 94 236 LEU B N 1
ATOM 4304 C CA . LEU B 1 236 ? 8.633 25.281 12.422 1 94 236 LEU B CA 1
ATOM 4305 C C . LEU B 1 236 ? 9.648 24.656 13.367 1 94 236 LEU B C 1
ATOM 4307 O O . LEU B 1 236 ? 10.773 25.156 13.5 1 94 236 LEU B O 1
ATOM 4311 N N . LEU B 1 237 ? 9.258 23.594 13.977 1 90.94 237 LEU B N 1
ATOM 4312 C CA . LEU B 1 237 ? 10.109 22.938 14.953 1 90.94 237 LEU B CA 1
ATOM 4313 C C . LEU B 1 237 ? 11.344 22.344 14.281 1 90.94 237 LEU B C 1
ATOM 4315 O O . LEU B 1 237 ? 12.422 22.297 14.883 1 90.94 237 LEU B O 1
ATOM 4319 N N . ASP B 1 238 ? 11.188 21.906 13.07 1 91.19 238 ASP B N 1
ATOM 4320 C CA . ASP B 1 238 ? 12.336 21.359 12.336 1 91.19 238 ASP B CA 1
ATOM 4321 C C . ASP B 1 238 ? 13.406 22.422 12.141 1 91.19 238 ASP B C 1
ATOM 4323 O O . ASP B 1 238 ? 14.602 22.141 12.25 1 91.19 238 ASP B O 1
ATOM 4327 N N . VAL B 1 239 ? 13.031 23.625 11.859 1 93 239 VAL B N 1
ATOM 4328 C CA . VAL B 1 239 ? 13.977 24.688 11.516 1 93 239 VAL B CA 1
ATOM 4329 C C . VAL B 1 239 ? 14.406 25.422 12.781 1 93 239 VAL B C 1
ATOM 4331 O O . VAL B 1 239 ? 15.586 25.719 12.961 1 93 239 VAL B O 1
ATOM 4334 N N . TRP B 1 240 ? 13.5 25.625 13.695 1 92.62 240 TRP B N 1
ATOM 4335 C CA . TRP B 1 240 ? 13.805 26.562 14.773 1 92.62 240 TRP B CA 1
ATOM 4336 C C . TRP B 1 240 ? 13.609 25.891 16.141 1 92.62 240 TRP B C 1
ATOM 4338 O O . TRP B 1 240 ? 13.875 26.5 17.172 1 92.62 240 TRP B O 1
ATOM 4348 N N . GLY B 1 241 ? 13.117 24.656 16.094 1 86 241 GLY B N 1
ATOM 4349 C CA . GLY B 1 241 ? 12.891 23.969 17.344 1 86 241 GLY B CA 1
ATOM 4350 C C . GLY B 1 241 ? 14.148 23.344 17.922 1 86 241 GLY B C 1
ATOM 4351 O O . GLY B 1 241 ? 15.18 23.281 17.25 1 86 241 GLY B O 1
ATOM 4352 N N . HIS B 1 242 ? 14 22.906 19.219 1 77.75 242 HIS B N 1
ATOM 4353 C CA . HIS B 1 242 ? 15.094 22.141 19.828 1 77.75 242 HIS B CA 1
ATOM 4354 C C . HIS B 1 242 ? 15.141 20.719 19.281 1 77.75 242 HIS B C 1
ATOM 4356 O O . HIS B 1 242 ? 14.102 20.109 19.047 1 77.75 242 HIS B O 1
ATOM 4362 N N . PRO B 1 243 ? 16.328 20.219 19.047 1 67.5 243 PRO B N 1
ATOM 4363 C CA . PRO B 1 243 ? 16.484 18.891 18.453 1 67.5 243 PRO B CA 1
ATOM 4364 C C . PRO B 1 243 ? 15.68 17.828 19.203 1 67.5 243 PRO B C 1
ATOM 4366 O O . PRO B 1 243 ? 15.188 16.875 18.578 1 67.5 243 PRO B O 1
ATOM 4369 N N . GLU B 1 244 ? 15.578 17.922 20.422 1 65.56 244 GLU B N 1
ATOM 4370 C CA . GLU B 1 244 ? 14.891 16.906 21.219 1 65.56 244 GLU B CA 1
ATOM 4371 C C . GLU B 1 244 ? 13.398 16.891 20.906 1 65.56 244 GLU B C 1
ATOM 4373 O O . GLU B 1 244 ? 12.719 15.891 21.172 1 65.56 244 GLU B O 1
ATOM 4378 N N . ALA B 1 245 ? 12.961 17.797 20.25 1 63.47 245 ALA B N 1
ATOM 4379 C CA . ALA B 1 245 ? 11.523 17.953 20.047 1 63.47 245 ALA B CA 1
ATOM 4380 C C . ALA B 1 245 ? 11.031 17.109 18.891 1 63.47 245 ALA B C 1
ATOM 4382 O O . ALA B 1 245 ? 9.883 16.656 18.875 1 63.47 245 ALA B O 1
ATOM 4383 N N . THR B 1 246 ? 11.859 16.797 17.906 1 64.12 246 THR B N 1
ATOM 4384 C CA . THR B 1 246 ? 11.359 16.203 16.672 1 64.12 246 THR B CA 1
ATOM 4385 C C . THR B 1 246 ? 11.781 14.734 16.562 1 64.12 246 THR B C 1
ATOM 4387 O O . THR B 1 246 ? 11.211 13.969 15.789 1 64.12 246 THR B O 1
ATOM 4390 N N . GLY B 1 247 ? 12.625 14.328 17.344 1 64.25 247 GLY B N 1
ATOM 4391 C CA . GLY B 1 247 ? 13.141 12.969 17.25 1 64.25 247 GLY B CA 1
ATOM 4392 C C . GLY B 1 247 ? 14.008 12.75 16.016 1 64.25 247 GLY B C 1
ATOM 4393 O O . GLY B 1 247 ? 14.445 11.633 15.758 1 64.25 247 GLY B O 1
ATOM 4394 N N . LYS B 1 248 ? 14.141 13.805 15.188 1 69.12 248 LYS B N 1
ATOM 4395 C CA . LYS B 1 248 ? 15.008 13.797 14.016 1 69.12 248 LYS B CA 1
ATOM 4396 C C . LYS B 1 248 ? 16.125 14.828 14.148 1 69.12 248 LYS B C 1
ATOM 4398 O O . LYS B 1 248 ? 16.047 15.719 14.992 1 69.12 248 LYS B O 1
ATOM 4403 N N . PRO B 1 249 ? 17.203 14.602 13.203 1 72.62 249 PRO B N 1
ATOM 4404 C CA . PRO B 1 249 ? 18.266 15.609 13.227 1 72.62 249 PRO B CA 1
ATOM 4405 C C . PRO B 1 249 ? 17.75 17.016 12.906 1 72.62 249 PRO B C 1
ATOM 4407 O O . PRO B 1 249 ? 16.797 17.156 12.133 1 72.62 249 PRO B O 1
ATOM 4410 N N . ARG B 1 250 ? 18.359 17.891 13.547 1 80.06 250 ARG B N 1
ATOM 4411 C CA . ARG B 1 250 ? 18 19.281 13.312 1 80.06 250 ARG B CA 1
ATOM 4412 C C . ARG B 1 250 ? 18.156 19.656 11.836 1 80.06 250 ARG B C 1
ATOM 4414 O O . ARG B 1 250 ? 19.125 19.25 11.188 1 80.06 250 ARG B O 1
ATOM 4421 N N . TRP B 1 251 ? 17.141 20.297 11.289 1 91.12 251 TRP B N 1
ATOM 4422 C CA . TRP B 1 251 ? 17.156 20.875 9.953 1 91.12 251 TRP B CA 1
ATOM 4423 C C . TRP B 1 251 ? 17.125 19.781 8.883 1 91.12 251 TRP B C 1
ATOM 4425 O O . TRP B 1 251 ? 17.75 19.938 7.828 1 91.12 251 TRP B O 1
ATOM 4435 N N . SER B 1 252 ? 16.453 18.672 9.258 1 88 252 SER B N 1
ATOM 4436 C CA . SER B 1 252 ? 16.391 17.547 8.32 1 88 252 SER B CA 1
ATOM 4437 C C . SER B 1 252 ? 15.695 17.969 7.02 1 88 252 SER B C 1
ATOM 4439 O O . SER B 1 252 ? 16.094 17.531 5.938 1 88 252 SER B O 1
ATOM 4441 N N . ASP B 1 253 ? 14.742 18.844 7.074 1 91.12 253 ASP B N 1
ATOM 4442 C CA . ASP B 1 253 ? 14.016 19.281 5.887 1 91.12 253 ASP B CA 1
ATOM 4443 C C . ASP B 1 253 ? 14.898 20.156 4.988 1 91.12 253 ASP B C 1
ATOM 4445 O O . ASP B 1 253 ? 14.875 20.016 3.764 1 91.12 253 ASP B O 1
ATOM 4449 N N . LEU B 1 254 ? 15.664 20.984 5.621 1 92.69 254 LEU B N 1
ATOM 4450 C CA . LEU B 1 254 ? 16.578 21.828 4.863 1 92.69 254 LEU B CA 1
ATOM 4451 C C . LEU B 1 254 ? 17.672 20.984 4.207 1 92.69 254 LEU B C 1
ATOM 4453 O O . LEU B 1 254 ? 18.016 21.188 3.041 1 92.69 254 LEU B O 1
ATOM 4457 N N . ALA B 1 255 ? 18.172 20.094 5.008 1 92.19 255 ALA B N 1
ATOM 4458 C CA . ALA B 1 255 ? 19.219 19.219 4.492 1 92.19 255 ALA B CA 1
ATOM 4459 C C . ALA B 1 255 ? 18.719 18.406 3.295 1 92.19 255 ALA B C 1
ATOM 4461 O O . ALA B 1 255 ? 19.469 18.172 2.344 1 92.19 255 ALA B O 1
ATOM 4462 N N . ALA B 1 256 ? 17.531 18.047 3.357 1 90.38 256 ALA B N 1
ATOM 4463 C CA . ALA B 1 256 ? 16.906 17.266 2.293 1 90.38 256 ALA B CA 1
ATOM 4464 C C . ALA B 1 256 ? 16.359 18.156 1.192 1 90.38 256 ALA B C 1
ATOM 4466 O O . ALA B 1 256 ? 15.867 17.672 0.174 1 90.38 256 ALA B O 1
ATOM 4467 N N . ARG B 1 257 ? 16.344 19.469 1.384 1 92.94 257 ARG B N 1
ATOM 4468 C CA . ARG B 1 257 ? 15.875 20.484 0.445 1 92.94 257 ARG B CA 1
ATOM 4469 C C . ARG B 1 257 ? 14.375 20.344 0.204 1 92.94 257 ARG B C 1
ATOM 4471 O O . ARG B 1 257 ? 13.898 20.562 -0.913 1 92.94 257 ARG B O 1
ATOM 4478 N N . LYS B 1 258 ? 13.719 19.875 1.184 1 93.38 258 LYS B N 1
ATOM 4479 C CA . LYS B 1 258 ? 12.258 19.875 1.117 1 93.38 258 LYS B CA 1
ATOM 4480 C C . LYS B 1 258 ? 11.711 21.281 0.997 1 93.38 258 LYS B C 1
ATOM 4482 O O . LYS B 1 258 ? 12.344 22.25 1.457 1 93.38 258 LYS B O 1
ATOM 4487 N N . LYS B 1 259 ? 10.578 21.391 0.314 1 96 259 LYS B N 1
ATOM 4488 C CA . LYS B 1 259 ? 9.922 22.688 0.189 1 96 259 LYS B CA 1
ATOM 4489 C C . LYS B 1 259 ? 8.719 22.781 1.12 1 96 259 LYS B C 1
ATOM 4491 O O . LYS B 1 259 ? 7.582 22.906 0.662 1 96 259 LYS B O 1
ATOM 4496 N N . THR B 1 260 ? 9.047 22.828 2.447 1 96.12 260 THR B N 1
ATOM 4497 C CA . THR B 1 260 ? 7.988 23 3.439 1 96.12 260 THR B CA 1
ATOM 4498 C C . THR B 1 260 ? 7.461 24.422 3.436 1 96.12 260 THR B C 1
ATOM 4500 O O . THR B 1 260 ? 8.016 25.297 2.76 1 96.12 260 THR B O 1
ATOM 4503 N N . GLY B 1 261 ? 6.445 24.688 4.172 1 97.06 261 GLY B N 1
ATOM 4504 C CA . GLY B 1 261 ? 5.801 25.984 4.195 1 97.06 261 GLY B CA 1
ATOM 4505 C C . GLY B 1 261 ? 6.777 27.141 4.398 1 97.06 261 GLY B C 1
ATOM 4506 O O . GLY B 1 261 ? 6.902 28.016 3.543 1 97.06 261 GLY B O 1
ATOM 4507 N N . PRO B 1 262 ? 7.527 27.094 5.5 1 97.56 262 PRO B N 1
ATOM 4508 C CA . PRO B 1 262 ? 8.453 28.188 5.766 1 97.56 262 PRO B CA 1
ATOM 4509 C C . PRO B 1 262 ? 9.562 28.297 4.715 1 97.56 262 PRO B C 1
ATOM 4511 O O . PRO B 1 262 ? 9.969 29.406 4.352 1 97.56 262 PRO B O 1
ATOM 4514 N N . ILE B 1 263 ? 10.039 27.219 4.25 1 97.62 263 ILE B N 1
ATOM 4515 C CA . ILE B 1 263 ? 11.078 27.219 3.227 1 97.62 263 ILE B CA 1
ATOM 4516 C C . ILE B 1 263 ? 10.516 27.812 1.932 1 97.62 263 ILE B C 1
ATOM 4518 O O . ILE B 1 263 ? 11.164 28.641 1.299 1 97.62 263 ILE B O 1
ATOM 4522 N N . ALA B 1 264 ? 9.352 27.375 1.516 1 98 264 ALA B N 1
ATOM 4523 C CA . ALA B 1 264 ? 8.703 27.891 0.312 1 98 264 ALA B CA 1
ATOM 4524 C C . ALA B 1 264 ? 8.453 29.391 0.425 1 98 264 ALA B C 1
ATOM 4526 O O . ALA B 1 264 ? 8.68 30.141 -0.532 1 98 264 ALA B O 1
ATOM 4527 N N . TYR B 1 265 ? 7.996 29.797 1.589 1 98.44 265 TYR B N 1
ATOM 4528 C CA . TYR B 1 265 ? 7.777 31.219 1.808 1 98.44 265 TYR B CA 1
ATOM 4529 C C . TYR B 1 265 ? 9.062 32 1.61 1 98.44 265 TYR B C 1
ATOM 4531 O O . TYR B 1 265 ? 9.078 33.031 0.912 1 98.44 265 TYR B O 1
ATOM 4539 N N . ALA B 1 266 ? 10.109 31.562 2.197 1 98.44 266 ALA B N 1
ATOM 4540 C CA . ALA B 1 266 ? 11.406 32.25 2.109 1 98.44 266 ALA B CA 1
ATOM 4541 C C . ALA B 1 266 ? 11.883 32.312 0.663 1 98.44 266 ALA B C 1
ATOM 4543 O O . ALA B 1 266 ? 12.336 33.375 0.211 1 98.44 266 ALA B O 1
ATOM 4544 N N . LEU B 1 267 ? 11.75 31.234 -0.045 1 97.81 267 LEU B N 1
ATOM 4545 C CA . LEU B 1 267 ? 12.234 31.141 -1.417 1 97.81 267 LEU B CA 1
ATOM 4546 C C . LEU B 1 267 ? 11.406 32.031 -2.35 1 97.81 267 LEU B C 1
ATOM 4548 O O . LEU B 1 267 ? 11.891 32.438 -3.404 1 97.81 267 LEU B O 1
ATOM 4552 N N . ASN B 1 268 ? 10.18 32.281 -1.944 1 97.81 268 ASN B N 1
ATOM 4553 C CA . ASN B 1 268 ? 9.297 33.062 -2.789 1 97.81 268 ASN B CA 1
ATOM 4554 C C . ASN B 1 268 ? 9.32 34.531 -2.396 1 97.81 268 ASN B C 1
ATOM 4556 O O . ASN B 1 268 ? 8.695 35.375 -3.057 1 97.81 268 ASN B O 1
ATOM 4560 N N . THR B 1 269 ? 9.992 34.875 -1.35 1 97.31 269 THR B N 1
ATOM 4561 C CA . THR B 1 269 ? 10.102 36.25 -0.923 1 97.31 269 THR B CA 1
ATOM 4562 C C . THR B 1 269 ? 11.117 37 -1.778 1 97.31 269 THR B C 1
ATOM 4564 O O . THR B 1 269 ? 12.281 36.625 -1.859 1 97.31 269 THR B O 1
ATOM 4567 N N . GLU B 1 270 ? 10.648 38.125 -2.428 1 96.44 270 GLU B N 1
ATOM 4568 C CA . GLU B 1 270 ? 11.547 38.938 -3.242 1 96.44 270 GLU B CA 1
ATOM 4569 C C . GLU B 1 270 ? 12.453 39.781 -2.371 1 96.44 270 GLU B C 1
ATOM 4571 O O . GLU B 1 270 ? 12.164 40.969 -2.152 1 96.44 270 GLU B O 1
ATOM 4576 N N . SER B 1 271 ? 13.617 39.312 -2.002 1 97.5 271 SER B N 1
ATOM 4577 C CA . SER B 1 271 ? 14.625 39.938 -1.168 1 97.5 271 SER B CA 1
ATOM 4578 C C . SER B 1 271 ? 16.016 39.375 -1.414 1 97.5 271 SER B C 1
ATOM 4580 O O . SER B 1 271 ? 16.141 38.281 -1.979 1 97.5 271 SER B O 1
ATOM 4582 N N . PRO B 1 272 ? 17.031 40.094 -1.042 1 98.06 272 PRO B N 1
ATOM 4583 C CA . PRO B 1 272 ? 18.375 39.531 -1.159 1 98.06 272 PRO B CA 1
ATOM 4584 C C . PRO B 1 272 ? 18.531 38.219 -0.4 1 98.06 272 PRO B C 1
ATOM 4586 O O . PRO B 1 272 ? 19.203 37.312 -0.884 1 98.06 272 PRO B O 1
ATOM 4589 N N . ALA B 1 273 ? 17.875 38.094 0.672 1 98.38 273 ALA B N 1
ATOM 4590 C CA . ALA B 1 273 ? 17.953 36.875 1.479 1 98.38 273 ALA B CA 1
ATOM 4591 C C . ALA B 1 273 ? 17.281 35.719 0.775 1 98.38 273 ALA B C 1
ATOM 4593 O O . ALA B 1 273 ? 17.797 34.594 0.772 1 98.38 273 ALA B O 1
ATOM 4594 N N . GLY B 1 274 ? 16.094 36 0.215 1 98 274 GLY B N 1
ATOM 4595 C CA . GLY B 1 274 ? 15.406 34.938 -0.53 1 98 274 GLY B CA 1
ATOM 4596 C C . GLY B 1 274 ? 16.203 34.438 -1.716 1 98 274 GLY B C 1
ATOM 4597 O O . GLY B 1 274 ? 16.266 33.219 -1.944 1 98 274 GLY B O 1
ATOM 4598 N N . ARG B 1 275 ? 16.844 35.375 -2.428 1 97.81 275 ARG B N 1
ATOM 4599 C CA . ARG B 1 275 ? 17.672 35 -3.574 1 97.81 275 ARG B CA 1
ATOM 4600 C C . ARG B 1 275 ? 18.891 34.188 -3.133 1 97.81 275 ARG B C 1
ATOM 4602 O O . ARG B 1 275 ? 19.281 33.25 -3.791 1 97.81 275 ARG B O 1
ATOM 4609 N N . ALA B 1 276 ? 19.453 34.625 -2.055 1 97.94 276 ALA B N 1
ATOM 4610 C CA . ALA B 1 276 ? 20.641 33.969 -1.525 1 97.94 276 ALA B CA 1
ATOM 4611 C C . ALA B 1 276 ? 20.281 32.531 -1.083 1 97.94 276 ALA B C 1
ATOM 4613 O O . ALA B 1 276 ? 21.078 31.609 -1.285 1 97.94 276 ALA B O 1
ATOM 4614 N N . LEU B 1 277 ? 19.172 32.375 -0.45 1 97.94 277 LEU B N 1
ATOM 4615 C CA . LEU B 1 277 ? 18.719 31.047 -0.043 1 97.94 277 LEU B CA 1
ATOM 4616 C C . LEU B 1 277 ? 18.531 30.141 -1.255 1 97.94 277 LEU B C 1
ATOM 4618 O O . LEU B 1 277 ? 18.922 28.969 -1.233 1 97.94 277 LEU B O 1
ATOM 4622 N N . GLY B 1 278 ? 17.844 30.703 -2.295 1 97.19 278 GLY B N 1
ATOM 4623 C CA . GLY B 1 278 ? 17.672 29.953 -3.527 1 97.19 278 GLY B CA 1
ATOM 4624 C C . GLY B 1 278 ? 18.969 29.453 -4.117 1 97.19 278 GLY B C 1
ATOM 4625 O O . GLY B 1 278 ? 19.062 28.297 -4.539 1 97.19 278 GLY B O 1
ATOM 4626 N N . ARG B 1 279 ? 19.969 30.312 -4.121 1 96.31 279 ARG B N 1
ATOM 4627 C CA . ARG B 1 279 ? 21.281 29.922 -4.625 1 96.31 279 ARG B CA 1
ATOM 4628 C C . ARG B 1 279 ? 21.906 28.844 -3.766 1 96.31 279 ARG B C 1
ATOM 4630 O O . ARG B 1 279 ? 22.5 27.891 -4.285 1 96.31 279 ARG B O 1
ATOM 4637 N N . LEU B 1 280 ? 21.766 29 -2.535 1 96.19 280 LEU B N 1
ATOM 4638 C CA . LEU B 1 280 ? 22.328 28.047 -1.59 1 96.19 280 LEU B CA 1
ATOM 4639 C C . LEU B 1 280 ? 21.719 26.656 -1.769 1 96.19 280 LEU B C 1
ATOM 4641 O O . LEU B 1 280 ? 22.422 25.656 -1.788 1 96.19 280 LEU B O 1
ATOM 4645 N N . LEU B 1 281 ? 20.406 26.578 -1.939 1 95.31 281 LEU B N 1
ATOM 4646 C CA . LEU B 1 281 ? 19.688 25.312 -1.985 1 95.31 281 LEU B CA 1
ATOM 4647 C C . LEU B 1 281 ? 19.75 24.703 -3.383 1 95.31 281 LEU B C 1
ATOM 4649 O O . LEU B 1 281 ? 19.344 23.562 -3.584 1 95.31 281 LEU B O 1
ATOM 4653 N N . SER B 1 282 ? 20.234 25.438 -4.348 1 93.38 282 SER B N 1
ATOM 4654 C CA . SER B 1 282 ? 20.344 24.938 -5.715 1 93.38 282 SER B CA 1
ATOM 4655 C C . SER B 1 282 ? 21.594 24.109 -5.91 1 93.38 282 SER B C 1
ATOM 4657 O O . SER B 1 282 ? 21.734 23.406 -6.91 1 93.38 282 SER B O 1
ATOM 4659 N N . SER B 1 283 ? 22.469 24.188 -4.969 1 89.38 283 SER B N 1
ATOM 4660 C CA . SER B 1 283 ? 23.688 23.391 -5.059 1 89.38 283 SER B CA 1
ATOM 4661 C C . SER B 1 283 ? 23.375 21.906 -5.012 1 89.38 283 SER B C 1
ATOM 4663 O O . SER B 1 283 ? 22.578 21.453 -4.191 1 89.38 283 SER B O 1
ATOM 4665 N N . PRO B 1 284 ? 23.984 21.125 -5.891 1 88.31 284 PRO B N 1
ATOM 4666 C CA . PRO B 1 284 ? 23.719 19.688 -5.898 1 88.31 284 PRO B CA 1
ATOM 4667 C C . PRO B 1 284 ? 24.453 18.938 -4.789 1 88.31 284 PRO B C 1
ATOM 4669 O O . PRO B 1 284 ? 24.156 17.781 -4.516 1 88.31 284 PRO B O 1
ATOM 4672 N N . LEU B 1 285 ? 25.359 19.562 -4.125 1 91.69 285 LEU B N 1
ATOM 4673 C CA . LEU B 1 285 ? 26.141 18.938 -3.068 1 91.69 285 LEU B CA 1
ATOM 4674 C C . LEU B 1 285 ? 25.406 18.984 -1.734 1 91.69 285 LEU B C 1
ATOM 4676 O O . LEU B 1 285 ? 24.594 19.891 -1.5 1 91.69 285 LEU B O 1
ATOM 4680 N N . PRO B 1 286 ? 25.719 18.031 -0.869 1 93.31 286 PRO B N 1
ATOM 4681 C CA . PRO B 1 286 ? 25.125 18.094 0.47 1 93.31 286 PRO B CA 1
ATOM 4682 C C . PRO B 1 286 ? 25.5 19.359 1.229 1 93.31 286 PRO B C 1
ATOM 4684 O O . PRO B 1 286 ? 26.641 19.828 1.124 1 93.31 286 PRO B O 1
ATOM 4687 N N . LEU B 1 287 ? 24.547 19.859 1.93 1 94.75 287 LEU B N 1
ATOM 4688 C CA . LEU B 1 287 ? 24.797 21.062 2.725 1 94.75 287 LEU B CA 1
ATOM 4689 C C . LEU B 1 287 ? 25.547 20.719 4.008 1 94.75 287 LEU B C 1
ATOM 4691 O O . LEU B 1 287 ? 25.172 19.766 4.707 1 94.75 287 LEU B O 1
ATOM 4695 N N . ASP B 1 288 ? 26.578 21.422 4.273 1 94.31 288 ASP B N 1
ATOM 4696 C CA . ASP B 1 288 ? 27.266 21.234 5.543 1 94.31 288 ASP B CA 1
ATOM 4697 C C . ASP B 1 288 ? 26.625 22.047 6.652 1 94.31 288 ASP B C 1
ATOM 4699 O O . ASP B 1 288 ? 25.625 22.75 6.418 1 94.31 288 ASP B O 1
ATOM 4703 N N . GLN B 1 289 ? 27.172 21.938 7.863 1 93.94 289 GLN B N 1
ATOM 4704 C CA . GLN B 1 289 ? 26.578 22.578 9.039 1 93.94 289 GLN B CA 1
ATOM 4705 C C . GLN B 1 289 ? 26.547 24.094 8.891 1 93.94 289 GLN B C 1
ATOM 4707 O O . GLN B 1 289 ? 25.547 24.734 9.258 1 93.94 289 GLN B O 1
ATOM 4712 N N . ARG B 1 290 ? 27.578 24.594 8.352 1 96 290 ARG B N 1
ATOM 4713 C CA . ARG B 1 290 ? 27.656 26.047 8.18 1 96 290 ARG B CA 1
ATOM 4714 C C . ARG B 1 290 ? 26.625 26.531 7.164 1 96 290 ARG B C 1
ATOM 4716 O O . ARG B 1 290 ? 26 27.594 7.352 1 96 290 ARG B O 1
ATOM 4723 N N . GLN B 1 291 ? 26.469 25.828 6.176 1 96.75 291 GLN B N 1
ATOM 4724 C CA . GLN B 1 291 ? 25.5 26.172 5.145 1 96.75 291 GLN B CA 1
ATOM 4725 C C . GLN B 1 291 ? 24.078 26.062 5.672 1 96.75 291 GLN B C 1
ATOM 4727 O O . GLN B 1 291 ? 23.219 26.891 5.324 1 96.75 291 GLN B O 1
ATOM 4732 N N . LEU B 1 292 ? 23.859 25.125 6.473 1 96.25 292 LEU B N 1
ATOM 4733 C CA . LEU B 1 292 ? 22.547 24.969 7.074 1 96.25 292 LEU B CA 1
ATOM 4734 C C . LEU B 1 292 ? 22.234 26.125 8.023 1 96.25 292 LEU B C 1
ATOM 4736 O O . LEU B 1 292 ? 21.125 26.656 8.016 1 96.25 292 LEU B O 1
ATOM 4740 N N . GLU B 1 293 ? 23.188 26.469 8.773 1 96.31 293 GLU B N 1
ATOM 4741 C CA . GLU B 1 293 ? 23.031 27.609 9.656 1 96.31 293 GLU B CA 1
ATOM 4742 C C . GLU B 1 293 ? 22.75 28.891 8.867 1 96.31 293 GLU B C 1
ATOM 4744 O O . GLU B 1 293 ? 21.906 29.703 9.266 1 96.31 293 GLU B O 1
ATOM 4749 N N . ARG B 1 294 ? 23.484 28.984 7.828 1 97.56 294 ARG B N 1
ATOM 4750 C CA . ARG B 1 294 ? 23.266 30.125 6.957 1 97.56 294 ARG B CA 1
ATOM 4751 C C . ARG B 1 294 ? 21.859 30.125 6.379 1 97.56 294 ARG B C 1
ATOM 4753 O O . ARG B 1 294 ? 21.203 31.156 6.309 1 97.56 294 ARG B O 1
ATOM 4760 N N . ALA B 1 295 ? 21.406 29 5.973 1 98 295 ALA B N 1
ATOM 4761 C CA . ALA B 1 295 ? 20.047 28.875 5.434 1 98 295 ALA B CA 1
ATOM 4762 C C . ALA B 1 295 ? 19.016 29.344 6.449 1 98 295 ALA B C 1
ATOM 4764 O O . ALA B 1 295 ? 18.078 30.062 6.102 1 98 295 ALA B O 1
ATOM 4765 N N . VAL B 1 296 ? 19.188 28.953 7.652 1 97.56 296 VAL B N 1
ATOM 4766 C CA . VAL B 1 296 ? 18.25 29.297 8.711 1 97.56 296 VAL B CA 1
ATOM 4767 C C . VAL B 1 296 ? 18.234 30.812 8.914 1 97.56 296 VAL B C 1
ATOM 4769 O O . VAL B 1 296 ? 17.172 31.422 9.07 1 97.56 296 VAL B O 1
ATOM 4772 N N . ARG B 1 297 ? 19.422 31.359 8.906 1 98.06 297 ARG B N 1
ATOM 4773 C CA . ARG B 1 297 ? 19.531 32.812 9.062 1 98.06 297 ARG B CA 1
ATOM 4774 C C . ARG B 1 297 ? 18.844 33.531 7.914 1 98.06 297 ARG B C 1
ATOM 4776 O O . ARG B 1 297 ? 18.141 34.531 8.125 1 98.06 297 ARG B O 1
ATOM 4783 N N . LEU B 1 298 ? 19.094 33.062 6.746 1 98.31 298 LEU B N 1
ATOM 4784 C CA . LEU B 1 298 ? 18.453 33.656 5.574 1 98.31 298 LEU B CA 1
ATOM 4785 C C . LEU B 1 298 ? 16.938 33.562 5.668 1 98.31 298 LEU B C 1
ATOM 4787 O O . LEU B 1 298 ? 16.234 34.531 5.328 1 98.31 298 LEU B O 1
ATOM 4791 N N . MET B 1 299 ? 16.453 32.469 6.141 1 98.31 299 MET B N 1
ATOM 4792 C CA . MET B 1 299 ? 15.016 32.312 6.312 1 98.31 299 MET B CA 1
ATOM 4793 C C . MET B 1 299 ? 14.461 33.312 7.32 1 98.31 299 MET B C 1
ATOM 4795 O O . MET B 1 299 ? 13.383 33.875 7.109 1 98.31 299 MET B O 1
ATOM 4799 N N . GLU B 1 300 ? 15.18 33.5 8.344 1 97.69 300 GLU B N 1
ATOM 4800 C CA . GLU B 1 300 ? 14.773 34.469 9.359 1 97.69 300 GLU B CA 1
ATOM 4801 C C . GLU B 1 300 ? 14.672 35.875 8.766 1 97.69 300 GLU B C 1
ATOM 4803 O O . GLU B 1 300 ? 13.719 36.594 9.055 1 97.69 300 GLU B O 1
ATOM 4808 N N . GLU B 1 301 ? 15.594 36.188 7.992 1 98.25 301 GLU B N 1
ATOM 4809 C CA . GLU B 1 301 ? 15.656 37.5 7.398 1 98.25 301 GLU B CA 1
ATOM 4810 C C . GLU B 1 301 ? 14.492 37.75 6.438 1 98.25 301 GLU B C 1
ATOM 4812 O O . GLU B 1 301 ? 14.055 38.875 6.25 1 98.25 301 GLU B O 1
ATOM 4817 N N . THR B 1 302 ? 13.977 36.719 5.883 1 98.25 302 THR B N 1
ATOM 4818 C CA . THR B 1 302 ? 12.867 36.844 4.941 1 98.25 302 THR B CA 1
ATOM 4819 C C . THR B 1 302 ? 11.547 37 5.684 1 98.25 302 THR B C 1
ATOM 4821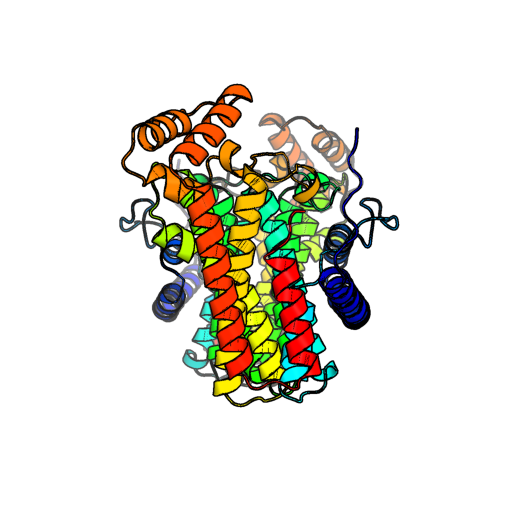 O O . THR B 1 302 ? 10.531 37.375 5.09 1 98.25 302 THR B O 1
ATOM 4824 N N . GLY B 1 303 ? 11.531 36.688 7.02 1 98.19 303 GLY B N 1
ATOM 4825 C CA . GLY B 1 303 ? 10.297 36.719 7.789 1 98.19 303 GLY B CA 1
ATOM 4826 C C . GLY B 1 303 ? 9.547 35.375 7.77 1 98.19 303 GLY B C 1
ATOM 4827 O O . GLY B 1 303 ? 8.391 35.312 8.188 1 98.19 303 GLY B O 1
ATOM 4828 N N . ALA B 1 304 ? 10.195 34.375 7.293 1 98.38 304 ALA B N 1
ATOM 4829 C CA . ALA B 1 304 ? 9.562 33.094 7.145 1 98.38 304 ALA B CA 1
ATOM 4830 C C . ALA B 1 304 ? 9.031 32.562 8.484 1 98.38 304 ALA B C 1
ATOM 4832 O O . ALA B 1 304 ? 7.941 32 8.547 1 98.38 304 ALA B O 1
ATOM 4833 N N . ARG B 1 305 ? 9.758 32.781 9.508 1 97.31 305 ARG B N 1
ATOM 4834 C CA . ARG B 1 305 ? 9.336 32.312 10.82 1 97.31 305 ARG B CA 1
ATOM 4835 C C . ARG B 1 305 ? 8.062 33.031 11.266 1 97.31 305 ARG B C 1
ATOM 4837 O O . ARG B 1 305 ? 7.109 32.375 11.719 1 97.31 305 ARG B O 1
ATOM 4844 N N . THR B 1 306 ? 8.07 34.312 11.172 1 97.62 306 THR B N 1
ATOM 4845 C CA . THR B 1 306 ? 6.922 35.125 11.57 1 97.62 306 THR B CA 1
ATOM 4846 C C . THR B 1 306 ? 5.688 34.719 10.758 1 97.62 306 THR B C 1
ATOM 4848 O O . THR B 1 306 ? 4.594 34.594 11.305 1 97.62 306 THR B O 1
ATOM 4851 N N . TRP B 1 307 ? 5.902 34.562 9.531 1 98 307 TRP B N 1
ATOM 4852 C CA . TRP B 1 307 ? 4.801 34.156 8.664 1 98 307 TRP B CA 1
ATOM 4853 C C . TRP B 1 307 ? 4.234 32.812 9.102 1 98 307 TRP B C 1
ATOM 4855 O O . TRP B 1 307 ? 3.018 32.656 9.234 1 98 307 TRP B O 1
ATOM 4865 N N . ALA B 1 308 ? 5.109 31.828 9.258 1 97.25 308 ALA B N 1
ATOM 4866 C CA . ALA B 1 308 ? 4.688 30.484 9.602 1 97.25 308 ALA B CA 1
ATOM 4867 C C . ALA B 1 308 ? 3.936 30.453 10.93 1 97.25 308 ALA B C 1
ATOM 4869 O O . ALA B 1 308 ? 2.936 29.75 11.07 1 97.25 308 ALA B O 1
ATOM 4870 N N . LEU B 1 309 ? 4.41 31.234 11.891 1 96.38 309 LEU B N 1
ATOM 4871 C CA . LEU B 1 309 ? 3.738 31.344 13.18 1 96.38 309 LEU B CA 1
ATOM 4872 C C . LEU B 1 309 ? 2.346 31.938 13.023 1 96.38 309 LEU B C 1
ATOM 4874 O O . LEU B 1 309 ? 1.38 31.438 13.602 1 96.38 309 LEU B O 1
ATOM 4878 N N . SER B 1 310 ? 2.295 32.969 12.273 1 97.5 310 SER B N 1
ATOM 4879 C CA . SER B 1 310 ? 1.013 33.625 12.031 1 97.5 310 SER B CA 1
ATOM 4880 C C . SER B 1 310 ? 0.051 32.688 11.297 1 97.5 310 SER B C 1
ATOM 4882 O O . SER B 1 310 ? -1.135 32.625 11.625 1 97.5 310 SER B O 1
ATOM 4884 N N . GLU B 1 311 ? 0.563 32.031 10.297 1 97.5 311 GLU B N 1
ATOM 4885 C CA . GLU B 1 311 ? -0.266 31.109 9.523 1 97.5 311 GLU B CA 1
ATOM 4886 C C . GLU B 1 311 ? -0.745 29.938 10.383 1 97.5 311 GLU B C 1
ATOM 4888 O O . GLU B 1 311 ? -1.896 29.516 10.273 1 97.5 311 GLU B O 1
ATOM 4893 N N . ALA B 1 312 ? 0.121 29.344 11.203 1 96.75 312 ALA B N 1
ATOM 4894 C CA . ALA B 1 312 ? -0.269 28.281 12.117 1 96.75 312 ALA B CA 1
ATOM 4895 C C . ALA B 1 312 ? -1.391 28.734 13.047 1 96.75 312 ALA B C 1
ATOM 4897 O O . ALA B 1 312 ? -2.334 27.984 13.305 1 96.75 312 ALA B O 1
ATOM 4898 N N . ARG B 1 313 ? -1.296 29.953 13.539 1 96.69 313 ARG B N 1
ATOM 4899 C CA . ARG B 1 313 ? -2.328 30.516 14.406 1 96.69 313 ARG B CA 1
ATOM 4900 C C . ARG B 1 313 ? -3.645 30.672 13.648 1 96.69 313 ARG B C 1
ATOM 4902 O O . ARG B 1 313 ? -4.711 30.359 14.188 1 96.69 313 ARG B O 1
ATOM 4909 N N . ARG B 1 314 ? -3.533 31.188 12.5 1 97.81 314 ARG B N 1
ATOM 4910 C CA . ARG B 1 314 ? -4.73 31.359 11.688 1 97.81 314 ARG B CA 1
ATOM 4911 C C . ARG B 1 314 ? -5.434 30.031 11.438 1 97.81 314 ARG B C 1
ATOM 4913 O O . ARG B 1 314 ? -6.656 29.938 11.57 1 97.81 314 ARG B O 1
ATOM 4920 N N . LEU B 1 315 ? -4.699 29.031 11.039 1 97.69 315 LEU B N 1
ATOM 4921 C CA . LEU B 1 315 ? -5.246 27.703 10.805 1 97.69 315 LEU B CA 1
ATOM 4922 C C . LEU B 1 315 ? -5.867 27.141 12.078 1 97.69 315 LEU B C 1
ATOM 4924 O O . LEU B 1 315 ? -6.949 26.547 12.031 1 97.69 315 LEU B O 1
ATOM 4928 N N . THR B 1 316 ? -5.207 27.312 13.195 1 97.81 316 THR B N 1
ATOM 4929 C CA . THR B 1 316 ? -5.723 26.859 14.477 1 97.81 316 THR B CA 1
ATOM 4930 C C . THR B 1 316 ? -7.051 27.531 14.805 1 97.81 316 THR B C 1
ATOM 4932 O O . THR B 1 316 ? -8.008 26.875 15.211 1 97.81 316 THR B O 1
ATOM 4935 N N . ASP B 1 317 ? -7.086 28.828 14.633 1 98.12 317 ASP B N 1
ATOM 4936 C CA . ASP B 1 317 ? -8.305 29.578 14.898 1 98.12 317 ASP B CA 1
ATOM 4937 C C . ASP B 1 317 ? -9.453 29.109 14 1 98.12 317 ASP B C 1
ATOM 4939 O O . ASP B 1 317 ? -10.594 28.984 14.453 1 98.12 317 ASP B O 1
ATOM 4943 N N . THR B 1 318 ? -9.141 28.875 12.758 1 98.38 318 THR B N 1
ATOM 4944 C CA . THR B 1 318 ? -10.148 28.375 11.828 1 98.38 318 THR B CA 1
ATOM 4945 C C . THR B 1 318 ? -10.648 27 12.266 1 98.38 318 THR B C 1
ATOM 4947 O O . THR B 1 318 ? -11.852 26.719 12.211 1 98.38 318 THR B O 1
ATOM 4950 N N . ALA B 1 319 ? -9.727 26.094 12.648 1 98.56 319 ALA B N 1
ATOM 4951 C CA . ALA B 1 319 ? -10.102 24.781 13.172 1 98.56 319 ALA B CA 1
ATOM 4952 C C . ALA B 1 319 ? -11.078 24.922 14.336 1 98.56 319 ALA B C 1
ATOM 4954 O O . ALA B 1 319 ? -12.133 24.281 14.352 1 98.56 319 ALA B O 1
ATOM 4955 N N . LEU B 1 320 ? -10.797 25.828 15.273 1 98.25 320 LEU B N 1
ATOM 4956 C CA . LEU B 1 320 ? -11.602 25.984 16.484 1 98.25 320 LEU B CA 1
ATOM 4957 C C . LEU B 1 320 ? -12.953 26.609 16.156 1 98.25 320 LEU B C 1
ATOM 4959 O O . LEU B 1 320 ? -13.953 26.297 16.812 1 98.25 320 LEU B O 1
ATOM 4963 N N . ARG B 1 321 ? -13.039 27.438 15.156 1 98.56 321 ARG B N 1
ATOM 4964 C CA . ARG B 1 321 ? -14.32 27.969 14.711 1 98.56 321 ARG B CA 1
ATOM 4965 C C . ARG B 1 321 ? -15.227 26.844 14.195 1 98.56 321 ARG B C 1
ATOM 4967 O O . ARG B 1 321 ? -16.422 26.812 14.508 1 98.56 321 ARG B O 1
ATOM 4974 N N . HIS B 1 322 ? -14.688 25.938 13.398 1 98.75 322 HIS B N 1
ATOM 4975 C CA . HIS B 1 322 ? -15.461 24.797 12.922 1 98.75 322 HIS B CA 1
ATOM 4976 C C . HIS B 1 322 ? -15.867 23.875 14.07 1 98.75 322 HIS B C 1
ATOM 4978 O O . HIS B 1 322 ? -16.969 23.312 14.07 1 98.75 322 HIS B O 1
ATOM 4984 N N . LEU B 1 323 ? -14.969 23.75 15.016 1 98.69 323 LEU B N 1
ATOM 4985 C CA . LEU B 1 323 ? -15.289 22.938 16.188 1 98.69 323 LEU B CA 1
ATOM 4986 C C . LEU B 1 323 ? -16.5 23.5 16.922 1 98.69 323 LEU B C 1
ATOM 4988 O O . LEU B 1 323 ? -17.391 22.75 17.312 1 98.69 323 LEU B O 1
ATOM 4992 N N . ARG B 1 324 ? -16.562 24.781 17.141 1 98.19 324 ARG B N 1
ATOM 4993 C CA . ARG B 1 324 ? -17.688 25.438 17.797 1 98.19 324 ARG B CA 1
ATOM 4994 C C . ARG B 1 324 ? -18.984 25.25 17 1 98.19 324 ARG B C 1
ATOM 4996 O O . ARG B 1 324 ? -20.031 24.984 17.562 1 98.19 324 ARG B O 1
ATOM 5003 N N . ALA B 1 325 ? -18.844 25.312 15.703 1 98.25 325 ALA B N 1
ATOM 5004 C CA . ALA B 1 325 ? -20 25.219 14.812 1 98.25 325 ALA B CA 1
ATOM 5005 C C . ALA B 1 325 ? -20.578 23.812 14.82 1 98.25 325 ALA B C 1
ATOM 5007 O O . ALA B 1 325 ? -21.75 23.609 14.5 1 98.25 325 ALA B O 1
ATOM 5008 N N . ALA B 1 326 ? -19.797 22.859 15.219 1 98.25 326 ALA B N 1
ATOM 5009 C CA . ALA B 1 326 ? -20.25 21.469 15.242 1 98.25 326 ALA B CA 1
ATOM 5010 C C . ALA B 1 326 ? -21.172 21.219 16.438 1 98.25 326 ALA B C 1
ATOM 5012 O O . ALA B 1 326 ? -21.859 20.203 16.484 1 98.25 326 ALA B O 1
ATOM 5013 N N . THR B 1 327 ? -21.203 22.109 17.406 1 97.88 327 THR B N 1
ATOM 5014 C CA . THR B 1 327 ? -22.094 22.078 18.547 1 97.88 327 THR B CA 1
ATOM 5015 C C . THR B 1 327 ? -21.953 20.766 19.312 1 97.88 327 THR B C 1
ATOM 5017 O O . THR B 1 327 ? -22.938 20.062 19.547 1 97.88 327 THR B O 1
ATOM 5020 N N . LEU B 1 328 ? -20.812 20.547 19.781 1 98.44 328 LEU B N 1
ATOM 5021 C CA . LEU B 1 328 ? -20.5 19.297 20.484 1 98.44 328 LEU B CA 1
ATOM 5022 C C . LEU B 1 328 ? -20.906 19.375 21.953 1 98.44 328 LEU B C 1
ATOM 5024 O O . LEU B 1 328 ? -21.141 20.469 22.469 1 98.44 328 LEU B O 1
ATOM 5028 N N . ARG B 1 329 ? -21.062 18.219 22.547 1 97.94 329 ARG B N 1
ATOM 5029 C CA . ARG B 1 329 ? -21.141 18.172 24.016 1 97.94 329 ARG B CA 1
ATOM 5030 C C . ARG B 1 329 ? -19.922 18.828 24.641 1 97.94 329 ARG B C 1
ATOM 5032 O O . ARG B 1 329 ? -18.797 18.703 24.156 1 97.94 329 ARG B O 1
ATOM 5039 N N . PRO B 1 330 ? -20.078 19.469 25.703 1 97.19 330 PRO B N 1
ATOM 5040 C CA . PRO B 1 330 ? -19.062 20.344 26.266 1 97.19 330 PRO B CA 1
ATOM 5041 C C . PRO B 1 330 ? -17.766 19.594 26.609 1 97.19 330 PRO B C 1
ATOM 5043 O O . PRO B 1 330 ? -16.672 20.094 26.328 1 97.19 330 PRO B O 1
ATOM 5046 N N . ALA B 1 331 ? -17.875 18.453 27.188 1 96.06 331 ALA B N 1
ATOM 5047 C CA . ALA B 1 331 ? -16.688 17.719 27.609 1 96.06 331 ALA B CA 1
ATOM 5048 C C . ALA B 1 331 ? -15.812 17.344 26.406 1 96.06 331 ALA B C 1
ATOM 5050 O O . ALA B 1 331 ? -14.594 17.484 26.469 1 96.06 331 ALA B O 1
ATOM 5051 N N . ALA B 1 332 ? -16.469 16.859 25.391 1 97.5 332 ALA B N 1
ATOM 5052 C CA . ALA B 1 332 ? -15.727 16.5 24.188 1 97.5 332 ALA B CA 1
ATOM 5053 C C . ALA B 1 332 ? -15.148 17.734 23.5 1 97.5 332 ALA B C 1
ATOM 5055 O O . ALA B 1 332 ? -14.023 17.688 23 1 97.5 332 ALA B O 1
ATOM 5056 N N . ALA B 1 333 ? -15.883 18.797 23.453 1 97.88 333 ALA B N 1
ATOM 5057 C CA . ALA B 1 333 ? -15.398 20.047 22.875 1 97.88 333 ALA B CA 1
ATOM 5058 C C . ALA B 1 333 ? -14.156 20.547 23.609 1 97.88 333 ALA B C 1
ATOM 5060 O O . ALA B 1 333 ? -13.188 20.984 22.969 1 97.88 333 ALA B O 1
ATOM 5061 N N . ALA B 1 334 ? -14.203 20.469 24.875 1 96.88 334 ALA B N 1
ATOM 5062 C CA . ALA B 1 334 ? -13.07 20.906 25.688 1 96.88 334 ALA B CA 1
ATOM 5063 C C . ALA B 1 334 ? -11.852 20.016 25.438 1 96.88 334 ALA B C 1
ATOM 5065 O O . ALA B 1 334 ? -10.727 20.5 25.359 1 96.88 334 ALA B O 1
ATOM 5066 N N . ALA B 1 335 ? -12.086 18.766 25.375 1 96.81 335 ALA B N 1
ATOM 5067 C CA . ALA B 1 335 ? -11.008 17.812 25.141 1 96.81 335 ALA B CA 1
ATOM 5068 C C . ALA B 1 335 ? -10.352 18.062 23.781 1 96.81 335 ALA B C 1
ATOM 5070 O O . ALA B 1 335 ? -9.125 18.125 23.672 1 96.81 335 ALA B O 1
ATOM 5071 N N . LEU B 1 336 ? -11.172 18.25 22.75 1 98.12 336 LEU B N 1
ATOM 5072 C CA . LEU B 1 336 ? -10.656 18.5 21.422 1 98.12 336 LEU B CA 1
ATOM 5073 C C . LEU B 1 336 ? -9.906 19.828 21.359 1 98.12 336 LEU B C 1
ATOM 5075 O O . LEU B 1 336 ? -8.898 19.953 20.672 1 98.12 336 LEU B O 1
ATOM 5079 N N . THR B 1 337 ? -10.375 20.75 22.062 1 97.31 337 THR B N 1
ATOM 5080 C CA . THR B 1 337 ? -9.688 22.031 22.156 1 97.31 337 THR B CA 1
ATOM 5081 C C . THR B 1 337 ? -8.312 21.875 22.797 1 97.31 337 THR B C 1
ATOM 5083 O O . THR B 1 337 ? -7.324 22.422 22.328 1 97.31 337 THR B O 1
ATOM 5086 N N . SER B 1 338 ? -8.281 21.109 23.859 1 95.69 338 SER B N 1
ATOM 5087 C CA . SER B 1 338 ? -7.016 20.859 24.531 1 95.69 338 SER B CA 1
ATOM 5088 C C . SER B 1 338 ? -6.027 20.141 23.625 1 95.69 338 SER B C 1
ATOM 5090 O O . SER B 1 338 ? -4.84 20.484 23.594 1 95.69 338 SER B O 1
ATOM 5092 N N . LEU B 1 339 ? -6.473 19.188 22.891 1 96.06 339 LEU B N 1
ATOM 5093 C CA . LEU B 1 339 ? -5.617 18.469 21.969 1 96.06 339 LEU B CA 1
ATOM 5094 C C . LEU B 1 339 ? -5.113 19.391 20.859 1 96.06 339 LEU B C 1
ATOM 5096 O O . LEU B 1 339 ? -3.969 19.281 20.422 1 96.06 339 LEU B O 1
ATOM 5100 N N . THR B 1 340 ? -6.012 20.25 20.391 1 96.19 340 THR B N 1
ATOM 5101 C CA . THR B 1 340 ? -5.645 21.219 19.359 1 96.19 340 THR B CA 1
ATOM 5102 C C . THR B 1 340 ? -4.496 22.109 19.828 1 96.19 340 THR B C 1
ATOM 5104 O O . THR B 1 340 ? -3.521 22.312 19.094 1 96.19 340 THR B O 1
ATOM 5107 N N . ARG B 1 341 ? -4.57 22.562 21.016 1 92.06 341 ARG B N 1
ATOM 5108 C CA . ARG B 1 341 ? -3.535 23.438 21.562 1 92.06 341 ARG B CA 1
ATOM 5109 C C . ARG B 1 341 ? -2.229 22.672 21.766 1 92.06 341 ARG B C 1
ATOM 5111 O O . ARG B 1 341 ? -1.148 23.203 21.5 1 92.06 341 ARG B O 1
ATOM 5118 N N . LEU B 1 342 ? -2.318 21.484 22.219 1 89.69 342 LEU B N 1
ATOM 5119 C CA . LEU B 1 342 ? -1.131 20.641 22.359 1 89.69 342 LEU B CA 1
ATOM 5120 C C . LEU B 1 342 ? -0.447 20.438 21.016 1 89.69 342 LEU B C 1
ATOM 5122 O O . LEU B 1 342 ? 0.781 20.5 20.922 1 89.69 342 LEU B O 1
ATOM 5126 N N . ALA B 1 343 ? -1.213 20.188 20.016 1 89.62 343 ALA B N 1
ATOM 5127 C CA . ALA B 1 343 ? -0.698 19.828 18.703 1 89.62 343 ALA B CA 1
ATOM 5128 C C . ALA B 1 343 ? -0.11 21.062 18 1 89.62 343 ALA B C 1
ATOM 5130 O O . ALA B 1 343 ? 0.804 20.922 17.188 1 89.62 343 ALA B O 1
ATOM 5131 N N . THR B 1 344 ? -0.587 22.297 18.328 1 89.12 344 THR B N 1
ATOM 5132 C CA . THR B 1 344 ? -0.263 23.438 17.484 1 89.12 344 THR B CA 1
ATOM 5133 C C . THR B 1 344 ? 0.561 24.469 18.266 1 89.12 344 THR B C 1
ATOM 5135 O O . THR B 1 344 ? 1.106 25.406 17.672 1 89.12 344 THR B O 1
ATOM 5138 N N . GLU B 1 345 ? 0.621 24.359 19.594 1 80.25 345 GLU B N 1
ATOM 5139 C CA . GLU B 1 345 ? 1.357 25.328 20.391 1 80.25 345 GLU B CA 1
ATOM 5140 C C . GLU B 1 345 ? 2.549 24.672 21.094 1 80.25 345 GLU B C 1
ATOM 5142 O O . GLU B 1 345 ? 3.125 25.25 22.016 1 80.25 345 GLU B O 1
ATOM 5147 N N . ARG B 1 346 ? 2.953 23.688 20.641 1 69.19 346 ARG B N 1
ATOM 5148 C CA . ARG B 1 346 ? 4.035 22.953 21.281 1 69.19 346 ARG B CA 1
ATOM 5149 C C . ARG B 1 346 ? 5.391 23.562 20.953 1 69.19 346 ARG B C 1
ATOM 5151 O O . ARG B 1 346 ? 5.59 24.094 19.859 1 69.19 346 ARG B O 1
ATOM 5158 N N . ASP B 1 347 ? 6.137 23.766 22.078 1 62.5 347 ASP B N 1
ATOM 5159 C CA . ASP B 1 347 ? 7.52 24.203 21.938 1 62.5 347 ASP B CA 1
ATOM 5160 C C . ASP B 1 347 ? 8.469 23.016 21.828 1 62.5 347 ASP B C 1
ATOM 5162 O O . ASP B 1 347 ? 9.672 23.203 21.609 1 62.5 347 ASP B O 1
ATOM 5166 N N . GLN B 1 348 ? 7.957 21.828 22.156 1 53.53 348 GLN B N 1
ATOM 5167 C CA . GLN B 1 348 ? 8.742 20.594 22.094 1 53.53 348 GLN B CA 1
ATOM 5168 C C . GLN B 1 348 ? 7.91 19.438 21.562 1 53.53 348 GLN B C 1
ATOM 5170 O O . GLN B 1 348 ? 6.688 19.438 21.703 1 53.53 348 GLN B O 1
#

Radius of gyration: 26.96 Å; Cα contacts (8 Å, |Δi|>4): 1183; chains: 2; bounding box: 56×77×71 Å

Secondary structure (DSSP, 8-state):
---------HHHHHHHHHHHHHHHHHHHHHHHHHTTS-HHHHHHHHHHTTSS-TTS----PPPP--HHHHHHHHHHHHTT--HHHHHHHHHHHHHHHHHHHHHHHHHHT--EETTEE-HHHHH-HHHHHHHHHHHHHHHHHHHHHS-HHHHHHHHHHHHHHHHHHHHHHHHHHHHTT-S---HHHHHHHHIIIIIHHHHHHHHHHHHHTT--HHHHHHHHHHHHHHHHHHHHHHHHHHHHS-GGGTSS-TTHHHHTT---HHHHHHHHS-SHHHHHHHHHHT-SSPP-HHHHHHHHHHHHHHTHHHHHHHHHHHHHHHHHHHHHHTT--HHHHHHHHHHHHHHHS---/---------HHHHHHHHHHHHHHHHHHHHHHHHHTTS-HHHHHHHHHHHTSS-TTS----PPPP--HHHHHHHHHHHHTT--HHHHHHHHHHHHHHHHHHHHHHHHHHT--EETTEE-HHHHH-HHHHHHHHHHHHHHHHHHHHHS-HHHHHHHHHHHHHHHHHHHHHHHHHHHHTT-S---HHHHHHHHIIIIIHHHHHHHHHHHHHTT--HHHHHHHHHHHHHHHHHHHHHHHHHHHHS-GGGTSS-TTHHHHTT---HHHHHHHHS-SHHHHHHHHHHT-SSPP-HHHHHHHHHHHHHHTHHHHHHHHHHHHHHHHHHHHHHTT--HHHHHHHHHHHHHHHS---

InterPro domains:
  IPR000092 Polyprenyl synthetase-like [PF00348] (62-295)
  IPR000092 Polyprenyl synthetase-like [cd00685] (64-267)
  IPR008949 Isoprenoid synthase domain superfamily [G3DSA:1.10.600.10] (13-348)
  IPR008949 Isoprenoid synthase domain superfamily [SSF48576] (29-347)
  IPR033749 Polyprenyl synthetase, conserved site [PS00444] (226-238)
  IPR033749 Polyprenyl synthetase, conserved site [PS00723] (101-115)

Organism: Streptomyces mobaraensis (NCBI:txid35621)

pLDDT: mean 92.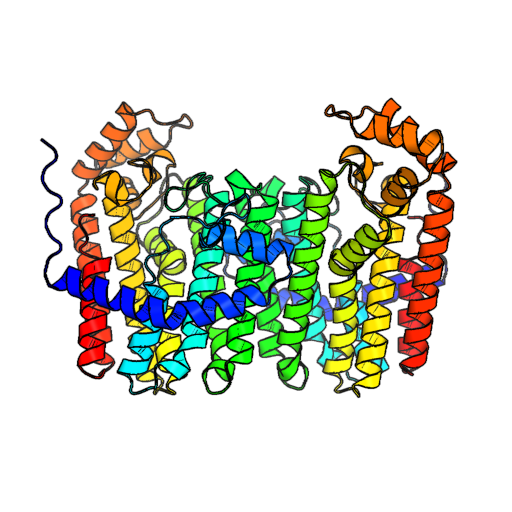12, std 12.0, range [28.34, 98.88]